Protein AF-A0ABD3MLI0-F1 (afdb_monomer)

Foldseek 3Di:
DPPDPPDDDPPFFAQQLVVLVVVLVVLVVVVVVCVVPDLLPRAADEAEAEHQFAGPPPDPVSLVSLLVSLLVVLLSQAQSYEYEAEYEADPVGCVSSVSSQVSSVVNRYHGDYDYQYPDPVSVVVVVVVVVQVVVLVVLVSLLVPDDPPPFAFDDADADDPPDPDWDKDKFQAPKWKWAFDDCPDDDDPPADNTIDTDQDPDNQFRIKIWTRHFNDDDNFKTKIWIFTWHWDADPVRDIDIDTDDAIKIWIATRTDDPDDAVVVCRLQNVLLVVLQVLLVVLQVLLVPQQQNQFDPDNQAHQAREGEWGWMKMWGQDPVRDIHIITMTGDAPDDKDFQFALQQRGDDDDPPADWTQTSLGIDGSSLSVLLSQLCCCVVVVNFKGKHRWIGDFDPPDSYTYHYTYRIAMAGAWDADPVRHTDASPSRHSHVNSSLSSLDNDDRDSRRCVSSVGDRRDPPPPPPPD

Radius of gyration: 26.16 Å; Cα contacts (8 Å, |Δi|>4): 800; chains: 1; bounding box: 64×52×78 Å

Secondary structure (DSSP, 8-state):
-----S-----SPPPHHHHHHHHHHHHHHHHHTTTTS-GGGSPPEEEEEEESS--S--SHHHHHHHHHHHHHHHHHHGGGEEEEEEE-S-GGG-HHHHHHHHHHHHTT-EEEEEE-TT-HHHHHHHHHHHHHHHHHHHHHHT-TTS----PPBPP--PPPSS-S---EEEE-TT-EEEEE--TTSPPPTT--SSEEEE--SSTTEEEEEEESS-SEE-SSEEEEEEEEEEEEE-TTS-EEEEEEEEEEEEEEESBPP-S-TTHHHHHHHHHHHHHHHHHHHHHHHHHH-GGGSBSS-SS--PPPEEEPP-EEEEEE-TTS-EEEEEEEE---S--EE-B-TTS-BPPP-TTS-EEEETTEEEEHHHHHHHHHHHHHHHTTSSEEEE--EEEEE-SSSS-EEEEES-EEEE--EE-TTSPEE--STT--HHHHHHHHHHH----TTHHHHTTPPPPSS-------

pLDDT: mean 82.81, std 15.1, range [27.95, 98.56]

Mean predicted aligned error: 15.03 Å

Organism: NCBI:txid259834

Structure (mmCIF, N/CA/C/O backbone):
data_AF-A0ABD3MLI0-F1
#
_entry.id   AF-A0ABD3MLI0-F1
#
loop_
_atom_site.group_PDB
_atom_site.id
_atom_site.type_symbol
_atom_site.label_atom_id
_atom_site.label_alt_id
_atom_site.label_comp_id
_atom_site.label_asym_id
_atom_site.label_entity_id
_atom_site.label_seq_id
_atom_site.pdbx_PDB_ins_code
_atom_site.Cartn_x
_atom_site.Cartn_y
_atom_site.Cartn_z
_atom_site.occupancy
_atom_site.B_iso_or_equiv
_atom_site.auth_seq_id
_atom_site.auth_comp_id
_atom_site.auth_asym_id
_atom_site.auth_atom_id
_atom_site.pdbx_PDB_model_num
ATOM 1 N N . MET A 1 1 ? 4.525 2.051 -31.243 1.00 31.59 1 MET A N 1
ATOM 2 C CA . MET A 1 1 ? 4.573 3.412 -30.666 1.00 31.59 1 MET A CA 1
ATOM 3 C C . MET A 1 1 ? 3.520 4.238 -31.398 1.00 31.59 1 MET A C 1
ATOM 5 O O . MET A 1 1 ? 3.722 4.553 -32.562 1.00 31.59 1 MET A O 1
ATOM 9 N N . LEU A 1 2 ? 2.344 4.468 -30.807 1.00 29.83 2 LEU A N 1
ATOM 10 C CA . LEU A 1 2 ? 1.327 5.324 -31.432 1.00 29.83 2 LEU A CA 1
ATOM 11 C C . LEU A 1 2 ? 1.805 6.777 -31.309 1.00 29.83 2 LEU A C 1
ATOM 13 O O . LEU A 1 2 ? 1.986 7.270 -30.196 1.00 29.83 2 LEU A O 1
ATOM 17 N N . HIS A 1 3 ? 2.070 7.443 -32.435 1.00 37.97 3 HIS A N 1
ATOM 18 C CA . HIS A 1 3 ? 2.479 8.848 -32.452 1.00 37.97 3 HIS A CA 1
ATOM 19 C C . HIS A 1 3 ? 1.412 9.706 -31.758 1.00 37.97 3 HIS A C 1
ATOM 21 O O . HIS A 1 3 ? 0.272 9.799 -32.212 1.00 37.97 3 HIS A O 1
ATOM 27 N N . ARG A 1 4 ? 1.776 10.344 -30.641 1.00 37.91 4 ARG A N 1
ATOM 28 C CA . ARG A 1 4 ? 0.879 11.239 -29.906 1.00 37.91 4 ARG A CA 1
ATOM 29 C C . ARG A 1 4 ? 0.656 12.501 -30.742 1.00 37.91 4 ARG A C 1
ATOM 31 O O . ARG A 1 4 ? 1.563 13.320 -30.890 1.00 37.91 4 ARG A O 1
ATOM 38 N N . LEU A 1 5 ? -0.540 12.646 -31.305 1.00 43.28 5 LEU A N 1
ATOM 39 C CA . LEU A 1 5 ? -0.949 13.834 -32.055 1.00 43.28 5 LEU A CA 1
ATOM 40 C C . LEU A 1 5 ? -0.904 15.062 -31.131 1.00 43.28 5 LEU A C 1
ATOM 42 O O . LEU A 1 5 ? -1.700 15.180 -30.204 1.00 43.28 5 LEU A O 1
ATOM 46 N N . LYS A 1 6 ? 0.047 15.977 -31.367 1.00 52.59 6 LYS A N 1
ATOM 47 C CA . LYS A 1 6 ? 0.228 17.208 -30.566 1.00 52.59 6 LYS A CA 1
ATOM 48 C C . LYS A 1 6 ? -0.759 18.327 -30.928 1.00 52.59 6 LYS A C 1
ATOM 50 O O . LYS A 1 6 ? -0.868 19.299 -30.190 1.00 52.59 6 LYS A O 1
ATOM 55 N N . LYS A 1 7 ? -1.475 18.200 -32.050 1.00 44.66 7 LYS A N 1
ATOM 56 C CA . LYS A 1 7 ? -2.574 19.083 -32.467 1.00 44.66 7 LYS A CA 1
ATOM 57 C C . LYS A 1 7 ? -3.628 18.247 -33.194 1.00 44.66 7 LYS A C 1
ATOM 59 O O . LYS A 1 7 ? -3.334 17.682 -34.242 1.00 44.66 7 LYS A O 1
ATOM 64 N N . ALA A 1 8 ? -4.841 18.187 -32.651 1.00 49.50 8 ALA A N 1
ATOM 65 C CA . ALA A 1 8 ? -6.015 17.676 -33.351 1.00 49.50 8 ALA A CA 1
ATOM 66 C C . ALA A 1 8 ? -6.830 18.873 -33.855 1.00 49.50 8 ALA A C 1
ATOM 68 O O . ALA A 1 8 ? -7.173 19.759 -33.078 1.00 49.50 8 ALA A O 1
ATOM 69 N N . ARG A 1 9 ? -7.110 18.921 -35.160 1.00 50.47 9 ARG A N 1
ATOM 70 C CA . ARG A 1 9 ? -8.100 19.832 -35.748 1.00 50.47 9 ARG A CA 1
ATOM 71 C C . ARG A 1 9 ? -9.283 18.972 -36.194 1.00 50.47 9 ARG A C 1
ATOM 73 O O . ARG A 1 9 ? -9.252 18.508 -37.335 1.00 50.47 9 ARG A O 1
ATOM 80 N N . PRO A 1 10 ? -10.246 18.657 -35.308 1.00 55.16 10 PRO A N 1
ATOM 81 C CA . PRO A 1 10 ? -11.432 17.911 -35.713 1.00 55.16 10 PRO A CA 1
ATOM 82 C C . PRO A 1 10 ? -12.134 18.699 -36.825 1.00 55.16 10 PRO A C 1
ATOM 84 O O . PRO A 1 10 ? -12.466 19.867 -36.647 1.00 55.16 10 PRO A O 1
ATOM 87 N N . ARG A 1 11 ? -12.253 18.095 -38.012 1.00 51.25 11 ARG A N 1
ATOM 88 C CA . ARG A 1 11 ? -12.842 18.746 -39.196 1.00 51.25 11 ARG A CA 1
ATOM 89 C C . ARG A 1 11 ? -14.349 18.504 -39.308 1.00 51.25 11 ARG A C 1
ATOM 91 O O . ARG A 1 11 ? -15.006 19.231 -40.039 1.00 51.25 11 ARG A O 1
ATOM 98 N N . LEU A 1 12 ? -14.874 17.484 -38.623 1.00 55.44 12 LEU A N 1
ATOM 99 C CA . LEU A 1 12 ? -16.264 17.024 -38.680 1.00 55.44 12 LEU A CA 1
ATOM 100 C C . LEU A 1 12 ? -16.653 16.361 -37.347 1.00 55.44 12 LEU A C 1
ATOM 102 O O . LEU A 1 12 ? -15.778 15.860 -36.636 1.00 55.44 12 LEU A O 1
ATOM 106 N N . HIS A 1 13 ? -17.952 16.327 -37.035 1.00 61.75 13 HIS A N 1
ATOM 107 C CA . HIS A 1 13 ? -18.492 15.577 -35.895 1.00 61.75 13 HIS A CA 1
ATOM 108 C C . HIS A 1 13 ? -18.195 14.069 -36.047 1.00 61.75 13 HIS A C 1
ATOM 110 O O . HIS A 1 13 ? -18.090 13.559 -37.167 1.00 61.75 13 HIS A O 1
ATOM 116 N N . GLY A 1 14 ? -18.025 13.352 -34.933 1.00 69.38 14 GLY A N 1
ATOM 117 C CA . GLY A 1 14 ? -17.613 11.943 -34.932 1.00 69.38 14 GLY A CA 1
ATOM 118 C C . GLY A 1 14 ? -18.636 11.003 -35.583 1.00 69.38 14 GLY A C 1
ATOM 119 O O . GLY A 1 14 ? -19.840 11.151 -35.379 1.00 69.38 14 GLY A O 1
ATOM 120 N N . ASN A 1 15 ? -18.152 10.028 -36.362 1.00 82.06 15 ASN A N 1
ATOM 121 C CA . ASN A 1 15 ? -18.967 8.975 -36.978 1.00 82.06 15 ASN A CA 1
ATOM 122 C C . ASN A 1 15 ? -18.961 7.731 -36.077 1.00 82.06 15 ASN A C 1
ATOM 124 O O . ASN A 1 15 ? -17.903 7.138 -35.834 1.00 82.06 15 ASN A O 1
ATOM 128 N N . TYR A 1 16 ? -20.126 7.360 -35.552 1.00 88.81 16 TYR A N 1
ATOM 129 C CA . TYR A 1 16 ? -20.249 6.252 -34.609 1.00 88.81 16 TYR A CA 1
ATOM 130 C C . TYR A 1 16 ? -20.155 4.902 -35.309 1.00 88.81 16 TYR A C 1
ATOM 132 O O . TYR A 1 16 ? -19.447 4.033 -34.808 1.00 88.81 16 TYR A O 1
ATOM 140 N N . VAL A 1 17 ? -20.810 4.732 -36.462 1.00 89.38 17 VAL A N 1
ATOM 141 C CA . VAL A 1 17 ? -20.810 3.476 -37.226 1.00 89.38 17 VAL A CA 1
ATOM 142 C C . VAL A 1 17 ? -19.381 3.048 -37.551 1.00 89.38 17 VAL A C 1
ATOM 144 O O . VAL A 1 17 ? -18.970 1.966 -37.150 1.00 89.38 17 VAL A O 1
ATOM 147 N N . LYS A 1 18 ? -18.566 3.931 -38.137 1.00 87.88 18 LYS A N 1
ATOM 148 C CA . LYS A 1 18 ? -17.159 3.629 -38.459 1.00 87.88 18 LYS A CA 1
ATOM 149 C C . LYS A 1 18 ? -16.325 3.298 -37.222 1.00 87.88 18 LYS A C 1
ATOM 151 O O . LYS A 1 18 ? -15.440 2.449 -37.276 1.00 87.88 18 LYS A O 1
ATOM 156 N N . SER A 1 19 ? -16.589 3.974 -36.103 1.00 88.44 19 SER A N 1
ATOM 157 C CA . SER A 1 19 ? -15.890 3.706 -34.839 1.00 88.44 19 SER A CA 1
ATOM 158 C C . SER A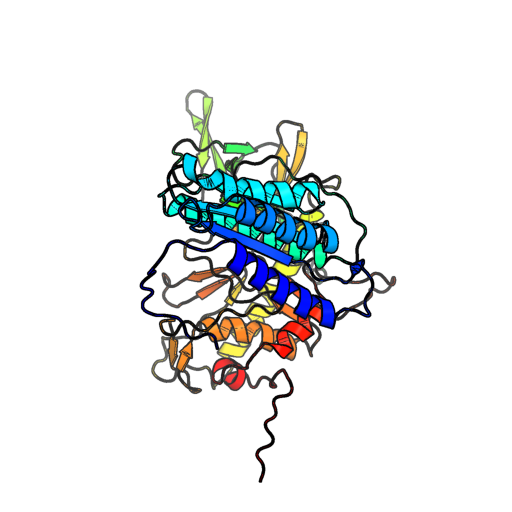 1 19 ? -16.254 2.327 -34.280 1.00 88.44 19 SER A C 1
ATOM 160 O O . SER A 1 19 ? -15.387 1.613 -33.779 1.00 88.44 19 SER A O 1
ATOM 162 N N . LEU A 1 20 ? -17.527 1.942 -34.395 1.00 91.81 20 LEU A N 1
ATOM 163 C CA . LEU A 1 20 ? -18.043 0.640 -33.987 1.00 91.81 20 LEU A CA 1
ATOM 164 C C . LEU A 1 20 ? -17.535 -0.488 -34.887 1.00 91.81 20 LEU A C 1
ATOM 166 O O . LEU A 1 20 ? -17.093 -1.506 -34.366 1.00 91.81 20 LEU A O 1
ATOM 170 N N . GLU A 1 21 ? -17.527 -0.298 -36.207 1.00 92.31 21 GLU A N 1
ATOM 171 C CA . GLU A 1 21 ? -16.952 -1.250 -37.166 1.00 92.31 21 GLU A CA 1
ATOM 172 C C . GLU A 1 21 ? -15.471 -1.501 -36.869 1.00 92.31 21 GLU A C 1
ATOM 174 O O . GLU A 1 21 ? -15.020 -2.644 -36.820 1.00 92.31 21 GLU A O 1
ATOM 179 N N . PHE A 1 22 ? -14.711 -0.438 -36.599 1.00 90.12 22 PHE A N 1
ATOM 180 C CA . PHE A 1 22 ? -13.302 -0.564 -36.244 1.00 90.12 22 PHE A CA 1
ATOM 181 C C . PHE A 1 22 ? -13.102 -1.308 -34.914 1.00 90.12 22 PHE A C 1
ATOM 183 O O . PHE A 1 22 ? -12.226 -2.168 -34.805 1.00 90.12 22 PHE A O 1
ATOM 190 N N . ALA A 1 23 ? -13.937 -1.029 -33.908 1.00 90.62 23 ALA A N 1
ATOM 191 C CA . ALA A 1 23 ? -13.917 -1.765 -32.647 1.00 90.62 23 ALA A CA 1
ATOM 192 C C . ALA A 1 23 ? -14.262 -3.253 -32.847 1.00 90.62 23 ALA A C 1
ATOM 194 O O . ALA A 1 23 ? -13.577 -4.117 -32.301 1.00 90.62 23 ALA A O 1
ATOM 195 N N . GLU A 1 24 ? -15.273 -3.561 -33.664 1.00 93.19 24 GLU A N 1
ATOM 196 C CA . GLU A 1 24 ? -15.666 -4.930 -34.011 1.00 93.19 24 GLU A CA 1
ATOM 197 C C . GLU A 1 24 ? -14.527 -5.690 -34.700 1.00 93.19 24 GLU A C 1
ATOM 199 O O . GLU A 1 24 ? -14.278 -6.854 -34.374 1.00 93.19 24 GLU A O 1
ATOM 204 N N . GLN A 1 25 ? -13.807 -5.034 -35.614 1.00 91.88 25 GLN A N 1
ATOM 205 C CA . GLN A 1 25 ? -12.649 -5.609 -36.300 1.00 91.88 25 GLN A CA 1
ATOM 206 C C . GLN A 1 25 ? -11.514 -5.940 -35.327 1.00 91.88 25 GLN A C 1
ATOM 208 O O . GLN A 1 25 ? -10.966 -7.041 -35.388 1.00 91.88 25 GLN A O 1
ATOM 213 N N . ILE A 1 26 ? -11.179 -5.027 -34.405 1.00 88.69 26 ILE A N 1
ATOM 214 C CA . ILE A 1 26 ? -10.148 -5.273 -33.382 1.00 88.69 26 ILE A CA 1
ATOM 215 C C . ILE A 1 26 ? -10.544 -6.457 -32.499 1.00 88.69 26 ILE A C 1
ATOM 217 O O . ILE A 1 26 ? -9.745 -7.372 -32.316 1.00 88.69 26 ILE A O 1
ATOM 221 N N . ILE A 1 27 ? -11.779 -6.464 -31.989 1.00 89.00 27 ILE A N 1
ATOM 222 C CA . ILE A 1 27 ? -12.276 -7.546 -31.130 1.00 89.00 27 ILE A CA 1
ATOM 223 C C . ILE A 1 27 ? -12.242 -8.877 -31.879 1.00 89.00 27 ILE A C 1
ATOM 225 O O . ILE A 1 27 ? -11.764 -9.869 -31.342 1.00 89.00 27 ILE A O 1
ATOM 229 N N . SER A 1 28 ? -12.700 -8.906 -33.131 1.00 88.25 28 SER A N 1
ATOM 230 C CA . SER A 1 28 ? -12.737 -10.139 -33.924 1.00 88.25 28 SER A CA 1
ATOM 231 C C . SER A 1 28 ? -11.331 -10.671 -34.219 1.00 88.25 28 SER A C 1
ATOM 233 O O . SER A 1 28 ? -11.114 -11.878 -34.157 1.00 88.25 28 SER A O 1
ATOM 235 N N . ARG A 1 29 ? -10.358 -9.786 -34.475 1.00 85.00 29 ARG A N 1
ATOM 236 C CA . ARG A 1 29 ? -8.952 -10.171 -34.658 1.00 85.00 29 ARG A CA 1
ATOM 237 C C . ARG A 1 29 ? -8.346 -10.762 -33.388 1.00 85.00 29 ARG A C 1
ATOM 239 O O . ARG A 1 29 ? -7.619 -11.742 -33.480 1.00 85.00 29 ARG A O 1
ATOM 246 N N . GLU A 1 30 ? -8.631 -10.170 -32.231 1.00 82.12 30 GLU A N 1
ATOM 247 C CA . GLU A 1 30 ? -8.171 -10.701 -30.944 1.00 82.12 30 GLU A CA 1
ATOM 248 C C . GLU A 1 30 ? -8.822 -12.053 -30.647 1.00 82.12 30 GLU A C 1
ATOM 250 O O . GLU A 1 30 ? -8.121 -13.001 -30.323 1.00 82.12 30 GLU A O 1
ATOM 255 N N . LEU A 1 31 ? -10.137 -12.191 -30.841 1.00 80.12 31 LEU A N 1
ATOM 256 C CA . LEU A 1 31 ? -10.841 -13.462 -30.640 1.00 80.12 31 LEU A CA 1
ATOM 257 C C . LEU A 1 31 ? -10.312 -14.587 -31.538 1.00 80.12 31 LEU A C 1
ATOM 259 O O . LEU A 1 31 ? -10.242 -15.727 -31.093 1.00 80.12 31 LEU A O 1
ATOM 263 N N . ALA A 1 32 ? -9.886 -14.278 -32.766 1.00 82.44 32 ALA A N 1
ATOM 264 C CA . ALA A 1 32 ? -9.290 -15.267 -33.663 1.00 82.44 32 ALA A CA 1
ATOM 265 C C . ALA A 1 32 ? -7.986 -15.880 -33.114 1.00 82.44 32 ALA A C 1
ATOM 267 O O . ALA A 1 32 ? -7.669 -17.017 -33.446 1.00 82.44 32 ALA A O 1
ATOM 268 N N . LEU A 1 33 ? -7.250 -15.170 -32.246 1.00 74.00 33 LEU A N 1
ATOM 269 C CA . LEU A 1 33 ? -6.063 -15.713 -31.566 1.00 74.00 33 LEU A CA 1
ATOM 270 C C . LEU A 1 33 ? -6.413 -16.759 -30.497 1.00 74.00 33 LEU A C 1
ATOM 272 O O . LEU A 1 33 ? -5.525 -17.457 -30.013 1.00 74.00 33 LEU A O 1
ATOM 276 N N . TYR A 1 34 ? -7.689 -16.843 -30.121 1.00 69.19 34 TYR A N 1
ATOM 277 C CA . TYR A 1 34 ? -8.210 -17.683 -29.046 1.00 69.19 34 TYR A CA 1
ATOM 278 C C . TYR A 1 34 ? -9.300 -18.643 -29.542 1.00 69.19 34 TYR A C 1
ATOM 280 O O . TYR A 1 34 ? -10.061 -19.163 -28.735 1.00 69.19 34 TYR A O 1
ATOM 288 N N . ALA A 1 35 ? -9.390 -18.868 -30.859 1.00 62.69 35 ALA A N 1
ATOM 289 C CA . ALA A 1 35 ? -10.446 -19.671 -31.479 1.00 62.69 35 ALA A CA 1
ATOM 290 C C . ALA A 1 35 ? -10.473 -21.138 -31.005 1.00 62.69 35 ALA A C 1
ATOM 292 O O . ALA A 1 35 ? -11.527 -21.764 -31.054 1.00 62.69 35 ALA A O 1
ATOM 293 N N . ASP A 1 36 ? -9.339 -21.650 -30.515 1.00 61.19 36 ASP A N 1
ATOM 294 C CA . ASP A 1 36 ? -9.182 -23.023 -30.019 1.00 61.19 36 ASP A CA 1
ATOM 295 C C . ASP A 1 36 ? -9.381 -23.154 -28.492 1.00 61.19 36 ASP A C 1
ATOM 297 O O . ASP A 1 36 ? -9.128 -24.221 -27.933 1.00 61.19 36 ASP A O 1
ATOM 301 N N . LEU A 1 37 ? -9.768 -22.077 -27.793 1.00 55.06 37 LEU A N 1
ATOM 302 C CA . LEU A 1 37 ? -9.970 -22.074 -26.338 1.00 55.06 37 LEU A CA 1
ATOM 303 C C . LEU A 1 37 ? -11.454 -22.169 -25.957 1.00 55.06 37 LEU A C 1
ATOM 305 O O . LEU A 1 37 ? -12.331 -21.712 -26.691 1.00 55.06 37 LEU A O 1
ATOM 309 N N . ASP A 1 38 ? -11.722 -22.716 -24.770 1.00 56.38 38 ASP A N 1
ATOM 310 C CA . ASP A 1 38 ? -13.072 -22.821 -24.213 1.00 56.38 38 ASP A CA 1
ATOM 311 C C . ASP A 1 38 ? -13.707 -21.429 -23.997 1.00 56.38 38 ASP A C 1
ATOM 313 O O . ASP A 1 38 ? -13.017 -20.440 -23.735 1.00 56.38 38 ASP A O 1
ATOM 317 N N . GLU A 1 39 ? -15.046 -21.332 -24.037 1.00 58.03 39 GLU A N 1
ATOM 318 C CA . GLU A 1 39 ? -15.780 -20.060 -23.838 1.00 58.03 39 GLU A CA 1
ATOM 319 C C . GLU A 1 39 ? -15.402 -19.334 -22.526 1.00 58.03 39 GLU A C 1
ATOM 321 O O . GLU A 1 39 ? -15.511 -18.106 -22.413 1.00 58.03 39 GLU A O 1
ATOM 326 N N . GLU A 1 40 ? -14.936 -20.075 -21.517 1.00 58.06 40 GLU A N 1
ATOM 327 C CA . GLU A 1 40 ? -14.492 -19.522 -20.237 1.00 58.06 40 GLU A CA 1
ATOM 328 C C . GLU A 1 40 ? -13.188 -18.716 -20.344 1.00 58.06 40 GLU A C 1
ATOM 330 O O . GLU A 1 40 ? -13.014 -17.744 -19.593 1.00 58.06 40 GLU A O 1
ATOM 335 N N . ASP A 1 41 ? -12.338 -19.047 -21.317 1.00 60.91 41 ASP A N 1
ATOM 336 C CA . ASP A 1 41 ? -11.011 -18.469 -21.549 1.00 60.91 41 ASP A CA 1
ATOM 337 C C . ASP A 1 41 ? -11.029 -17.254 -22.485 1.00 60.91 41 ASP A C 1
ATOM 339 O O . ASP A 1 41 ? -10.014 -16.568 -22.649 1.00 60.91 41 ASP A O 1
ATOM 343 N N . ILE A 1 42 ? -12.198 -16.919 -23.042 1.00 69.56 42 ILE A N 1
ATOM 344 C CA . ILE A 1 42 ? -12.382 -15.710 -23.846 1.00 69.56 42 ILE A CA 1
ATOM 345 C C . ILE A 1 42 ? -12.017 -14.471 -23.002 1.00 69.56 42 ILE A C 1
ATOM 347 O O . ILE A 1 42 ? -12.551 -14.286 -21.889 1.00 69.56 42 ILE A O 1
ATOM 351 N N . PRO A 1 43 ? -11.122 -13.594 -23.511 1.00 73.62 43 PRO A N 1
ATOM 352 C CA . PRO A 1 43 ? -10.713 -12.398 -22.799 1.00 73.62 43 PRO A CA 1
ATOM 353 C C . PRO A 1 43 ? -11.883 -11.434 -22.622 1.00 73.62 43 PRO A C 1
ATOM 355 O O . PRO A 1 43 ? -12.834 -11.380 -23.398 1.00 73.62 43 PRO A O 1
ATOM 358 N N . TRP A 1 44 ? -11.800 -10.644 -21.561 1.00 81.69 44 TRP A N 1
ATOM 359 C CA . TRP A 1 44 ? -12.828 -9.671 -21.230 1.00 81.69 44 TRP A CA 1
ATOM 360 C C . TRP A 1 44 ? -12.562 -8.353 -21.960 1.00 81.69 44 TRP A C 1
ATOM 362 O O . TRP A 1 44 ? -11.444 -7.833 -21.913 1.00 81.69 44 TRP A O 1
ATOM 372 N N . PHE A 1 45 ? -13.586 -7.786 -22.591 1.00 88.25 45 PHE A N 1
ATOM 373 C CA . PHE A 1 45 ? -13.479 -6.559 -23.376 1.00 88.25 45 PHE A CA 1
ATOM 374 C C . PHE A 1 45 ? -14.245 -5.414 -22.722 1.00 88.25 45 PHE A C 1
ATOM 376 O O . PHE A 1 45 ? -15.354 -5.579 -22.215 1.00 88.25 45 PHE A O 1
ATOM 383 N N . MET A 1 46 ? -13.661 -4.219 -22.776 1.00 89.25 46 MET A N 1
ATOM 384 C CA . MET A 1 46 ? -14.316 -2.990 -22.346 1.00 89.25 46 MET A CA 1
ATOM 385 C C . MET A 1 46 ? -14.337 -1.985 -23.494 1.00 89.25 46 MET A C 1
ATOM 387 O O . MET A 1 46 ? -13.286 -1.556 -23.964 1.00 89.25 46 MET A O 1
ATOM 391 N N . LEU A 1 47 ? -15.537 -1.583 -23.902 1.00 91.25 47 LEU A N 1
ATOM 392 C CA . LEU A 1 47 ? -15.776 -0.501 -24.847 1.00 91.25 47 LEU A CA 1
ATOM 393 C C . LEU A 1 47 ? -16.176 0.758 -24.082 1.00 91.25 47 LEU A C 1
ATOM 395 O O . LEU A 1 47 ? -17.138 0.748 -23.315 1.00 91.25 47 LEU A O 1
ATOM 399 N N . ILE A 1 48 ? -15.429 1.840 -24.291 1.00 89.94 48 ILE A N 1
ATOM 400 C CA . ILE A 1 48 ? -15.699 3.147 -23.689 1.00 89.94 48 ILE A CA 1
ATOM 401 C C . ILE A 1 48 ? -16.001 4.122 -24.820 1.00 89.94 48 ILE A C 1
ATOM 403 O O . ILE A 1 48 ? -15.127 4.448 -25.621 1.00 89.94 48 ILE A O 1
ATOM 407 N N . PHE A 1 49 ? -17.235 4.603 -24.860 1.00 88.25 49 PHE A N 1
ATOM 408 C CA . PHE A 1 49 ? -17.689 5.613 -25.797 1.00 88.25 49 PHE A CA 1
ATOM 409 C C . PHE A 1 49 ? -17.716 6.968 -25.102 1.00 88.25 49 PHE A C 1
ATOM 411 O O . PHE A 1 49 ? -18.429 7.152 -24.117 1.00 88.25 49 PHE A O 1
ATOM 418 N N . ILE A 1 50 ? -16.945 7.918 -25.619 1.00 87.00 50 ILE A N 1
ATOM 419 C CA . ILE A 1 50 ? -16.907 9.294 -25.127 1.00 87.00 50 ILE A CA 1
ATOM 420 C C . ILE A 1 50 ? -17.452 10.179 -26.239 1.00 87.00 50 ILE A C 1
ATOM 422 O O . ILE A 1 50 ? -16.934 10.140 -27.353 1.00 87.00 50 ILE A O 1
ATOM 426 N N . SER A 1 51 ? -18.489 10.954 -25.938 1.00 85.62 51 SER A N 1
ATOM 427 C CA . SER A 1 51 ? -19.120 11.843 -26.910 1.00 85.62 51 SER A CA 1
ATOM 428 C C . SER A 1 51 ? -19.433 13.195 -26.310 1.00 85.62 51 SER A C 1
ATOM 430 O O . SER A 1 51 ? -19.844 13.281 -25.155 1.00 85.62 51 SER A O 1
ATOM 432 N N . ASP A 1 52 ? -19.292 14.235 -27.118 1.00 82.12 52 ASP A N 1
ATOM 433 C CA . ASP A 1 52 ? -19.724 15.599 -26.829 1.00 82.12 52 ASP A CA 1
ATOM 434 C C . ASP A 1 52 ? -21.163 15.895 -27.286 1.00 82.12 52 ASP A C 1
ATOM 436 O O . ASP A 1 52 ? -21.753 16.890 -26.872 1.00 82.12 52 ASP A O 1
ATOM 440 N N . GLY A 1 53 ? -21.775 15.000 -28.065 1.00 81.56 53 GLY A N 1
ATOM 441 C CA . GLY A 1 53 ? -23.184 15.108 -28.435 1.00 81.56 53 GLY A CA 1
ATOM 442 C C . GLY A 1 53 ? -23.636 14.053 -29.437 1.00 81.56 53 GLY A C 1
ATOM 443 O O . GLY A 1 53 ? -23.179 12.904 -29.397 1.00 81.56 53 GLY A O 1
ATOM 444 N N . ARG A 1 54 ? -24.548 14.461 -30.327 1.00 82.94 54 ARG A N 1
ATOM 445 C CA . ARG A 1 54 ? -25.112 13.624 -31.393 1.00 82.94 54 ARG A CA 1
ATOM 446 C C . ARG A 1 54 ? -24.050 13.296 -32.446 1.00 82.94 54 ARG A C 1
ATOM 448 O O . ARG A 1 54 ? -23.226 14.153 -32.769 1.00 82.94 54 ARG A O 1
ATOM 455 N N . PRO A 1 55 ? -24.071 12.084 -33.013 1.00 85.00 55 PRO A N 1
ATOM 456 C CA . PRO A 1 55 ? -23.085 11.704 -34.010 1.00 85.00 55 PRO A CA 1
ATOM 457 C C . PRO A 1 55 ? -23.435 12.294 -35.389 1.00 85.00 55 PRO A C 1
ATOM 459 O O . PRO A 1 55 ? -24.578 12.680 -35.617 1.00 85.00 55 PRO A O 1
ATOM 462 N N . CYS A 1 56 ? -22.477 12.383 -36.321 1.00 81.38 56 CYS A N 1
ATOM 463 C CA . CYS A 1 56 ? -22.751 12.933 -37.667 1.00 81.38 56 CYS A CA 1
ATOM 464 C C . CYS A 1 56 ? -23.566 11.996 -38.569 1.00 81.38 56 CYS A C 1
ATOM 466 O O . CYS A 1 56 ? -24.137 12.426 -39.571 1.00 81.38 56 CYS A O 1
ATOM 468 N N . ASP A 1 57 ? -23.602 10.708 -38.245 1.00 83.06 57 ASP A N 1
ATOM 469 C CA . ASP A 1 57 ? -24.313 9.665 -38.971 1.00 83.06 57 ASP A CA 1
ATOM 470 C C . ASP A 1 57 ? -25.776 9.587 -38.489 1.00 83.06 57 ASP A C 1
ATOM 472 O O . ASP A 1 57 ? -26.223 8.623 -37.869 1.00 83.06 57 ASP A O 1
ATOM 476 N N . CYS A 1 58 ? -26.536 10.652 -38.770 1.00 79.69 58 CYS A N 1
ATOM 477 C CA . CYS A 1 58 ? -27.908 10.852 -38.276 1.00 79.69 58 CYS A CA 1
ATOM 478 C C . CYS A 1 58 ? -28.997 10.096 -39.050 1.00 79.69 58 CYS A C 1
ATOM 480 O O . CYS A 1 58 ? -30.153 10.116 -38.635 1.00 79.69 58 CYS A O 1
ATOM 482 N N . LYS A 1 59 ? -28.680 9.488 -40.200 1.00 86.06 59 LYS A N 1
ATOM 483 C CA . LYS A 1 59 ? -29.698 8.777 -40.990 1.00 86.06 59 LYS A CA 1
ATOM 484 C C . LYS A 1 59 ? -30.213 7.531 -40.242 1.00 86.06 59 LYS A C 1
ATOM 486 O O . LYS A 1 59 ? -29.392 6.869 -39.604 1.00 86.06 59 LYS A O 1
ATOM 491 N N . PRO A 1 60 ? -31.498 7.150 -40.385 1.00 86.06 60 PRO A N 1
ATOM 492 C CA . PRO A 1 60 ? -32.064 5.964 -39.728 1.00 86.06 60 PRO A CA 1
ATOM 493 C C . PRO A 1 60 ? -31.281 4.667 -39.991 1.00 86.06 60 PRO A C 1
ATOM 495 O O . PRO A 1 60 ? -31.059 3.879 -39.079 1.00 86.06 60 PRO A O 1
ATOM 498 N N . GLU A 1 61 ? -30.765 4.485 -41.210 1.00 88.94 61 GLU A N 1
ATOM 499 C CA . GLU A 1 61 ? -29.898 3.353 -41.588 1.00 88.94 61 GLU A CA 1
ATOM 500 C C . GLU A 1 61 ? -28.632 3.228 -40.717 1.00 88.94 61 GLU A C 1
ATOM 502 O O . GLU A 1 61 ? -28.174 2.123 -40.416 1.00 88.94 61 GLU A O 1
ATOM 507 N N . ASN A 1 62 ? -28.088 4.353 -40.243 1.00 89.38 62 ASN A N 1
ATOM 508 C CA . ASN A 1 62 ? -26.926 4.357 -39.358 1.00 89.38 62 ASN A CA 1
ATOM 509 C C . ASN A 1 62 ? -27.302 3.971 -37.928 1.00 89.38 62 ASN A C 1
ATOM 511 O O . ASN A 1 62 ? -26.500 3.345 -37.246 1.00 89.38 62 ASN A O 1
ATOM 515 N N . GLU A 1 63 ? -28.505 4.317 -37.467 1.00 88.62 63 GLU A N 1
ATOM 516 C CA . GLU A 1 63 ? -28.991 3.898 -36.150 1.00 88.62 63 GLU A CA 1
ATOM 517 C C . GLU A 1 63 ? -29.137 2.380 -36.072 1.00 88.62 63 GLU A C 1
ATOM 519 O O . GLU A 1 63 ? -28.574 1.756 -35.173 1.00 88.62 63 GLU A O 1
ATOM 524 N N . VAL A 1 64 ? -29.762 1.787 -37.092 1.00 91.56 64 VAL A N 1
ATOM 525 C CA . VAL A 1 64 ? -29.863 0.329 -37.240 1.00 91.56 64 VAL A CA 1
ATOM 526 C C . VAL A 1 64 ? -28.474 -0.310 -37.305 1.00 91.56 64 VAL A C 1
ATOM 528 O O . VAL A 1 64 ? -2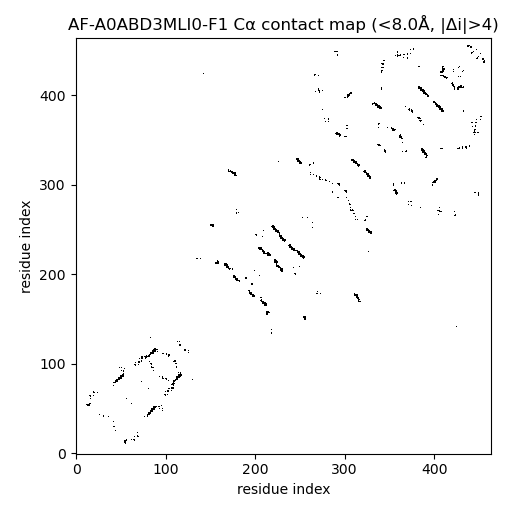8.223 -1.332 -36.668 1.00 91.56 64 VAL A O 1
ATOM 531 N N . SER A 1 65 ? -27.537 0.308 -38.030 1.00 92.12 65 SER A N 1
ATOM 532 C CA . SER A 1 65 ? -26.159 -0.189 -38.124 1.00 92.12 65 SER A CA 1
ATOM 533 C C . SER A 1 65 ? -25.447 -0.164 -36.768 1.00 92.12 65 SER A C 1
ATOM 535 O O . SER A 1 65 ? -24.827 -1.154 -36.379 1.00 92.12 65 SER A O 1
ATOM 537 N N . ARG A 1 66 ? -25.573 0.937 -36.014 1.00 93.12 66 ARG A N 1
ATOM 538 C CA . ARG A 1 66 ? -25.022 1.085 -34.659 1.00 93.12 66 ARG A CA 1
ATOM 539 C C . ARG A 1 66 ? -25.538 -0.005 -33.720 1.00 93.12 66 ARG A C 1
ATOM 541 O O . ARG A 1 66 ? -24.741 -0.661 -33.047 1.00 93.12 66 ARG A O 1
ATOM 548 N N . GLU A 1 67 ? -26.854 -0.197 -33.695 1.00 93.19 67 GLU A N 1
ATOM 549 C CA . GLU A 1 67 ? -27.508 -1.215 -32.874 1.00 93.19 67 GLU A CA 1
ATOM 550 C C . GLU A 1 67 ? -27.048 -2.620 -33.277 1.00 93.19 67 GLU A C 1
ATOM 552 O O . GLU A 1 67 ? -26.597 -3.389 -32.430 1.00 93.19 67 GLU A O 1
ATOM 557 N N . SER A 1 68 ? -27.056 -2.927 -34.576 1.00 94.50 68 SER A N 1
ATOM 558 C CA . SER A 1 68 ? -26.647 -4.230 -35.103 1.00 94.50 68 SER A CA 1
ATOM 559 C C . SER A 1 68 ? -25.198 -4.579 -34.747 1.00 94.50 68 SER A C 1
ATOM 561 O O . SER A 1 68 ? -24.926 -5.701 -34.319 1.00 94.50 68 SER A O 1
ATOM 563 N N . ILE A 1 69 ? -24.260 -3.630 -34.864 1.00 95.06 69 ILE A N 1
ATOM 564 C CA . ILE A 1 69 ? -22.851 -3.870 -34.513 1.00 95.06 69 ILE A CA 1
ATOM 565 C C . ILE A 1 69 ? -22.711 -4.163 -33.015 1.00 95.06 69 ILE A C 1
ATOM 567 O O . ILE A 1 69 ? -22.091 -5.159 -32.634 1.00 95.06 69 ILE A O 1
ATOM 571 N N . VAL A 1 70 ? -23.305 -3.335 -32.148 1.00 95.25 70 VAL A N 1
ATOM 572 C CA . VAL A 1 70 ? -23.217 -3.552 -30.696 1.00 95.25 70 VAL A CA 1
ATOM 573 C C . VAL A 1 70 ? -23.897 -4.854 -30.290 1.00 95.25 70 VAL A C 1
ATOM 575 O O . VAL A 1 70 ? -23.333 -5.591 -29.482 1.00 95.25 70 VAL A O 1
ATOM 578 N N . ALA A 1 71 ? -25.048 -5.180 -30.880 1.00 94.81 71 ALA A N 1
ATOM 579 C CA . ALA A 1 71 ? -25.737 -6.444 -30.661 1.00 94.81 71 ALA A CA 1
ATOM 580 C C . ALA A 1 71 ? -24.849 -7.639 -31.030 1.00 94.81 71 ALA A C 1
ATOM 582 O O . ALA A 1 71 ? -24.711 -8.556 -30.226 1.00 94.81 71 ALA A O 1
ATOM 583 N N . ARG A 1 72 ? -24.165 -7.618 -32.184 1.00 94.25 72 ARG A N 1
ATOM 584 C CA . ARG A 1 72 ? -23.239 -8.697 -32.579 1.00 94.25 72 ARG A CA 1
ATOM 585 C C . ARG A 1 72 ? -22.061 -8.854 -31.625 1.00 94.25 72 ARG A C 1
ATOM 587 O O . ARG A 1 72 ? -21.652 -9.981 -31.343 1.00 94.25 72 ARG A O 1
ATOM 594 N N . ILE A 1 73 ? -21.474 -7.755 -31.153 1.00 93.06 73 ILE A N 1
ATOM 595 C CA . ILE A 1 73 ? -20.354 -7.813 -30.199 1.00 93.06 73 ILE A CA 1
ATOM 596 C C . ILE A 1 73 ? -20.852 -8.339 -28.844 1.00 93.06 73 ILE A C 1
ATOM 598 O O . ILE A 1 73 ? -20.245 -9.243 -28.268 1.00 93.06 73 ILE A O 1
ATOM 602 N N . ALA A 1 74 ? -21.972 -7.808 -28.349 1.00 93.38 74 ALA A N 1
ATOM 603 C CA . ALA A 1 74 ? -22.553 -8.181 -27.064 1.00 93.38 74 ALA A CA 1
ATOM 604 C C . ALA A 1 74 ? -23.070 -9.621 -27.053 1.00 93.38 74 ALA A C 1
ATOM 606 O O . ALA A 1 74 ? -22.800 -10.338 -26.102 1.00 93.38 74 ALA A O 1
ATOM 607 N N . TYR A 1 75 ? -23.715 -10.084 -28.122 1.00 90.31 75 TYR A N 1
ATOM 608 C CA . TYR A 1 75 ? -24.174 -11.466 -28.244 1.00 90.31 75 TYR A CA 1
ATOM 609 C C . TYR A 1 75 ? -23.014 -12.469 -28.200 1.00 90.31 75 TYR A C 1
ATOM 611 O O . TYR A 1 75 ? -23.118 -13.506 -27.545 1.00 90.31 75 TYR A O 1
ATOM 619 N N . ARG A 1 76 ? -21.889 -12.142 -28.854 1.00 86.81 76 ARG A N 1
ATOM 620 C CA . ARG A 1 76 ? -20.686 -12.989 -28.861 1.00 86.81 76 ARG A CA 1
ATOM 621 C C . ARG A 1 76 ? -19.997 -13.048 -27.501 1.00 86.81 76 ARG A C 1
ATOM 623 O O . ARG A 1 76 ? -19.568 -14.113 -27.082 1.00 86.81 76 ARG A O 1
ATOM 630 N N . LEU A 1 77 ? -19.874 -11.912 -26.819 1.00 87.62 77 LEU A N 1
ATOM 631 C CA . LEU A 1 77 ? -19.093 -11.815 -25.583 1.00 87.62 77 LEU A CA 1
ATOM 632 C C . LEU A 1 77 ? -19.935 -11.982 -24.310 1.00 87.62 77 LEU A C 1
ATOM 634 O O . LEU A 1 77 ? -19.400 -12.337 -23.263 1.00 87.62 77 LEU A O 1
ATOM 638 N N . LYS A 1 78 ? -21.245 -11.734 -24.367 1.00 87.06 78 LYS A N 1
ATOM 639 C CA . LYS A 1 78 ? -22.182 -11.773 -23.234 1.00 87.06 78 LYS A CA 1
ATOM 640 C C . LYS A 1 78 ? -21.595 -11.037 -22.019 1.00 87.06 78 LYS A C 1
ATOM 642 O O . LYS A 1 78 ? -21.144 -9.896 -22.125 1.00 87.06 78 LYS A O 1
ATOM 647 N N . SER A 1 79 ? -21.500 -11.719 -20.876 1.00 83.06 79 SER A N 1
ATOM 648 C CA . SER A 1 79 ? -20.947 -11.198 -19.620 1.00 83.06 79 SER A CA 1
ATOM 649 C C . SER A 1 79 ? -19.454 -10.842 -19.680 1.00 83.06 79 SER A C 1
ATOM 651 O O . SER A 1 79 ? -18.932 -10.244 -18.734 1.00 83.06 79 SER A O 1
ATOM 653 N N . LYS A 1 80 ? -18.757 -11.186 -20.774 1.00 84.44 80 LYS A N 1
ATOM 654 C CA . LYS A 1 80 ? -17.360 -10.823 -21.042 1.00 84.44 80 LYS A CA 1
ATOM 655 C C . LYS A 1 80 ? -17.193 -9.435 -21.670 1.00 84.44 80 LYS A C 1
ATOM 657 O O . LYS A 1 80 ? -16.061 -9.002 -21.873 1.00 84.44 80 LYS A O 1
ATOM 662 N N . LEU A 1 81 ? -18.287 -8.732 -21.967 1.00 90.38 81 LEU A N 1
ATOM 663 C CA . LEU A 1 81 ? -18.264 -7.368 -22.490 1.00 90.38 81 LEU A CA 1
ATOM 664 C C . LEU A 1 81 ? -18.788 -6.361 -21.463 1.00 90.38 81 LEU A C 1
ATOM 666 O O . LEU A 1 81 ? -19.828 -6.559 -20.831 1.00 90.38 81 LEU A O 1
ATOM 670 N N . THR A 1 82 ? -18.101 -5.226 -21.363 1.00 90.50 82 THR A N 1
ATOM 671 C CA . THR A 1 82 ? -18.643 -4.005 -20.760 1.00 90.50 82 THR A CA 1
ATOM 672 C C . THR A 1 82 ? -18.680 -2.857 -21.736 1.00 90.50 82 THR A C 1
ATOM 674 O O . THR A 1 82 ? -17.688 -2.560 -22.396 1.00 90.50 82 THR A O 1
ATOM 677 N N . VAL A 1 83 ? -19.816 -2.167 -21.754 1.00 91.75 83 VAL A N 1
ATOM 678 C CA . VAL A 1 83 ? -20.043 -0.963 -22.546 1.00 91.75 83 VAL A CA 1
ATOM 679 C C . VAL A 1 83 ? -20.286 0.237 -21.630 1.00 91.75 83 VAL A C 1
ATOM 681 O O . VAL A 1 83 ? -21.261 0.298 -20.884 1.00 91.75 83 VAL A O 1
ATOM 684 N N . GLN A 1 84 ? -19.389 1.215 -21.682 1.00 90.50 84 GLN A N 1
ATOM 685 C CA . GLN A 1 84 ? -19.470 2.468 -20.931 1.00 90.50 84 GLN A CA 1
ATOM 686 C C . GLN A 1 84 ? -19.741 3.623 -21.895 1.00 90.50 84 GLN A C 1
ATOM 688 O O . GLN A 1 84 ? -18.951 3.860 -22.802 1.00 90.50 84 GLN A O 1
ATOM 693 N N . GLY A 1 85 ? -20.830 4.358 -21.690 1.00 89.62 85 GLY A N 1
ATOM 694 C CA . GLY A 1 85 ? -21.123 5.603 -22.399 1.00 89.62 85 GLY A CA 1
ATOM 695 C C . GLY A 1 85 ? -20.845 6.816 -21.515 1.00 89.62 85 GLY A C 1
ATOM 696 O O . GLY A 1 85 ? -21.318 6.869 -20.381 1.00 89.62 85 GLY A O 1
ATOM 697 N N . MET A 1 86 ? -20.106 7.798 -22.023 1.00 88.25 86 MET A N 1
ATOM 698 C CA . MET A 1 86 ? -19.779 9.044 -21.334 1.00 88.25 86 MET A CA 1
ATOM 699 C C . MET A 1 86 ? -20.177 10.253 -22.184 1.00 88.25 86 MET A C 1
ATOM 701 O O . MET A 1 86 ? -19.566 10.517 -23.219 1.00 88.25 86 MET A O 1
ATOM 705 N N . GLY A 1 87 ? -21.192 10.989 -21.730 1.00 87.38 87 GLY A N 1
ATOM 706 C CA . GLY A 1 87 ? -21.648 12.226 -22.371 1.00 87.38 87 GLY A CA 1
ATOM 707 C C . GLY A 1 87 ? -20.986 13.475 -21.779 1.00 87.38 87 GLY A C 1
ATOM 708 O O . GLY A 1 87 ? -21.008 13.662 -20.558 1.00 87.38 87 GLY A O 1
ATOM 709 N N . LEU A 1 88 ? -20.430 14.330 -22.640 1.00 83.38 88 LEU A N 1
ATOM 710 C CA . LEU A 1 88 ? -19.743 15.587 -22.325 1.00 83.38 88 LEU A CA 1
ATOM 711 C C . LEU A 1 88 ? -20.525 16.778 -22.905 1.00 83.38 88 LEU A C 1
ATOM 713 O O . LEU A 1 88 ? -20.317 17.151 -24.047 1.00 83.38 88 LEU A O 1
ATOM 717 N N . GLY A 1 89 ? -21.450 17.378 -22.159 1.00 76.31 89 GLY A N 1
ATOM 718 C CA . GLY A 1 89 ? -22.264 18.477 -22.705 1.00 76.31 89 GLY A CA 1
ATOM 719 C C . GLY A 1 89 ? -23.660 18.544 -22.107 1.00 76.31 89 GLY A C 1
ATOM 720 O O . GLY A 1 89 ? -23.847 18.157 -20.955 1.00 76.31 89 GLY A O 1
ATOM 721 N N . VAL A 1 90 ? -24.645 19.031 -22.860 1.00 69.81 90 VAL A N 1
ATOM 722 C CA . VAL A 1 90 ? -26.045 19.124 -22.409 1.00 69.81 90 VAL A CA 1
ATOM 723 C C . VAL A 1 90 ? -26.733 17.762 -22.557 1.00 69.81 90 VAL A C 1
ATOM 725 O O . VAL A 1 90 ? -26.524 17.048 -23.530 1.00 69.81 90 VAL A O 1
ATOM 728 N N . ALA A 1 91 ? -27.529 17.358 -21.563 1.00 63.06 91 ALA A N 1
ATOM 729 C CA . ALA A 1 91 ? -28.025 15.982 -21.431 1.00 63.06 91 ALA A CA 1
ATOM 730 C C . ALA A 1 91 ? -28.913 15.483 -22.596 1.00 63.06 91 ALA A C 1
ATOM 732 O O . ALA A 1 91 ? -29.014 14.272 -22.796 1.00 63.06 91 ALA A O 1
ATOM 733 N N . SER A 1 92 ? -29.532 16.390 -23.359 1.00 61.31 92 SER A N 1
ATOM 734 C CA . SER A 1 92 ? -30.467 16.105 -24.460 1.00 61.31 92 SER A CA 1
ATOM 735 C C . SER A 1 92 ? -29.831 15.497 -25.718 1.00 61.31 92 SER A C 1
ATOM 737 O O . SER A 1 92 ? -30.556 15.107 -26.631 1.00 61.31 92 SER A O 1
ATOM 739 N N . ASP A 1 93 ? -28.500 15.397 -25.785 1.00 74.62 93 ASP A N 1
ATOM 740 C CA . ASP A 1 93 ? -27.780 15.010 -27.008 1.00 74.62 93 ASP A CA 1
ATOM 741 C C . ASP A 1 93 ? -27.189 13.595 -26.993 1.00 74.62 93 ASP A C 1
ATOM 743 O O . ASP A 1 93 ? -26.513 13.195 -27.940 1.00 74.62 93 ASP A O 1
ATOM 747 N N . PHE A 1 94 ? -27.470 12.801 -25.955 1.00 87.88 94 PHE A N 1
ATOM 748 C CA . PHE A 1 94 ? -26.825 11.498 -25.745 1.00 87.88 94 PHE A CA 1
ATOM 749 C C . PHE A 1 94 ? -27.738 10.280 -25.928 1.00 87.88 94 PHE A C 1
ATOM 751 O O . PHE A 1 94 ? -27.367 9.182 -25.513 1.00 87.88 94 PHE A O 1
ATOM 758 N N . GLU A 1 95 ? -28.908 10.427 -26.552 1.00 87.81 95 GLU A N 1
ATOM 759 C CA . GLU A 1 95 ? -29.839 9.304 -26.773 1.00 87.81 95 GLU A CA 1
ATOM 760 C C . GLU A 1 95 ? -29.202 8.164 -27.572 1.00 87.81 95 GLU A C 1
ATOM 762 O O . GLU A 1 95 ? -29.309 7.002 -27.190 1.00 87.81 95 GLU A O 1
ATOM 767 N N . GLN A 1 96 ? -28.411 8.489 -28.595 1.00 88.25 96 GLN A N 1
ATOM 768 C CA . GLN A 1 96 ? -27.671 7.482 -29.360 1.00 88.25 96 GLN A CA 1
ATOM 769 C C . GLN A 1 96 ? -26.632 6.752 -28.504 1.00 88.25 96 GLN A C 1
ATOM 771 O O . GLN A 1 96 ? -26.434 5.552 -28.651 1.00 88.25 96 GLN A O 1
ATOM 776 N N . LEU A 1 97 ? -25.991 7.442 -27.558 1.00 89.44 97 LEU A N 1
ATOM 777 C CA . LEU A 1 97 ? -25.029 6.819 -26.650 1.00 89.44 97 LEU A CA 1
ATOM 778 C C . LEU A 1 97 ? -25.723 5.875 -25.657 1.00 89.44 97 LEU A C 1
ATOM 780 O O . LEU A 1 97 ? -25.217 4.790 -25.365 1.00 89.44 97 LEU A O 1
ATOM 784 N N . LYS A 1 98 ? -26.901 6.275 -25.163 1.00 91.31 98 LYS A N 1
ATOM 785 C CA . LYS A 1 98 ? -27.757 5.431 -24.320 1.00 91.31 98 LYS A CA 1
ATOM 786 C C . LYS A 1 98 ? -28.259 4.208 -25.088 1.00 91.31 98 LYS A C 1
ATOM 788 O O . LYS A 1 98 ? -28.250 3.122 -24.515 1.00 91.31 98 LYS A O 1
ATOM 793 N N . LEU A 1 99 ? -28.623 4.358 -26.366 1.00 92.25 99 LEU A N 1
ATOM 794 C CA . LEU A 1 99 ? -29.018 3.254 -27.247 1.00 92.25 99 LEU A CA 1
ATOM 795 C C . LEU A 1 99 ? -27.929 2.176 -27.303 1.00 92.25 99 LEU A C 1
ATOM 797 O O . LEU A 1 99 ? -28.229 1.012 -27.048 1.00 92.25 99 LEU A O 1
ATOM 801 N N . LEU A 1 100 ? -26.660 2.544 -27.530 1.00 93.69 100 LEU A N 1
ATOM 802 C CA . LEU A 1 100 ? -25.550 1.575 -27.548 1.00 93.69 100 LEU A CA 1
ATOM 803 C C . LEU A 1 100 ? -25.426 0.822 -26.214 1.00 93.69 100 LEU A C 1
ATOM 805 O O . LEU A 1 100 ? -25.322 -0.404 -26.184 1.00 93.69 100 LEU A O 1
ATOM 809 N N . VAL A 1 101 ? -25.463 1.551 -25.095 1.00 93.81 101 VAL A N 1
ATOM 810 C CA . VAL A 1 101 ? -25.356 0.964 -23.749 1.00 93.81 101 VAL A CA 1
ATOM 811 C C . VAL A 1 101 ? -26.520 0.011 -23.464 1.00 93.81 101 VAL A C 1
ATOM 813 O O . VAL A 1 101 ? -26.314 -1.067 -22.908 1.00 93.81 101 VAL A O 1
ATOM 816 N N . ASN A 1 102 ? -27.742 0.395 -23.829 1.00 93.75 102 ASN A N 1
ATOM 817 C CA . ASN A 1 102 ? -28.939 -0.412 -23.603 1.00 93.75 102 ASN A CA 1
ATOM 818 C C . ASN A 1 102 ? -28.971 -1.647 -24.507 1.00 93.75 102 ASN A C 1
ATOM 820 O O . ASN A 1 102 ? -29.303 -2.729 -24.029 1.00 93.75 102 ASN A O 1
ATOM 824 N N . THR A 1 103 ? -28.542 -1.512 -25.763 1.00 95.00 103 THR A N 1
ATOM 825 C CA . THR A 1 103 ? -28.380 -2.639 -26.691 1.00 95.00 103 THR A CA 1
ATOM 826 C C . THR A 1 103 ? -27.417 -3.665 -26.103 1.00 95.00 103 THR A C 1
ATOM 828 O O . THR A 1 103 ? -27.740 -4.843 -26.017 1.00 95.00 103 THR A O 1
ATOM 831 N N . ALA A 1 104 ? -26.263 -3.231 -25.591 1.00 94.12 104 ALA A N 1
ATOM 832 C CA . ALA A 1 104 ? -25.313 -4.142 -24.960 1.00 94.12 104 ALA A CA 1
ATOM 833 C C . ALA A 1 104 ? -25.936 -4.918 -23.782 1.00 94.12 104 ALA A C 1
ATOM 835 O O . ALA A 1 104 ? -25.776 -6.136 -23.692 1.00 94.12 104 ALA A O 1
ATOM 836 N N . LYS A 1 105 ? -26.701 -4.232 -22.919 1.00 92.06 105 LYS A N 1
ATOM 837 C CA . LYS A 1 105 ? -27.422 -4.866 -21.801 1.00 92.06 105 LYS A CA 1
ATOM 838 C C . LYS A 1 105 ? -28.423 -5.915 -22.263 1.00 92.06 105 LYS A C 1
ATOM 840 O O . LYS A 1 105 ? -28.492 -6.984 -21.663 1.00 92.06 105 LYS A O 1
ATOM 845 N N . LEU A 1 106 ? -29.185 -5.608 -23.312 1.00 93.56 106 LEU A N 1
ATOM 846 C CA . LEU A 1 106 ? -30.197 -6.507 -23.864 1.00 93.56 106 LEU A CA 1
ATOM 847 C C . LEU A 1 106 ? -29.586 -7.848 -24.294 1.00 93.56 106 LEU A C 1
ATOM 849 O O . LEU A 1 106 ? -30.169 -8.898 -24.044 1.00 93.56 106 LEU A O 1
ATOM 853 N N . TYR A 1 107 ? -28.381 -7.816 -24.863 1.00 92.44 107 TYR A N 1
ATOM 854 C CA . TYR A 1 107 ? -27.655 -9.003 -25.326 1.00 92.44 107 TYR A CA 1
ATOM 855 C C . TYR A 1 107 ? -26.699 -9.596 -24.271 1.00 92.44 107 TYR A C 1
ATOM 857 O O . TYR A 1 107 ? -25.775 -10.335 -24.603 1.00 92.44 107 TYR A O 1
ATOM 865 N N . GLY A 1 108 ? -26.928 -9.308 -22.984 1.00 82.44 108 GLY A N 1
ATOM 866 C CA . GLY A 1 108 ? -26.258 -9.981 -21.865 1.00 82.44 108 GLY A CA 1
ATOM 867 C C . GLY A 1 108 ? -24.891 -9.416 -21.470 1.00 82.44 108 GLY A C 1
ATOM 868 O O . GLY A 1 108 ? -24.209 -10.019 -20.639 1.00 82.44 108 GLY A O 1
ATOM 869 N N . ALA A 1 109 ? -24.489 -8.273 -22.029 1.00 90.25 109 ALA A N 1
ATOM 870 C CA . ALA A 1 109 ? -23.304 -7.539 -21.595 1.00 90.25 109 ALA A CA 1
ATOM 871 C C . ALA A 1 109 ? -23.622 -6.578 -20.445 1.00 90.25 109 ALA A C 1
ATOM 873 O O . ALA A 1 109 ? -24.769 -6.197 -20.206 1.00 90.25 109 ALA A O 1
ATOM 874 N N . TRP A 1 110 ? -22.597 -6.141 -19.716 1.00 86.75 110 TRP A N 1
ATOM 875 C CA . TRP A 1 110 ? -22.782 -5.082 -18.728 1.00 86.75 110 TRP A CA 1
ATOM 876 C C . TRP A 1 110 ? -22.731 -3.711 -19.412 1.00 86.75 110 TRP A C 1
ATOM 878 O O . TRP A 1 110 ? -21.933 -3.483 -20.324 1.00 86.75 110 TRP A O 1
ATOM 888 N N . GLY A 1 111 ? -23.567 -2.773 -18.963 1.00 87.62 111 GLY A N 1
ATOM 889 C CA . GLY A 1 111 ? -23.640 -1.439 -19.551 1.00 87.62 111 GLY A CA 1
ATOM 890 C C . GLY A 1 111 ? -23.855 -0.333 -18.523 1.00 87.62 111 GLY A C 1
ATOM 891 O O . GLY A 1 111 ? -24.686 -0.469 -17.624 1.00 87.62 111 GLY A O 1
ATOM 892 N N . GLN A 1 112 ? -23.183 0.805 -18.687 1.00 87.69 112 GLN A N 1
ATOM 893 C CA . GLN A 1 112 ? -23.458 2.006 -17.895 1.00 87.69 112 GLN A CA 1
ATOM 894 C C . GLN A 1 112 ? -23.299 3.272 -18.732 1.00 87.69 112 GLN A C 1
ATOM 896 O O . GLN A 1 112 ? -22.330 3.426 -19.468 1.00 87.69 112 GLN A O 1
ATOM 901 N N . PHE A 1 113 ? -24.245 4.197 -18.583 1.00 88.75 113 PHE A N 1
ATOM 902 C CA . PHE A 1 113 ? -24.157 5.543 -19.136 1.00 88.75 113 PHE A CA 1
ATOM 903 C C . PHE A 1 113 ? -23.923 6.540 -17.999 1.00 88.75 113 PHE A C 1
ATOM 905 O O . PHE A 1 113 ? -24.619 6.496 -16.985 1.00 88.75 113 PHE A O 1
ATOM 912 N N . ASN A 1 114 ? -22.957 7.436 -18.178 1.00 84.06 114 ASN A N 1
ATOM 913 C CA . ASN A 1 114 ? -22.631 8.510 -17.253 1.00 84.06 114 ASN A CA 1
ATOM 914 C C . ASN A 1 114 ? -22.651 9.850 -17.994 1.00 84.06 114 ASN A C 1
ATOM 916 O O . ASN A 1 114 ? -22.025 10.014 -19.042 1.00 84.06 114 ASN A O 1
ATOM 920 N N . HIS A 1 115 ? -23.332 10.835 -17.417 1.00 83.75 115 HIS A N 1
ATOM 921 C CA . HIS A 1 115 ? -23.300 12.210 -17.900 1.00 83.75 115 HIS A CA 1
ATOM 922 C C . HIS A 1 115 ? -22.307 13.007 -17.055 1.00 83.75 115 HIS A C 1
ATOM 924 O O . HIS A 1 115 ? -22.535 13.235 -15.870 1.00 83.75 115 HIS A O 1
ATOM 930 N N . ALA A 1 116 ? -21.175 13.385 -17.648 1.00 74.06 116 ALA A N 1
ATOM 931 C CA . ALA A 1 116 ? -20.131 14.134 -16.950 1.00 74.06 116 ALA A CA 1
ATOM 932 C C . ALA A 1 116 ? -20.357 15.656 -16.991 1.00 74.06 116 ALA A C 1
ATOM 934 O O . ALA A 1 116 ? -19.735 16.387 -16.217 1.00 74.06 116 ALA A O 1
ATOM 935 N N . GLY A 1 117 ? -21.255 16.144 -17.854 1.00 74.31 117 GLY A N 1
ATOM 936 C CA . GLY A 1 117 ? -21.465 17.577 -18.066 1.00 74.31 117 GLY A CA 1
ATOM 937 C C . GLY A 1 117 ? -20.193 18.282 -18.556 1.00 74.31 117 GLY A C 1
ATOM 938 O O . GLY A 1 117 ? -19.319 17.658 -19.153 1.00 74.31 117 GLY A O 1
ATOM 939 N N . LEU A 1 118 ? -20.084 19.586 -18.288 1.00 71.19 118 LEU A N 1
ATOM 940 C CA . LEU A 1 118 ? -18.924 20.417 -18.657 1.00 71.19 118 LEU A CA 1
ATOM 941 C C . LEU A 1 118 ? -17.909 20.592 -17.510 1.00 71.19 118 LEU A C 1
ATOM 943 O O . LEU A 1 118 ? -17.009 21.423 -17.596 1.00 71.19 118 LEU A O 1
ATOM 947 N N . ASN A 1 119 ? -18.053 19.840 -16.414 1.00 72.31 119 ASN A N 1
ATOM 948 C CA . ASN A 1 119 ? -17.214 19.988 -15.227 1.00 72.31 119 ASN A CA 1
ATOM 949 C C . ASN A 1 119 ? -16.011 19.017 -15.268 1.00 72.31 119 ASN A C 1
ATOM 951 O O . ASN A 1 119 ? -16.212 17.798 -15.198 1.00 72.31 119 ASN A O 1
ATOM 955 N N . PRO A 1 120 ? -14.757 19.516 -15.277 1.00 70.25 120 PRO A N 1
ATOM 956 C CA . PRO A 1 120 ? -13.559 18.673 -15.240 1.00 70.25 120 PRO A CA 1
ATOM 957 C C . PRO A 1 120 ? -13.506 17.709 -14.041 1.00 70.25 120 PRO A C 1
ATOM 959 O O . PRO A 1 120 ? -12.976 16.602 -14.156 1.00 70.25 120 PRO A O 1
ATOM 962 N N . ALA A 1 121 ? -14.082 18.086 -12.893 1.00 70.44 121 ALA A N 1
ATOM 963 C CA . ALA A 1 121 ? -14.142 17.228 -11.709 1.00 70.44 121 ALA A CA 1
ATOM 964 C C . ALA A 1 121 ? -15.057 16.009 -11.923 1.00 70.44 121 ALA A C 1
ATOM 966 O O . ALA A 1 121 ? -14.705 14.898 -11.521 1.00 70.44 121 ALA A O 1
ATOM 967 N N . SER A 1 122 ? -16.187 16.197 -12.608 1.00 68.06 122 SER A N 1
ATOM 968 C CA . SER A 1 122 ? -17.123 15.127 -12.975 1.00 68.06 122 SER A CA 1
ATOM 969 C C . SER A 1 122 ? -16.533 14.187 -14.029 1.00 68.06 122 SER A C 1
ATOM 971 O O . SER A 1 122 ? -16.731 12.972 -13.974 1.00 68.06 122 SER A O 1
ATOM 973 N N . MET A 1 123 ? -15.740 14.721 -14.963 1.00 72.69 123 MET A N 1
ATOM 974 C CA . MET A 1 123 ? -14.987 13.889 -15.905 1.00 72.69 123 MET A CA 1
ATOM 975 C C . MET A 1 123 ? -13.942 13.031 -15.182 1.00 72.69 123 MET A C 1
ATOM 977 O O . MET A 1 123 ? -13.856 11.823 -15.412 1.00 72.69 123 MET A O 1
ATOM 981 N N . SER A 1 124 ? -13.178 13.638 -14.269 1.00 72.69 124 SER A N 1
ATOM 982 C CA . SER A 1 124 ? -12.161 12.940 -13.480 1.00 72.69 124 SER A CA 1
ATOM 983 C C . SER A 1 124 ? -12.765 11.841 -12.601 1.00 72.69 124 SER A C 1
ATOM 985 O O . SER A 1 124 ? -12.209 10.741 -12.532 1.00 72.69 124 SER A O 1
ATOM 987 N N . SER A 1 125 ? -13.915 12.092 -11.967 1.00 73.31 125 SER A N 1
ATOM 988 C CA . SER A 1 125 ? -14.603 11.091 -11.144 1.00 73.31 125 SER A CA 1
ATOM 989 C C . SER A 1 125 ? -15.128 9.922 -11.983 1.00 73.31 125 SER A C 1
ATOM 991 O O . SER A 1 125 ? -14.954 8.768 -11.590 1.00 73.31 125 SER A O 1
ATOM 993 N N . THR A 1 126 ? -15.682 10.199 -13.167 1.00 70.31 126 THR A N 1
ATOM 994 C CA . THR A 1 126 ? -16.190 9.173 -14.090 1.00 70.31 126 THR A CA 1
ATOM 995 C C . THR A 1 126 ? -15.059 8.280 -14.598 1.00 70.31 126 THR A C 1
ATOM 997 O O . THR A 1 126 ? -15.145 7.060 -14.480 1.00 70.31 126 THR A O 1
ATOM 1000 N N . LEU A 1 127 ? -13.949 8.866 -15.065 1.00 78.31 127 LEU A N 1
ATOM 1001 C CA . LEU A 1 127 ? -12.769 8.105 -15.497 1.00 78.31 127 LEU A CA 1
ATOM 1002 C C . LEU A 1 127 ? -12.138 7.310 -14.346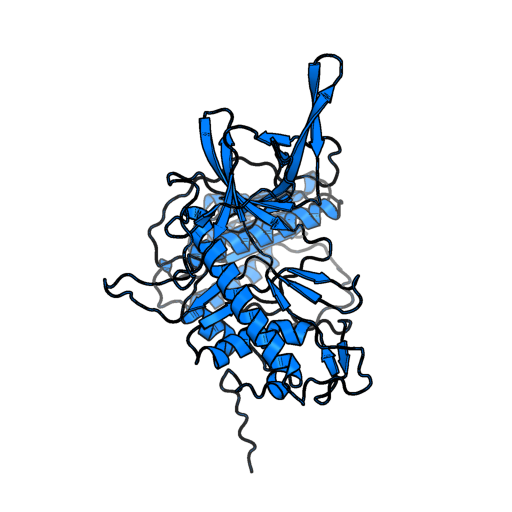 1.00 78.31 127 LEU A C 1
ATOM 1004 O O . LEU A 1 127 ? -11.721 6.169 -14.538 1.00 78.31 127 LEU A O 1
ATOM 1008 N N . SER A 1 128 ? -12.125 7.868 -13.132 1.00 74.56 128 SER A N 1
ATOM 1009 C CA . SER A 1 128 ? -11.670 7.146 -11.934 1.00 74.56 128 SER A CA 1
ATOM 1010 C C . SER A 1 128 ? -12.569 5.948 -11.616 1.00 74.56 128 SER A C 1
ATOM 1012 O O . SER A 1 128 ? -12.074 4.887 -11.229 1.00 74.56 128 SER A O 1
ATOM 1014 N N . SER A 1 129 ? -13.885 6.087 -11.805 1.00 71.06 129 SER A N 1
ATOM 1015 C CA . SER A 1 129 ? -14.853 5.001 -11.627 1.00 71.06 129 SER A CA 1
ATOM 1016 C C . SER A 1 129 ? -14.659 3.901 -12.674 1.00 71.06 129 SER A C 1
ATOM 1018 O O . SER A 1 129 ? -14.571 2.729 -12.308 1.00 71.06 129 SER A O 1
ATOM 1020 N N . ILE A 1 130 ? -14.464 4.269 -13.947 1.00 72.62 130 ILE A N 1
ATOM 1021 C CA . ILE A 1 130 ? -14.135 3.338 -15.040 1.00 72.62 130 ILE A CA 1
ATOM 1022 C C . ILE A 1 130 ? -12.846 2.569 -14.726 1.00 72.62 130 ILE A C 1
ATOM 1024 O O . ILE A 1 130 ? -12.843 1.340 -14.738 1.00 72.62 130 ILE A O 1
ATOM 1028 N N . ALA A 1 131 ? -11.768 3.265 -14.352 1.00 73.06 131 ALA A N 1
ATOM 1029 C CA . ALA A 1 131 ? -10.498 2.632 -13.987 1.00 73.06 131 ALA A CA 1
ATOM 1030 C C . ALA A 1 131 ? -10.638 1.692 -12.772 1.00 73.06 131 ALA A C 1
ATOM 1032 O O . ALA A 1 131 ? -10.032 0.615 -12.722 1.00 73.06 131 ALA A O 1
ATOM 1033 N N . THR A 1 132 ? -11.472 2.065 -11.798 1.00 70.00 132 THR A N 1
ATOM 1034 C CA . THR A 1 132 ? -11.770 1.231 -10.623 1.00 70.00 132 THR A CA 1
ATOM 1035 C C . THR A 1 132 ? -12.575 -0.012 -11.003 1.00 70.00 132 THR A C 1
ATOM 1037 O O . THR A 1 132 ? -12.278 -1.101 -10.506 1.00 70.00 132 THR A O 1
ATOM 1040 N N . SER A 1 133 ? -13.561 0.125 -11.894 1.00 66.25 133 SER A N 1
ATOM 1041 C CA . SER A 1 133 ? -14.343 -0.985 -12.447 1.00 66.25 133 SER A CA 1
ATOM 1042 C C . SER A 1 133 ? -13.433 -1.955 -13.201 1.00 66.25 133 SER A C 1
ATOM 1044 O O . SER A 1 133 ? -13.372 -3.120 -12.820 1.00 66.25 133 SER A O 1
ATOM 1046 N N . MET A 1 134 ? -12.600 -1.463 -14.128 1.00 66.12 134 MET A N 1
ATOM 1047 C CA . MET A 1 134 ? -11.589 -2.270 -14.829 1.00 66.12 134 MET A CA 1
ATOM 1048 C C . MET A 1 134 ? -10.693 -3.046 -13.863 1.00 66.12 134 MET A C 1
ATOM 1050 O O . MET A 1 134 ? -10.431 -4.231 -14.058 1.00 66.12 134 MET A O 1
ATOM 1054 N N . THR A 1 135 ? -10.221 -2.386 -12.805 1.00 63.72 135 THR A N 1
ATOM 1055 C CA . THR A 1 135 ? -9.352 -3.012 -11.801 1.00 63.72 135 THR A CA 1
ATOM 1056 C C . THR A 1 135 ? -10.097 -4.080 -11.001 1.00 63.72 135 THR A C 1
ATOM 1058 O O . THR A 1 135 ? -9.530 -5.130 -10.708 1.00 63.72 135 THR A O 1
ATOM 1061 N N . THR A 1 136 ? -11.363 -3.834 -10.661 1.00 62.78 136 THR A N 1
ATOM 1062 C CA . THR A 1 136 ? -12.208 -4.782 -9.922 1.00 62.78 136 THR A CA 1
ATOM 1063 C C . THR A 1 136 ? -12.489 -6.020 -10.770 1.00 62.78 136 THR A C 1
ATOM 1065 O O . THR A 1 136 ? -12.135 -7.115 -10.345 1.00 62.78 136 THR A O 1
ATOM 1068 N N . THR A 1 137 ? -12.982 -5.848 -12.000 1.00 61.22 137 THR A N 1
ATOM 1069 C CA . THR A 1 137 ? -13.235 -6.947 -12.943 1.00 61.22 137 THR A CA 1
ATOM 1070 C C . THR A 1 137 ? -11.960 -7.735 -13.240 1.00 61.22 137 THR A C 1
ATOM 1072 O O . THR A 1 137 ? -11.957 -8.962 -13.221 1.00 61.22 137 THR A O 1
ATOM 1075 N N . ARG A 1 138 ? -10.824 -7.053 -13.435 1.00 60.59 138 ARG A N 1
ATOM 1076 C CA . ARG A 1 138 ? -9.525 -7.719 -13.609 1.00 60.59 138 ARG A CA 1
ATOM 1077 C C . ARG A 1 138 ? -9.146 -8.559 -12.389 1.00 60.59 138 ARG A C 1
ATOM 1079 O O . ARG A 1 138 ? -8.607 -9.648 -12.555 1.00 60.59 138 ARG A O 1
ATOM 1086 N N . ASN A 1 139 ? -9.390 -8.064 -11.177 1.00 53.81 139 ASN A N 1
ATOM 1087 C CA . ASN A 1 139 ? -9.099 -8.804 -9.950 1.00 53.81 139 ASN A CA 1
ATOM 1088 C C . ASN A 1 139 ? -10.020 -10.021 -9.783 1.00 53.81 139 ASN A C 1
ATOM 1090 O O . ASN A 1 139 ? -9.530 -11.074 -9.384 1.00 53.81 139 ASN A O 1
ATOM 1094 N N . GLU A 1 140 ? -11.301 -9.899 -10.138 1.00 56.44 140 GLU A N 1
ATOM 1095 C CA . GLU A 1 140 ? -12.270 -11.007 -10.164 1.00 56.44 140 GLU A CA 1
ATOM 1096 C C . GLU A 1 140 ? -11.863 -12.095 -11.170 1.00 56.44 140 GLU A C 1
ATOM 1098 O O . GLU A 1 140 ? -11.851 -13.278 -10.843 1.00 56.44 140 GLU A O 1
ATOM 1103 N N . LEU A 1 141 ? -11.424 -11.708 -12.370 1.00 53.00 141 LEU A N 1
ATOM 1104 C CA . LEU A 1 141 ? -10.927 -12.646 -13.386 1.00 53.00 141 LEU A CA 1
ATOM 1105 C C . LEU A 1 141 ? -9.596 -13.302 -13.003 1.00 53.00 141 LEU A C 1
ATOM 1107 O O . LEU A 1 141 ? -9.248 -14.353 -13.521 1.00 53.00 141 LEU A O 1
ATOM 1111 N N . CYS A 1 142 ? -8.819 -12.696 -12.105 1.00 47.94 142 CYS A N 1
ATOM 1112 C CA . CYS A 1 142 ? -7.548 -13.260 -11.653 1.00 47.94 142 CYS A CA 1
ATOM 1113 C C . CYS A 1 142 ? -7.694 -14.200 -10.446 1.00 47.94 142 CYS A C 1
ATOM 1115 O O . CYS A 1 142 ? -6.698 -14.805 -10.048 1.00 47.94 142 CYS A O 1
ATOM 1117 N N . SER A 1 143 ? -8.888 -14.331 -9.854 1.00 49.91 143 SER A N 1
ATOM 1118 C CA . SER A 1 143 ? -9.119 -15.146 -8.655 1.00 49.91 143 SER A CA 1
ATOM 1119 C C . SER A 1 143 ? -9.524 -16.601 -8.935 1.00 49.91 143 SER A C 1
ATOM 1121 O O . SER A 1 143 ? -10.095 -17.234 -8.053 1.00 49.91 143 SER A O 1
ATOM 1123 N N . VAL A 1 144 ? -9.193 -17.157 -10.110 1.00 43.12 144 VAL A N 1
ATOM 1124 C CA . VAL A 1 144 ? -9.571 -18.509 -10.610 1.00 43.12 144 VAL A CA 1
ATOM 1125 C C . VAL A 1 144 ? -8.941 -19.676 -9.809 1.00 43.12 144 VAL A C 1
ATOM 1127 O O . VAL A 1 144 ? -8.699 -20.757 -10.315 1.00 43.12 144 VAL A O 1
ATOM 1130 N N . THR A 1 145 ? -8.657 -19.504 -8.516 1.00 42.66 145 THR A N 1
ATOM 1131 C CA . THR A 1 145 ? -8.279 -20.618 -7.623 1.00 42.66 145 THR A CA 1
ATOM 1132 C C . THR A 1 145 ? -9.098 -20.676 -6.333 1.00 42.66 145 THR A C 1
ATOM 1134 O O . THR A 1 145 ? -8.701 -21.351 -5.387 1.00 42.66 145 THR A O 1
ATOM 1137 N N . GLY A 1 146 ? -10.252 -20.006 -6.268 1.00 37.66 146 GLY A N 1
ATOM 1138 C CA . GLY A 1 146 ? -11.166 -20.129 -5.135 1.00 37.66 146 GLY A CA 1
ATOM 1139 C C . GLY A 1 146 ? -12.621 -20.034 -5.568 1.00 37.66 146 GLY A C 1
ATOM 1140 O O . GLY A 1 146 ? -12.953 -19.238 -6.444 1.00 37.66 146 GLY A O 1
ATOM 1141 N N . GLU A 1 147 ? -13.470 -20.850 -4.944 1.00 34.81 147 GLU A N 1
ATOM 1142 C CA . GLU A 1 147 ? -14.925 -20.825 -5.086 1.00 34.81 147 GLU A CA 1
ATOM 1143 C C . GLU A 1 147 ? -15.469 -19.388 -5.108 1.00 34.81 147 GLU A C 1
ATOM 1145 O O . GLU A 1 147 ? -15.085 -18.539 -4.292 1.00 34.81 147 GLU A O 1
ATOM 1150 N N . LYS A 1 148 ? -16.389 -19.123 -6.045 1.00 37.75 148 LYS A N 1
ATOM 1151 C CA . LYS A 1 148 ? -17.168 -17.881 -6.118 1.00 37.75 148 LYS A CA 1
ATOM 1152 C C . LYS A 1 148 ? -17.989 -17.721 -4.839 1.00 37.75 148 LYS A C 1
ATOM 1154 O O . LYS A 1 148 ? -19.148 -18.115 -4.767 1.00 37.75 148 LYS A O 1
ATOM 1159 N N . VAL A 1 149 ? -17.419 -17.076 -3.829 1.00 45.22 149 VAL A N 1
ATOM 1160 C CA . VAL A 1 149 ? -18.218 -16.509 -2.746 1.00 45.22 149 VAL A CA 1
ATOM 1161 C C . VAL A 1 149 ? -18.710 -15.154 -3.241 1.00 45.22 149 VAL A C 1
ATOM 1163 O O . VAL A 1 149 ? -17.942 -14.193 -3.259 1.00 45.22 149 VAL A O 1
ATOM 1166 N N . ASN A 1 150 ? -19.977 -15.071 -3.655 1.00 46.72 150 ASN A N 1
ATOM 1167 C CA . ASN A 1 150 ? -20.661 -13.802 -3.917 1.00 46.72 150 ASN A CA 1
ATOM 1168 C C . ASN A 1 150 ? -20.653 -12.967 -2.627 1.00 46.72 150 ASN A C 1
ATOM 1170 O O . ASN A 1 150 ? -21.493 -13.143 -1.744 1.00 46.72 150 ASN A O 1
ATOM 1174 N N . LYS A 1 151 ? -19.652 -12.097 -2.470 1.00 62.69 151 LYS A N 1
ATOM 1175 C CA . LYS A 1 151 ? -19.520 -11.243 -1.290 1.00 62.69 151 LYS A CA 1
ATOM 1176 C C . LYS A 1 151 ? -20.347 -9.984 -1.488 1.00 62.69 151 LYS A C 1
ATOM 1178 O O . LYS A 1 151 ? -20.049 -9.173 -2.357 1.00 62.69 151 LYS A O 1
ATOM 1183 N N . THR A 1 152 ? -21.350 -9.794 -0.640 1.00 71.69 152 THR A N 1
ATOM 1184 C CA . THR A 1 152 ? -22.136 -8.559 -0.615 1.00 71.69 152 THR A CA 1
ATOM 1185 C C . THR A 1 152 ? -21.261 -7.400 -0.146 1.00 71.69 152 THR A C 1
ATOM 1187 O O . THR A 1 152 ? -20.635 -7.463 0.918 1.00 71.69 152 THR A O 1
ATOM 1190 N N . GLU A 1 153 ? -21.197 -6.336 -0.941 1.00 76.69 153 GLU A N 1
ATOM 1191 C CA . GLU A 1 153 ? -20.537 -5.097 -0.538 1.00 76.69 153 GLU A CA 1
ATOM 1192 C C . GLU A 1 153 ? -21.314 -4.395 0.571 1.00 76.69 153 GLU A C 1
ATOM 1194 O O . GLU A 1 153 ? -22.541 -4.457 0.641 1.00 76.69 153 GLU A O 1
ATOM 1199 N N . LYS A 1 154 ? -20.593 -3.705 1.455 1.00 79.69 154 LYS A N 1
ATOM 1200 C CA . LYS A 1 154 ? -21.227 -2.791 2.402 1.00 79.69 154 LYS A CA 1
ATOM 1201 C C . LYS A 1 154 ? -21.817 -1.604 1.643 1.00 79.69 154 LYS A C 1
ATOM 1203 O O . LYS A 1 154 ? -21.212 -1.108 0.697 1.00 79.69 154 LYS A O 1
ATOM 1208 N N . ASN A 1 155 ? -22.931 -1.079 2.137 1.00 78.69 155 ASN A N 1
ATOM 1209 C CA . ASN A 1 155 ? -23.436 0.213 1.689 1.00 78.69 155 ASN A CA 1
ATOM 1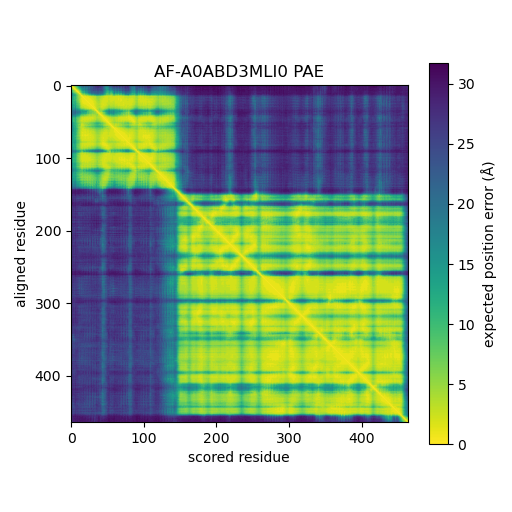210 C C . ASN A 1 155 ? -22.566 1.328 2.289 1.00 78.69 155 ASN A C 1
ATOM 1212 O O . ASN A 1 155 ? -22.503 1.476 3.510 1.00 78.69 155 ASN A O 1
ATOM 1216 N N . PHE A 1 156 ? -21.883 2.099 1.442 1.00 76.62 156 PHE A N 1
ATOM 1217 C CA . PHE A 1 156 ? -21.088 3.262 1.845 1.00 76.62 156 PHE A CA 1
ATOM 1218 C C . PHE A 1 156 ? -21.188 4.377 0.802 1.00 76.62 156 PHE A C 1
ATOM 1220 O O . PHE A 1 156 ? -21.382 4.121 -0.384 1.00 76.62 156 PHE A O 1
ATOM 1227 N N . VAL A 1 157 ? -20.999 5.617 1.250 1.00 78.50 157 VAL A N 1
ATOM 1228 C CA . VAL A 1 157 ? -20.881 6.796 0.387 1.00 78.50 157 VAL A CA 1
ATOM 1229 C C . VAL A 1 157 ? -19.457 7.317 0.514 1.00 78.50 157 VAL A C 1
ATOM 1231 O O . VAL A 1 157 ? -18.979 7.542 1.621 1.00 78.50 157 VAL A O 1
ATOM 1234 N N . MET A 1 158 ? -18.748 7.472 -0.605 1.00 79.62 158 MET A N 1
ATOM 1235 C CA . MET A 1 158 ? -17.388 8.020 -0.584 1.00 79.62 158 MET A CA 1
ATOM 1236 C C . MET A 1 158 ? -17.410 9.490 -0.156 1.00 79.62 158 MET A C 1
ATOM 1238 O O . MET A 1 158 ? -18.289 10.251 -0.564 1.00 79.62 158 MET A O 1
ATOM 1242 N N . 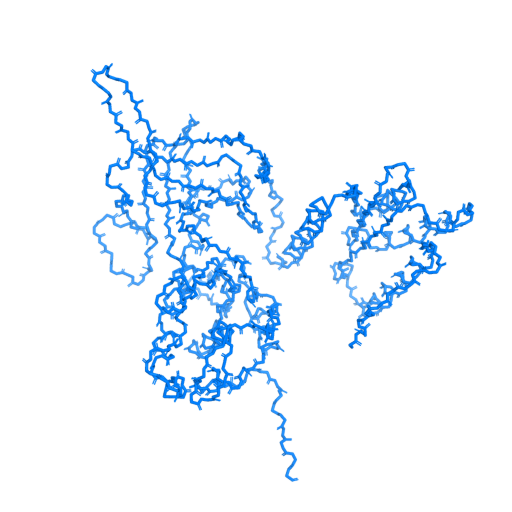LYS A 1 159 ? -16.403 9.910 0.615 1.00 75.62 159 LYS A N 1
ATOM 1243 C CA . LYS A 1 159 ? -16.232 11.305 1.027 1.00 75.62 159 LYS A CA 1
ATOM 1244 C C . LYS A 1 159 ? -16.173 12.219 -0.206 1.00 75.62 159 LYS A C 1
ATOM 1246 O O . LYS A 1 159 ? -15.267 12.099 -1.030 1.00 75.62 159 LYS A O 1
ATOM 1251 N N . GLN A 1 160 ? -17.096 13.175 -0.289 1.00 69.62 160 GLN A N 1
ATOM 1252 C CA . GLN A 1 160 ? -17.084 14.218 -1.316 1.00 69.62 160 GLN A CA 1
ATOM 1253 C C . GLN A 1 160 ? -16.093 15.336 -0.950 1.00 69.62 160 GLN A C 1
ATOM 1255 O O . GLN A 1 160 ? -15.894 15.631 0.231 1.00 69.62 160 GLN A O 1
ATOM 1260 N N . LYS A 1 161 ? -15.448 15.949 -1.954 1.00 57.09 161 LYS A N 1
ATOM 1261 C CA . LYS A 1 161 ? -14.439 17.005 -1.739 1.00 57.09 161 LYS A CA 1
ATOM 1262 C C . LYS A 1 161 ? -15.035 18.297 -1.161 1.00 57.09 161 LYS A C 1
ATOM 1264 O O . LYS A 1 161 ? -14.369 18.924 -0.344 1.00 57.09 161 LYS A O 1
ATOM 1269 N N . ASP A 1 162 ? -16.285 18.617 -1.498 1.00 53.12 162 ASP A N 1
ATOM 1270 C CA . ASP A 1 162 ? -16.909 19.918 -1.194 1.00 53.12 162 ASP A CA 1
ATOM 1271 C C . ASP A 1 162 ? -17.825 19.910 0.040 1.00 53.12 162 ASP A C 1
ATOM 1273 O O . ASP A 1 162 ? -18.364 20.944 0.438 1.00 53.12 162 ASP A O 1
ATOM 1277 N N . ASN A 1 163 ? -18.012 18.754 0.685 1.00 50.88 163 ASN A N 1
ATOM 1278 C CA . ASN A 1 163 ? -18.965 18.646 1.783 1.00 50.88 163 ASN A CA 1
ATOM 1279 C C . ASN A 1 163 ? -18.344 19.102 3.118 1.00 50.88 163 ASN A C 1
ATOM 1281 O O . ASN A 1 163 ? -17.506 18.407 3.704 1.00 50.88 163 ASN A O 1
ATOM 1285 N N . LYS A 1 164 ? -18.770 20.276 3.608 1.00 53.59 164 LYS A N 1
ATOM 1286 C CA . LYS A 1 164 ? -18.359 20.834 4.913 1.00 53.59 164 LYS A CA 1
ATOM 1287 C C . LYS A 1 164 ? -18.928 20.041 6.095 1.00 53.59 164 LYS A C 1
ATOM 1289 O O . LYS A 1 164 ? -18.307 20.016 7.157 1.00 53.59 164 LYS A O 1
ATOM 1294 N N . HIS A 1 165 ? -20.055 19.346 5.914 1.00 53.00 165 HIS A N 1
ATOM 1295 C CA . HIS A 1 165 ? -20.622 18.482 6.946 1.00 53.00 165 HIS A CA 1
ATOM 1296 C C . HIS A 1 165 ? -20.069 17.064 6.816 1.00 53.00 165 HIS A C 1
ATOM 1298 O O . HIS A 1 165 ? -20.390 16.321 5.894 1.00 53.00 165 HIS A O 1
ATOM 1304 N N . CYS A 1 166 ? -19.215 16.677 7.763 1.00 58.47 166 CYS A N 1
ATOM 1305 C CA . CYS A 1 166 ? -18.599 15.357 7.781 1.00 58.47 166 CYS A CA 1
ATOM 1306 C C . CYS A 1 166 ? -19.098 14.591 9.005 1.00 58.47 166 CYS A C 1
ATOM 1308 O O . CYS A 1 166 ? -18.718 14.903 10.135 1.00 58.47 166 CYS A O 1
ATOM 1310 N N . SER A 1 167 ? -19.968 13.609 8.775 1.00 80.75 167 SER A N 1
ATOM 1311 C CA . SER A 1 167 ? -20.469 12.748 9.844 1.00 80.75 167 SER A CA 1
ATOM 1312 C C . SER A 1 167 ? -19.369 11.806 10.353 1.00 80.75 167 SER A C 1
ATOM 1314 O O . SER A 1 167 ? -18.431 11.441 9.633 1.00 80.75 167 SER A O 1
ATOM 1316 N N . TYR A 1 168 ? -19.445 11.441 11.629 1.00 87.38 168 TYR A N 1
ATOM 1317 C CA . TYR A 1 168 ? -18.452 10.611 12.305 1.00 87.38 168 TYR A CA 1
ATOM 1318 C C . TYR A 1 168 ? -19.124 9.659 13.294 1.00 87.38 168 TYR A C 1
ATOM 1320 O O . TYR A 1 168 ? -20.284 9.849 13.655 1.00 87.38 168 TYR A O 1
ATOM 1328 N N . ARG A 1 169 ? -18.382 8.636 13.716 1.00 89.56 169 ARG A N 1
ATOM 1329 C CA . ARG A 1 169 ? -18.740 7.732 14.813 1.00 89.56 169 ARG A CA 1
ATOM 1330 C C . ARG A 1 169 ? -17.673 7.797 15.903 1.00 89.56 169 ARG A C 1
ATOM 1332 O O . ARG A 1 169 ? -16.488 7.963 15.594 1.00 89.56 169 ARG A O 1
ATOM 1339 N N . ILE A 1 170 ? -18.118 7.693 17.151 1.00 90.50 170 ILE A N 1
ATOM 1340 C CA . ILE A 1 170 ? -17.267 7.606 18.336 1.00 90.50 170 ILE A CA 1
ATOM 1341 C C . ILE A 1 170 ? -17.442 6.214 18.926 1.00 90.50 170 ILE A C 1
ATOM 1343 O O . ILE A 1 170 ? -18.562 5.812 19.209 1.00 90.50 170 ILE A O 1
ATOM 1347 N N . GLU A 1 171 ? -16.337 5.502 19.120 1.00 92.25 171 GLU A N 1
ATOM 1348 C CA . GLU A 1 171 ? -16.335 4.153 19.686 1.00 92.25 171 GLU A CA 1
ATOM 1349 C C . GLU A 1 171 ? -15.515 4.156 20.979 1.00 92.25 171 GLU A C 1
ATOM 1351 O O . GLU A 1 171 ? -14.308 4.391 20.945 1.00 92.25 171 GLU A O 1
ATOM 1356 N N . SER A 1 172 ? -16.151 3.916 22.125 1.00 89.25 172 SER A N 1
ATOM 1357 C CA . SER A 1 172 ? -15.496 3.942 23.449 1.00 89.25 172 SER A CA 1
ATOM 1358 C C . SER A 1 172 ? -15.644 2.636 24.235 1.00 89.25 172 SER A C 1
ATOM 1360 O O . SER A 1 172 ? -14.960 2.425 25.237 1.00 89.25 172 SER A O 1
ATOM 1362 N N . LYS A 1 173 ? -16.495 1.710 23.777 1.00 88.38 173 LYS A N 1
ATOM 1363 C CA . LYS A 1 173 ? -16.801 0.470 24.499 1.00 88.38 173 LYS A CA 1
ATOM 1364 C C . LYS A 1 173 ? -15.732 -0.596 24.264 1.00 88.38 173 LYS A C 1
ATOM 1366 O O . LYS A 1 173 ? -15.534 -1.061 23.138 1.00 88.38 173 LYS A O 1
ATOM 1371 N N . SER A 1 174 ? -15.075 -1.005 25.353 1.00 90.88 174 SER A N 1
ATOM 1372 C CA . SER A 1 174 ? -14.094 -2.102 25.393 1.00 90.88 174 SER A CA 1
ATOM 1373 C C . SER A 1 174 ? -13.037 -1.997 24.287 1.00 90.88 174 SER A C 1
ATOM 1375 O O . SER A 1 174 ? -12.759 -2.960 23.568 1.00 90.88 174 SER A O 1
ATOM 1377 N N . ILE A 1 175 ? -12.472 -0.797 24.139 1.00 94.38 175 ILE A N 1
ATOM 1378 C CA . ILE A 1 175 ? -11.446 -0.509 23.141 1.00 94.38 175 ILE A CA 1
ATOM 1379 C C . ILE A 1 175 ? -10.105 -1.138 23.537 1.00 94.38 175 ILE A C 1
ATOM 1381 O O . ILE A 1 175 ? -9.692 -1.109 24.697 1.00 94.38 175 ILE A O 1
ATOM 1385 N N . ALA A 1 176 ? -9.392 -1.697 22.565 1.00 94.31 176 ALA A N 1
ATOM 1386 C CA . ALA A 1 176 ? -8.058 -2.250 22.763 1.00 94.31 176 ALA A CA 1
ATOM 1387 C C . ALA A 1 176 ? -7.216 -2.132 21.492 1.00 94.31 176 ALA A C 1
ATOM 1389 O O . ALA A 1 176 ? -7.727 -2.256 20.378 1.00 94.31 176 ALA A O 1
ATOM 1390 N N . ARG A 1 177 ? -5.906 -1.938 21.663 1.00 94.50 177 ARG A N 1
ATOM 1391 C CA . ARG A 1 177 ? -4.940 -1.874 20.566 1.00 94.50 177 ARG A CA 1
ATOM 1392 C C . ARG A 1 177 ? -3.999 -3.068 20.601 1.00 94.50 177 ARG A C 1
ATOM 1394 O O . ARG A 1 177 ? -3.472 -3.427 21.651 1.00 94.50 177 ARG A O 1
ATOM 1401 N N . TYR A 1 178 ? -3.737 -3.636 19.436 1.00 93.38 178 TYR A N 1
ATOM 1402 C CA . TYR A 1 178 ? -2.877 -4.794 19.257 1.00 93.38 178 TYR A CA 1
ATOM 1403 C C . TYR A 1 178 ? -1.849 -4.549 18.160 1.00 93.38 178 TYR A C 1
ATOM 1405 O O . TYR A 1 178 ? -2.093 -3.828 17.191 1.00 93.38 178 TYR A O 1
ATOM 1413 N N . ARG A 1 179 ? -0.692 -5.188 18.298 1.00 91.81 179 ARG A N 1
ATOM 1414 C CA . ARG A 1 179 ? 0.342 -5.261 17.269 1.00 91.81 179 ARG A CA 1
ATOM 1415 C C . ARG A 1 179 ? 0.540 -6.716 16.871 1.00 91.81 179 ARG A C 1
ATOM 1417 O O . ARG A 1 179 ? 0.542 -7.592 17.732 1.00 91.81 179 ARG A O 1
ATOM 1424 N N . TYR A 1 180 ? 0.726 -6.950 15.577 1.00 91.19 180 TYR A N 1
ATOM 1425 C CA . TYR A 1 180 ? 1.128 -8.258 15.077 1.00 91.19 180 TYR A CA 1
ATOM 1426 C C . TYR A 1 180 ? 2.525 -8.631 15.589 1.00 91.19 180 TYR A C 1
ATOM 1428 O O . TYR A 1 180 ? 3.446 -7.810 15.543 1.00 91.19 180 TYR A O 1
ATOM 1436 N N . ILE A 1 181 ? 2.676 -9.868 16.047 1.00 88.81 181 ILE A N 1
ATOM 1437 C CA . ILE A 1 181 ? 3.962 -10.473 16.390 1.00 88.81 181 ILE A CA 1
ATOM 1438 C C . ILE A 1 181 ? 4.265 -11.597 15.404 1.00 88.81 181 ILE A C 1
ATOM 1440 O O . ILE A 1 181 ? 3.409 -12.423 15.093 1.00 88.81 181 ILE A O 1
ATOM 1444 N N . SER A 1 182 ? 5.495 -11.600 14.891 1.00 83.88 182 SER A N 1
ATOM 1445 C CA . SER A 1 182 ? 5.993 -12.692 14.057 1.00 83.88 182 SER A CA 1
ATOM 1446 C C . SER A 1 182 ? 5.998 -14.001 14.848 1.00 83.88 182 SER A C 1
ATOM 1448 O O . SER A 1 182 ? 6.237 -13.996 16.053 1.00 83.88 182 SER A O 1
ATOM 1450 N N . GLU A 1 183 ? 5.808 -15.122 14.160 1.00 75.81 183 GLU A N 1
ATOM 1451 C CA . GLU A 1 183 ? 5.887 -16.466 14.748 1.00 75.81 183 GLU A CA 1
ATOM 1452 C C . GLU A 1 183 ? 7.256 -16.771 15.383 1.00 75.81 183 GLU A C 1
ATOM 1454 O O . GLU A 1 183 ? 7.338 -17.563 16.315 1.00 75.81 183 GLU A O 1
ATOM 1459 N N . PHE A 1 184 ? 8.311 -16.081 14.937 1.00 77.94 184 PHE A N 1
ATOM 1460 C CA . PHE A 1 184 ? 9.671 -16.186 15.479 1.00 77.94 184 PHE A CA 1
ATOM 1461 C C . PHE A 1 184 ? 9.982 -15.161 16.581 1.00 77.94 184 PHE A C 1
ATOM 1463 O O . PHE A 1 184 ? 11.113 -15.094 17.057 1.00 77.94 184 PHE A O 1
ATOM 1470 N N . ALA A 1 185 ? 9.029 -14.299 16.947 1.00 81.12 185 ALA A N 1
ATOM 1471 C CA . ALA A 1 185 ? 9.252 -13.305 17.988 1.00 81.12 185 ALA A CA 1
ATOM 1472 C C . ALA A 1 185 ? 9.219 -13.956 19.378 1.00 81.12 185 ALA A C 1
ATOM 1474 O O . ALA A 1 185 ? 8.372 -14.805 19.656 1.00 81.12 185 ALA A O 1
ATOM 1475 N N . VAL A 1 186 ? 10.095 -13.497 20.278 1.00 83.38 186 VAL A N 1
ATOM 1476 C CA . VAL A 1 186 ? 10.036 -13.872 21.698 1.00 83.38 186 VAL A CA 1
ATOM 1477 C C . VAL A 1 186 ? 8.700 -13.394 22.275 1.00 83.38 186 VAL A C 1
ATOM 1479 O O . VAL A 1 186 ? 8.408 -12.189 22.276 1.00 83.38 186 VAL A O 1
ATOM 1482 N N . LYS A 1 187 ? 7.878 -14.349 22.724 1.00 84.00 187 LYS A N 1
ATOM 1483 C CA . LYS A 1 187 ? 6.553 -14.094 23.300 1.00 84.00 187 LYS A CA 1
ATOM 1484 C C . LYS A 1 187 ? 6.683 -13.674 24.762 1.00 84.00 187 LYS A C 1
ATOM 1486 O O . LYS A 1 187 ? 7.416 -14.292 25.528 1.00 84.00 187 LYS A O 1
ATOM 1491 N N . SER A 1 188 ? 5.970 -12.621 25.136 1.00 84.88 188 SER A N 1
ATOM 1492 C CA . SER A 1 188 ? 5.854 -12.152 26.517 1.00 84.88 188 SER A CA 1
ATOM 1493 C C . SER A 1 188 ? 4.601 -12.741 27.179 1.00 84.88 188 SER A C 1
ATOM 1495 O O . SER A 1 188 ? 3.648 -13.085 26.472 1.00 84.88 188 SER A O 1
ATOM 1497 N N . PRO A 1 189 ? 4.548 -12.826 28.522 1.00 80.31 189 PRO A N 1
ATOM 1498 C CA . PRO A 1 189 ? 3.321 -13.186 29.228 1.00 80.31 189 PRO A CA 1
ATOM 1499 C C . PRO A 1 189 ? 2.155 -12.280 28.798 1.00 80.31 189 PRO A C 1
ATOM 1501 O O . PRO A 1 189 ? 2.268 -11.056 28.838 1.00 80.31 189 PRO A O 1
ATOM 1504 N N . GLY A 1 190 ? 1.047 -12.877 28.348 1.00 77.75 190 GLY A N 1
ATOM 1505 C CA . GLY A 1 190 ? -0.130 -12.156 27.842 1.00 77.75 190 GLY A CA 1
ATOM 1506 C C . GLY A 1 190 ? -0.176 -11.937 26.323 1.00 77.75 190 GLY A C 1
ATOM 1507 O O . GLY A 1 190 ? -1.183 -11.434 25.818 1.00 77.75 190 GLY A O 1
ATOM 1508 N N . ASP A 1 191 ? 0.860 -12.333 25.578 1.00 83.81 191 ASP A N 1
ATOM 1509 C CA . ASP A 1 191 ? 0.777 -12.420 24.120 1.00 83.81 191 ASP A CA 1
ATOM 1510 C C . ASP A 1 191 ? -0.175 -13.552 23.705 1.00 83.81 191 ASP A C 1
ATOM 1512 O O . ASP A 1 191 ? -0.108 -14.674 24.206 1.00 83.81 191 ASP A O 1
ATOM 1516 N N . SER A 1 192 ? -1.050 -13.262 22.744 1.00 82.88 192 SER A N 1
ATOM 1517 C CA . SER A 1 192 ? -1.815 -14.302 22.046 1.00 82.88 192 SER A CA 1
ATOM 1518 C C . SER A 1 192 ? -0.965 -14.948 20.944 1.00 82.88 192 SER A C 1
ATOM 1520 O O . SER A 1 192 ? 0.199 -14.598 20.755 1.00 82.88 192 SER A O 1
ATOM 1522 N N . GLU A 1 193 ? -1.539 -15.871 20.167 1.00 81.19 193 GLU A N 1
ATOM 1523 C CA . GLU A 1 193 ? -0.820 -16.564 19.091 1.00 81.19 193 GLU A CA 1
ATOM 1524 C C . GLU A 1 193 ? -0.095 -15.609 18.124 1.00 81.19 193 GLU A C 1
ATOM 1526 O O . GLU A 1 193 ? 1.083 -15.828 17.831 1.00 81.19 193 GLU A O 1
ATOM 1531 N N . HIS A 1 194 ? -0.775 -14.536 17.700 1.00 86.50 194 HIS A N 1
ATOM 1532 C CA . HIS A 1 194 ? -0.290 -13.573 16.700 1.00 86.50 194 HIS A CA 1
ATOM 1533 C C . HIS A 1 194 ? -0.313 -12.111 17.154 1.00 86.50 194 HIS A C 1
ATOM 1535 O O . HIS A 1 194 ? 0.130 -11.233 16.410 1.00 86.50 194 HIS A O 1
ATOM 1541 N N . TRP A 1 195 ? -0.847 -11.817 18.341 1.00 90.62 195 TRP A N 1
ATOM 1542 C CA . TRP A 1 195 ? -1.088 -10.441 18.774 1.00 90.62 195 TRP A CA 1
ATOM 1543 C C . TRP A 1 195 ? -0.501 -10.154 20.144 1.00 90.62 195 TRP A C 1
ATOM 1545 O O . TRP A 1 195 ? -0.790 -10.866 21.106 1.00 90.62 195 TRP A O 1
ATOM 1555 N N . ARG A 1 196 ? 0.208 -9.029 20.226 1.00 91.06 196 ARG A N 1
ATOM 1556 C CA . ARG A 1 196 ? 0.619 -8.383 21.471 1.00 91.06 196 ARG A CA 1
ATOM 1557 C C . ARG A 1 196 ? -0.298 -7.208 21.762 1.00 91.06 196 ARG A C 1
ATOM 1559 O O . ARG A 1 196 ? -0.460 -6.329 20.909 1.00 91.06 196 ARG A O 1
ATOM 1566 N N . LYS A 1 197 ? -0.895 -7.173 22.954 1.00 91.94 197 LYS A N 1
ATOM 1567 C CA . LYS A 1 197 ? -1.668 -6.009 23.408 1.00 91.94 197 LYS A CA 1
ATOM 1568 C C . LYS A 1 197 ? -0.714 -4.837 23.642 1.00 91.94 197 LYS A C 1
ATOM 1570 O O . LYS A 1 197 ? 0.351 -5.000 24.227 1.00 91.94 197 LYS A O 1
ATOM 1575 N N . MET A 1 198 ? -1.094 -3.657 23.172 1.00 92.50 198 MET A N 1
ATOM 1576 C CA . MET A 1 198 ? -0.317 -2.427 23.297 1.00 92.50 198 MET A CA 1
ATOM 1577 C C . MET A 1 198 ? -1.120 -1.397 24.097 1.00 92.50 198 MET A C 1
ATOM 1579 O O . MET A 1 198 ? -2.347 -1.362 23.998 1.00 92.50 198 MET A O 1
ATOM 1583 N N . SER A 1 199 ? -0.437 -0.496 24.812 1.00 93.06 199 SER A N 1
ATOM 1584 C CA . SER A 1 199 ? -1.048 0.780 25.230 1.00 93.06 199 SER A CA 1
ATOM 1585 C C . SER A 1 199 ? -1.563 1.528 24.000 1.00 93.06 199 SER A C 1
ATOM 1587 O O . SER A 1 199 ? -1.104 1.223 22.907 1.00 93.06 199 SER A O 1
ATOM 1589 N N . PHE A 1 200 ? -2.445 2.515 24.124 1.00 94.06 200 PHE A N 1
ATOM 1590 C CA . PHE A 1 200 ? -2.780 3.428 23.017 1.00 94.06 200 PHE A CA 1
ATOM 1591 C C . PHE A 1 200 ? -1.595 4.340 22.642 1.00 94.06 200 PHE A C 1
ATOM 1593 O O . PHE A 1 200 ? -0.557 4.306 23.316 1.00 94.06 200 PHE A O 1
ATOM 1600 N N . PHE A 1 201 ? -1.681 5.086 21.531 1.00 91.25 201 PHE A N 1
ATOM 1601 C CA . PHE A 1 201 ? -0.651 6.090 21.210 1.00 91.25 201 PHE A CA 1
ATOM 1602 C C . PHE A 1 201 ? -0.674 7.217 22.241 1.00 91.25 201 PHE A C 1
ATOM 1604 O O . PHE A 1 201 ? 0.378 7.612 22.743 1.00 91.25 201 PHE A O 1
ATOM 1611 N N . ASN A 1 202 ? -1.868 7.668 22.609 1.00 91.19 202 ASN A N 1
ATOM 1612 C CA . ASN A 1 202 ? -2.101 8.532 23.745 1.00 91.19 202 ASN A CA 1
ATOM 1613 C C . ASN A 1 202 ? -2.515 7.706 24.972 1.00 91.19 202 ASN A C 1
ATOM 1615 O O . ASN A 1 202 ? -3.487 6.956 24.932 1.00 91.19 202 ASN A O 1
ATOM 1619 N N . LYS A 1 203 ? -1.798 7.861 26.091 1.00 90.19 203 LYS A N 1
ATOM 1620 C CA . LYS A 1 203 ? -2.079 7.116 27.332 1.00 90.19 203 LYS A CA 1
ATOM 1621 C C . LYS A 1 203 ? -3.459 7.421 27.931 1.00 90.19 203 LYS A C 1
ATOM 1623 O O . LYS A 1 203 ? -4.016 6.550 28.585 1.00 90.19 203 LYS A O 1
ATOM 1628 N N . ALA A 1 204 ? -3.995 8.617 27.692 1.00 91.38 204 ALA A N 1
ATOM 1629 C CA . ALA A 1 204 ? -5.316 9.053 28.142 1.00 91.38 204 ALA A CA 1
ATOM 1630 C C . ALA A 1 204 ? -6.433 8.743 27.125 1.00 91.38 204 ALA A C 1
ATOM 1632 O O . ALA A 1 204 ? -7.544 9.254 27.258 1.00 91.38 204 ALA A O 1
ATOM 1633 N N . CYS A 1 205 ? -6.149 7.943 26.087 1.00 93.44 205 CYS A N 1
ATOM 1634 C CA . CYS A 1 205 ? -7.148 7.549 25.099 1.00 93.44 205 CYS A CA 1
ATOM 1635 C C . CYS A 1 205 ? -8.327 6.831 25.775 1.00 93.44 205 CYS A C 1
ATOM 1637 O O . CYS A 1 205 ? -8.152 5.803 26.432 1.00 93.44 205 CYS A O 1
ATOM 1639 N N . ALA A 1 206 ? -9.523 7.375 25.569 1.00 93.50 206 ALA A N 1
ATOM 1640 C CA . ALA A 1 206 ? -10.787 6.881 26.109 1.00 93.50 206 ALA A CA 1
ATOM 1641 C C . ALA A 1 206 ? -11.804 6.530 25.010 1.00 93.50 206 ALA A C 1
ATOM 1643 O O . ALA A 1 206 ? -12.863 5.972 25.290 1.00 93.50 206 ALA A O 1
ATOM 1644 N N . GLY A 1 207 ? -11.507 6.858 23.750 1.00 94.69 207 GLY A N 1
ATOM 1645 C CA . GLY A 1 207 ? -12.405 6.604 22.631 1.00 94.69 207 GLY A CA 1
ATOM 1646 C C . GLY A 1 207 ? -11.713 6.730 21.284 1.00 94.69 207 GLY A C 1
ATOM 1647 O O . GLY A 1 207 ? -10.587 7.212 21.178 1.00 94.69 207 GLY A O 1
ATOM 1648 N N . LEU A 1 208 ? -12.398 6.287 20.238 1.00 95.69 208 LEU A N 1
ATOM 1649 C CA . LEU A 1 208 ? -11.915 6.300 18.864 1.00 95.69 208 LEU A CA 1
ATOM 1650 C C . LEU A 1 208 ? -12.844 7.169 18.023 1.00 95.69 208 LEU A C 1
ATOM 1652 O O . LEU A 1 208 ? -14.047 6.929 17.972 1.00 95.69 208 LEU A O 1
ATOM 1656 N N . PHE A 1 209 ? -12.284 8.151 17.332 1.00 95.50 209 PHE A N 1
ATOM 1657 C CA . PHE A 1 209 ? -12.980 8.953 16.339 1.00 95.50 209 PHE A CA 1
ATOM 1658 C C . PHE A 1 209 ? -12.762 8.354 14.956 1.00 95.50 209 PHE A C 1
ATOM 1660 O O . PHE A 1 209 ? -11.623 8.234 14.501 1.00 95.50 209 PHE A O 1
ATOM 1667 N N . ILE A 1 210 ? -13.845 8.030 14.252 1.00 94.81 210 ILE A N 1
ATOM 1668 C CA . ILE A 1 210 ? -13.785 7.486 12.894 1.00 94.81 210 ILE A CA 1
ATOM 1669 C C . ILE A 1 210 ? -14.740 8.287 12.017 1.00 94.81 210 ILE A C 1
ATOM 1671 O O . ILE A 1 210 ? -15.933 8.376 12.310 1.00 94.81 210 ILE A O 1
ATOM 1675 N N . LYS A 1 211 ? -14.250 8.863 10.917 1.00 92.69 211 LYS A N 1
ATOM 1676 C CA . LYS A 1 211 ? -15.152 9.474 9.927 1.00 92.69 211 LYS A CA 1
ATOM 1677 C C . LYS A 1 211 ? -16.069 8.410 9.331 1.00 92.69 211 LYS A C 1
ATOM 1679 O O . LYS A 1 211 ? -15.612 7.309 9.047 1.00 92.69 211 LYS A O 1
ATOM 1684 N N . LYS A 1 212 ? -17.349 8.736 9.144 1.00 89.38 212 LYS A N 1
ATOM 1685 C CA . LYS A 1 212 ? -18.346 7.776 8.646 1.00 89.38 212 LYS A CA 1
ATOM 1686 C C . LYS A 1 212 ? -18.113 7.422 7.179 1.00 89.38 212 LYS A C 1
ATOM 1688 O O . LYS A 1 212 ? -18.257 6.263 6.804 1.00 89.38 212 LYS A O 1
ATOM 1693 N N . ASP A 1 213 ? -17.712 8.410 6.386 1.00 86.56 213 ASP A N 1
ATOM 1694 C CA . ASP A 1 213 ? -17.520 8.257 4.948 1.00 86.56 213 ASP A CA 1
ATOM 1695 C C . ASP A 1 213 ? -16.052 7.924 4.642 1.00 86.56 213 ASP A C 1
ATOM 1697 O O . ASP A 1 213 ? -15.152 8.680 5.044 1.00 86.56 213 ASP A O 1
ATOM 1701 N N . PRO A 1 214 ? -15.768 6.810 3.942 1.00 88.44 214 PRO A N 1
ATOM 1702 C CA . PRO A 1 214 ? -14.413 6.478 3.542 1.00 88.44 214 PRO A CA 1
ATOM 1703 C C . PRO A 1 214 ? -13.889 7.496 2.528 1.00 88.44 214 PRO A C 1
ATOM 1705 O O . PRO A 1 214 ? -14.600 7.937 1.625 1.00 88.44 214 PRO A O 1
ATOM 1708 N N . PHE A 1 215 ? -12.615 7.857 2.656 1.00 84.62 215 PHE A N 1
ATOM 1709 C CA . PHE A 1 215 ? -11.934 8.746 1.710 1.00 84.62 215 PHE A CA 1
ATOM 1710 C C . PHE A 1 215 ? -11.115 7.975 0.666 1.00 84.62 215 PHE A C 1
ATOM 1712 O O . PHE A 1 215 ? -10.726 8.550 -0.345 1.00 84.62 215 PHE A O 1
ATOM 1719 N N . GLY A 1 216 ? -10.866 6.683 0.899 1.00 79.75 216 GLY A N 1
ATOM 1720 C CA . GLY A 1 216 ? -10.162 5.798 -0.024 1.00 79.75 216 GLY A CA 1
ATOM 1721 C C . GLY A 1 216 ? -10.843 4.437 -0.140 1.00 79.75 216 GLY A C 1
ATOM 1722 O O . GLY A 1 216 ? -11.468 3.956 0.807 1.00 79.75 216 GLY A O 1
ATOM 1723 N N . LYS A 1 217 ? -10.718 3.816 -1.313 1.00 82.31 217 LYS A N 1
ATOM 1724 C CA . LYS A 1 217 ? -11.281 2.500 -1.632 1.00 82.31 217 LYS A CA 1
ATOM 1725 C C . LYS A 1 217 ? -10.238 1.673 -2.379 1.00 82.31 217 LYS A C 1
ATOM 1727 O O . LYS A 1 217 ? -9.711 2.119 -3.392 1.00 82.31 217 LYS A O 1
ATOM 1732 N N . GLY A 1 218 ? -9.962 0.473 -1.879 1.00 72.19 218 GLY A N 1
ATOM 1733 C CA . GLY A 1 218 ? -9.166 -0.547 -2.559 1.00 72.19 218 GLY A CA 1
ATOM 1734 C C . GLY A 1 218 ? -10.021 -1.733 -3.013 1.00 72.19 218 GLY A C 1
ATOM 1735 O O . GLY A 1 218 ? -11.244 -1.738 -2.858 1.00 72.19 218 GLY A O 1
ATOM 1736 N N . GLY A 1 219 ? -9.365 -2.772 -3.539 1.00 73.31 219 GLY A N 1
ATOM 1737 C CA . GLY A 1 219 ? -10.045 -4.003 -3.965 1.00 73.31 219 GLY A CA 1
ATOM 1738 C C . GLY A 1 219 ? -10.788 -4.700 -2.820 1.00 73.31 219 GLY A C 1
ATOM 1739 O O . GLY A 1 219 ? -11.936 -5.098 -2.989 1.00 73.31 219 GLY A O 1
ATOM 1740 N N . GLU A 1 220 ? -10.167 -4.773 -1.637 1.00 79.69 220 GLU A N 1
ATOM 1741 C CA . GLU A 1 220 ? -10.711 -5.512 -0.484 1.00 79.69 220 GLU A CA 1
ATOM 1742 C C . GLU A 1 220 ? -11.124 -4.635 0.705 1.00 79.69 220 GLU A C 1
ATOM 1744 O O . GLU A 1 220 ? -11.837 -5.111 1.588 1.00 79.69 220 GLU A O 1
ATOM 1749 N N . ARG A 1 221 ? -10.674 -3.375 0.772 1.00 87.75 221 ARG A N 1
ATOM 1750 C CA . ARG A 1 221 ? -10.801 -2.535 1.975 1.00 87.75 221 ARG A CA 1
ATOM 1751 C C . ARG A 1 221 ? -11.212 -1.100 1.667 1.00 87.75 221 ARG A C 1
ATOM 1753 O O . ARG A 1 221 ? -10.889 -0.560 0.610 1.00 87.75 221 ARG A O 1
ATOM 1760 N N . LEU A 1 222 ? -11.886 -0.491 2.632 1.00 88.94 222 LEU A N 1
ATOM 1761 C CA . LEU A 1 222 ? -12.214 0.931 2.687 1.00 88.94 222 LEU A CA 1
ATOM 1762 C C . LEU A 1 222 ? -11.282 1.628 3.680 1.00 88.94 222 LEU A C 1
ATOM 1764 O O . LEU A 1 222 ? -10.891 1.019 4.674 1.00 88.94 222 LEU A O 1
ATOM 1768 N N . ALA A 1 223 ? -10.936 2.885 3.407 1.00 91.31 223 ALA A N 1
ATOM 1769 C CA . ALA A 1 223 ? -10.045 3.701 4.226 1.00 91.31 223 ALA A CA 1
ATOM 1770 C C . ALA A 1 223 ? -10.780 4.922 4.793 1.00 91.31 223 ALA A C 1
ATOM 1772 O O . ALA A 1 223 ? -11.385 5.703 4.055 1.00 91.31 223 ALA A O 1
ATOM 1773 N N . TYR A 1 224 ? -10.685 5.103 6.106 1.00 94.44 224 TYR A N 1
ATOM 1774 C CA . TYR A 1 224 ? -11.372 6.125 6.888 1.00 94.44 224 TYR A CA 1
ATOM 1775 C C . TYR A 1 224 ? -10.361 6.974 7.647 1.00 94.44 224 TYR A C 1
ATOM 1777 O O . TYR A 1 224 ? -9.335 6.469 8.099 1.00 94.44 224 TYR A O 1
ATOM 1785 N N . ILE A 1 225 ? -10.666 8.257 7.832 1.00 94.19 225 ILE A N 1
ATOM 1786 C CA . ILE A 1 225 ? -9.889 9.095 8.752 1.00 94.19 225 ILE A CA 1
ATOM 1787 C C . ILE A 1 225 ? -10.189 8.645 10.181 1.00 94.19 225 ILE A C 1
ATOM 1789 O O . ILE A 1 225 ? -11.357 8.503 10.552 1.00 94.19 225 ILE A O 1
ATOM 1793 N N . PHE A 1 226 ? -9.132 8.453 10.960 1.00 96.25 226 PHE A N 1
ATOM 1794 C CA . PHE A 1 226 ? -9.162 7.913 12.312 1.00 96.25 226 PHE A CA 1
ATOM 1795 C C . PHE A 1 226 ? -8.320 8.771 13.256 1.00 96.25 226 PHE A C 1
ATOM 1797 O O . PHE A 1 226 ? -7.217 9.171 12.889 1.00 96.25 226 PHE A O 1
ATOM 1804 N N . GLN A 1 227 ? -8.802 9.017 14.473 1.00 96.12 227 GLN A N 1
ATOM 1805 C CA . GLN A 1 227 ? -8.023 9.622 15.560 1.00 96.12 227 GLN A CA 1
ATOM 1806 C C . GLN A 1 227 ? -8.415 9.014 16.907 1.00 96.12 227 GLN A C 1
ATOM 1808 O O . GLN A 1 227 ? -9.549 8.582 17.094 1.00 96.12 227 GLN A O 1
ATOM 1813 N N . GLU A 1 228 ? -7.482 9.000 17.854 1.00 96.25 228 GLU A N 1
ATOM 1814 C CA . GLU A 1 228 ? -7.803 8.708 19.251 1.00 96.25 228 GLU A CA 1
ATOM 1815 C C . GLU A 1 228 ? -8.500 9.923 19.886 1.00 96.25 228 GLU A C 1
ATOM 1817 O O . GLU A 1 228 ? -8.298 11.071 19.473 1.00 96.25 228 GLU A O 1
ATOM 1822 N N . LEU A 1 229 ? -9.336 9.666 20.887 1.00 95.50 229 LEU A N 1
ATOM 1823 C CA . LEU A 1 229 ? -10.044 10.674 21.663 1.00 95.50 229 LEU A CA 1
ATOM 1824 C C . LEU A 1 229 ? -9.649 10.581 23.130 1.00 95.50 229 LEU A C 1
ATOM 1826 O O . LEU A 1 229 ? -9.511 9.483 23.672 1.00 95.50 229 LEU A O 1
ATOM 1830 N N . VAL A 1 230 ? -9.556 11.733 23.779 1.00 94.69 230 VAL A N 1
ATOM 1831 C CA . VAL A 1 230 ? -9.531 11.842 25.239 1.00 94.69 230 VAL A CA 1
ATOM 1832 C C . VAL A 1 230 ? -10.869 12.385 25.720 1.00 94.69 230 VAL A C 1
ATOM 1834 O O . VAL A 1 230 ? -11.566 13.088 24.982 1.00 94.69 230 VAL A O 1
ATOM 1837 N N . VAL A 1 231 ? -11.225 12.046 26.954 1.00 91.56 231 VAL A N 1
ATOM 1838 C CA . VAL A 1 231 ? -12.400 12.590 27.632 1.00 91.56 231 VAL A CA 1
ATOM 1839 C C . VAL A 1 231 ? -11.939 13.432 28.813 1.00 91.56 231 VAL A C 1
ATOM 1841 O O . VAL A 1 231 ? -11.120 12.986 29.616 1.00 91.56 231 VAL A O 1
ATOM 1844 N N . THR A 1 232 ? -12.445 14.656 28.906 1.00 89.56 232 THR A N 1
ATOM 1845 C CA . THR A 1 232 ? -12.285 15.511 30.082 1.00 89.56 232 THR A CA 1
ATOM 1846 C C . THR A 1 232 ? -13.648 15.767 30.702 1.00 89.56 232 THR A C 1
ATOM 1848 O O . THR A 1 232 ? -14.645 15.915 29.998 1.00 89.56 232 THR A O 1
ATOM 1851 N N . THR A 1 233 ? -13.704 15.798 32.028 1.00 88.25 233 THR A N 1
ATOM 1852 C CA . THR A 1 233 ? -14.926 16.138 32.758 1.00 88.25 233 THR A CA 1
ATOM 1853 C C . THR A 1 233 ? -14.831 17.597 33.175 1.00 88.25 233 THR A C 1
ATOM 1855 O O . THR A 1 233 ? -13.845 17.996 33.794 1.00 88.25 233 THR A O 1
ATOM 1858 N N . THR A 1 234 ? -15.818 18.408 32.803 1.00 84.88 234 THR A N 1
ATOM 1859 C CA . THR A 1 234 ? -15.890 19.802 33.254 1.00 84.88 234 THR A CA 1
ATOM 1860 C C . THR A 1 234 ? -16.232 19.866 34.744 1.00 84.88 234 THR A C 1
ATOM 1862 O O . THR A 1 234 ? -16.694 18.887 35.330 1.00 84.88 234 THR A O 1
ATOM 1865 N N . THR A 1 235 ? -16.050 21.033 35.364 1.00 81.56 235 THR A N 1
ATOM 1866 C CA . THR A 1 235 ? -16.453 21.291 36.760 1.00 81.56 235 THR A CA 1
ATOM 1867 C C . THR A 1 235 ? -17.944 21.029 37.011 1.00 81.56 235 THR A C 1
ATOM 1869 O O . THR A 1 235 ? -18.324 20.682 38.121 1.00 81.56 235 THR A O 1
ATOM 1872 N N . GLU A 1 236 ? -18.775 21.116 35.969 1.00 84.62 236 GLU A N 1
ATOM 1873 C CA . GLU A 1 236 ? -20.212 20.803 35.981 1.00 84.62 236 GLU A CA 1
ATOM 1874 C C . GLU A 1 236 ? -20.532 19.306 35.768 1.00 84.62 236 GLU A C 1
ATOM 1876 O O . GLU A 1 236 ? -21.692 18.939 35.599 1.00 84.62 236 GLU A O 1
ATOM 1881 N N . GLY A 1 237 ? -19.526 18.429 35.688 1.00 82.50 237 GLY A N 1
ATOM 1882 C CA . GLY A 1 237 ? -19.717 16.989 35.477 1.00 82.50 237 GLY A CA 1
ATOM 1883 C C . GLY A 1 237 ? -20.002 16.570 34.027 1.00 82.50 237 GLY A C 1
ATOM 1884 O O . GLY A 1 237 ? -20.231 15.388 33.766 1.00 82.50 237 GLY A O 1
ATOM 1885 N N . LYS A 1 238 ? -19.968 17.495 33.056 1.00 86.12 238 LYS A N 1
ATOM 1886 C CA . LYS A 1 238 ? -20.188 17.170 31.635 1.00 86.12 238 LYS A CA 1
ATOM 1887 C C . LYS A 1 238 ? -18.923 16.587 31.011 1.00 86.12 238 LYS A C 1
ATOM 1889 O O . LYS A 1 238 ? -17.831 17.126 31.177 1.00 86.12 238 LYS A O 1
ATOM 1894 N N . GLN A 1 239 ? -19.079 15.510 30.245 1.00 86.31 239 GLN A N 1
ATOM 1895 C CA . GLN A 1 239 ? -17.983 14.917 29.481 1.00 86.31 239 GLN A CA 1
ATOM 1896 C C . GLN A 1 239 ? -17.753 15.678 28.172 1.00 86.31 239 GLN A C 1
ATOM 1898 O O . GLN A 1 239 ? -18.672 15.857 27.372 1.00 86.31 239 GLN A O 1
ATOM 1903 N N . HIS A 1 240 ? -16.509 16.078 27.932 1.00 88.88 240 HIS A N 1
ATOM 1904 C CA . HIS A 1 240 ? -16.054 16.698 26.698 1.00 88.88 240 HIS A CA 1
ATOM 1905 C C . HIS A 1 240 ? -15.052 15.783 25.988 1.00 88.88 240 HIS A C 1
ATOM 1907 O O . HIS A 1 240 ? -14.039 15.383 26.561 1.00 88.88 240 HIS A O 1
ATOM 1913 N N . TRP A 1 241 ? -15.335 15.456 24.726 1.00 91.25 241 TRP A N 1
ATOM 1914 C CA . TRP A 1 241 ? -14.489 14.600 23.894 1.00 91.25 241 TRP A CA 1
ATOM 1915 C C . TRP A 1 241 ? -13.635 15.446 22.960 1.00 91.25 241 TRP A C 1
ATOM 1917 O O . TRP A 1 241 ? -14.166 16.204 22.147 1.00 91.25 241 TRP A O 1
ATOM 1927 N N . SER A 1 242 ? -12.318 15.267 23.012 1.00 92.94 242 SER A N 1
ATOM 1928 C CA . SER A 1 242 ? -11.389 15.975 22.134 1.00 92.94 242 SER A CA 1
ATOM 1929 C C . SER A 1 242 ? -10.452 15.009 21.413 1.00 92.94 242 SER A C 1
ATOM 1931 O O . SER A 1 242 ? -10.047 13.970 21.937 1.00 92.94 242 SER A O 1
ATOM 1933 N N . LYS A 1 243 ? -10.146 15.329 20.151 1.00 94.69 243 LYS A N 1
ATOM 1934 C CA . LYS A 1 243 ? -9.229 14.540 19.317 1.00 94.69 243 LYS A CA 1
ATOM 1935 C C . LYS A 1 243 ? -7.806 14.760 19.782 1.00 94.69 243 LYS A C 1
ATOM 1937 O O . LYS A 1 243 ? -7.409 15.897 20.020 1.00 94.69 243 LYS A O 1
ATOM 1942 N N . VAL A 1 244 ? -7.031 13.685 19.829 1.00 93.31 244 VAL A N 1
ATOM 1943 C CA . VAL A 1 244 ? -5.639 13.743 20.253 1.00 93.31 244 VAL A CA 1
ATOM 1944 C C . VAL A 1 244 ? -4.719 13.042 19.264 1.00 93.31 244 VAL A C 1
ATOM 1946 O O . VAL A 1 244 ? -5.087 12.065 18.611 1.00 93.31 244 VAL A O 1
ATOM 1949 N N . GLY A 1 245 ? -3.494 13.556 19.161 1.00 90.75 245 GLY A N 1
ATOM 1950 C CA . GLY A 1 245 ? -2.483 13.034 18.253 1.00 90.75 245 GLY A CA 1
ATOM 1951 C C . GLY A 1 245 ? -2.749 13.359 16.782 1.00 90.75 245 GLY A C 1
ATOM 1952 O O . GLY A 1 245 ? -3.734 14.004 16.409 1.00 90.75 245 GLY A O 1
ATOM 1953 N N . LYS A 1 246 ? -1.821 12.913 15.933 1.00 91.44 246 LYS A N 1
ATOM 1954 C CA . LYS A 1 246 ? -1.903 13.090 14.480 1.00 91.44 246 LYS A CA 1
ATOM 1955 C C . LYS A 1 246 ? -3.049 12.249 13.893 1.00 91.44 246 LYS A C 1
ATOM 1957 O O . LYS A 1 246 ? -3.364 11.189 14.440 1.00 91.44 246 LYS A O 1
ATOM 1962 N N . PRO A 1 247 ? -3.674 12.691 12.786 1.00 93.31 247 PRO A N 1
ATOM 1963 C CA . PRO A 1 247 ? -4.618 11.858 12.058 1.00 93.31 247 PRO A CA 1
ATOM 1964 C C . PRO A 1 247 ? -3.951 10.570 11.569 1.00 93.31 247 PRO A C 1
ATOM 1966 O O . PRO A 1 247 ? -2.791 10.553 11.168 1.00 93.31 247 PRO A O 1
ATOM 1969 N N . MET A 1 248 ? -4.724 9.495 11.592 1.00 96.38 248 MET A N 1
ATOM 1970 C CA . MET A 1 248 ? -4.367 8.165 11.116 1.00 96.38 248 MET A CA 1
ATOM 1971 C C . MET A 1 248 ? -5.419 7.686 10.110 1.00 96.38 248 MET A C 1
ATOM 1973 O O . MET A 1 248 ? -6.460 8.322 9.897 1.00 96.38 248 MET A O 1
ATOM 1977 N N . VAL A 1 249 ? -5.160 6.536 9.497 1.00 96.56 249 VAL A N 1
ATOM 1978 C CA . VAL A 1 249 ? -6.075 5.861 8.578 1.00 96.56 249 VAL A CA 1
ATOM 1979 C C . VAL A 1 249 ? -6.522 4.549 9.192 1.00 96.56 249 VAL A C 1
ATOM 1981 O O . VAL A 1 249 ? -5.701 3.677 9.451 1.00 96.56 249 VAL A O 1
ATOM 1984 N N . ALA A 1 250 ? -7.830 4.387 9.375 1.00 96.38 250 ALA A N 1
ATOM 1985 C CA . ALA A 1 250 ? -8.433 3.102 9.698 1.00 96.38 250 ALA A CA 1
ATOM 1986 C C . ALA A 1 250 ? -8.906 2.400 8.427 1.00 96.38 250 ALA A C 1
ATOM 1988 O O . ALA A 1 250 ? -9.579 3.000 7.589 1.00 96.38 250 ALA A O 1
ATOM 1989 N N . LYS A 1 251 ? -8.599 1.111 8.309 1.00 94.00 251 LYS A N 1
ATOM 1990 C CA . LYS A 1 251 ? -9.005 0.246 7.209 1.00 94.00 251 LYS A CA 1
ATOM 1991 C C . LYS A 1 251 ? -9.872 -0.891 7.725 1.00 94.00 251 LYS A C 1
ATOM 1993 O O . LYS A 1 251 ? -9.535 -1.565 8.699 1.00 94.00 251 LYS A O 1
ATOM 1998 N N . GLU A 1 252 ? -10.969 -1.140 7.026 1.00 90.94 252 GLU A N 1
ATOM 1999 C CA . GLU A 1 252 ? -11.840 -2.298 7.233 1.00 90.94 252 GLU A CA 1
ATOM 2000 C C . GLU A 1 252 ? -12.245 -2.915 5.900 1.00 90.94 252 GLU A C 1
ATOM 2002 O O . GLU A 1 252 ? -12.109 -2.299 4.843 1.00 90.94 252 GLU A O 1
ATOM 2007 N N . SER A 1 253 ? -12.728 -4.151 5.955 1.00 87.31 253 SER A N 1
ATOM 2008 C CA . SER A 1 253 ? -13.237 -4.868 4.793 1.00 87.31 253 SER A CA 1
ATOM 2009 C C . SER A 1 253 ? -14.332 -4.091 4.075 1.00 87.31 253 SER A C 1
ATOM 2011 O O . SER A 1 253 ? -15.230 -3.531 4.711 1.00 87.31 253 SER A O 1
ATOM 2013 N N . ARG A 1 254 ? -14.270 -4.089 2.744 1.00 82.88 254 ARG A N 1
ATOM 2014 C CA . ARG A 1 254 ? -15.314 -3.547 1.863 1.00 82.88 254 ARG A CA 1
ATOM 2015 C C . ARG A 1 254 ? -16.585 -4.398 1.895 1.00 82.88 254 ARG A C 1
ATOM 2017 O O . ARG A 1 254 ? -17.672 -3.892 1.630 1.00 82.88 254 ARG A O 1
ATOM 2024 N N . PHE A 1 255 ? -16.449 -5.678 2.222 1.00 81.81 255 PHE A N 1
ATOM 2025 C CA . PHE A 1 255 ? -17.527 -6.653 2.143 1.00 81.81 255 PHE A CA 1
ATOM 2026 C C . PHE A 1 255 ? -18.152 -6.909 3.513 1.00 81.81 255 PHE A C 1
ATOM 2028 O O . PHE A 1 255 ? -17.535 -6.682 4.558 1.00 81.81 255 PHE A O 1
ATOM 2035 N N . ILE A 1 256 ? -19.396 -7.376 3.513 1.00 77.00 256 ILE A N 1
ATOM 2036 C CA . ILE A 1 256 ? -20.056 -7.874 4.717 1.00 77.00 256 ILE A CA 1
ATOM 2037 C C . ILE A 1 256 ? -19.370 -9.188 5.107 1.00 77.00 256 ILE A C 1
ATOM 2039 O O . ILE A 1 256 ? -19.357 -10.153 4.344 1.00 77.00 256 ILE A O 1
ATOM 2043 N N . GLU A 1 257 ? -18.753 -9.214 6.285 1.00 65.50 257 GLU A N 1
ATOM 2044 C CA . GLU A 1 257 ? -17.990 -10.369 6.764 1.00 65.50 257 GLU A CA 1
ATOM 2045 C C . GLU A 1 257 ? -18.839 -11.254 7.672 1.00 65.50 257 GLU A C 1
ATOM 2047 O O . GLU A 1 257 ? -19.512 -10.746 8.570 1.00 65.50 257 GLU A O 1
ATOM 2052 N N . ARG A 1 258 ? -18.765 -12.574 7.458 1.00 55.09 258 ARG A N 1
ATOM 2053 C CA . ARG A 1 258 ? -19.349 -13.597 8.344 1.00 55.09 258 ARG A CA 1
ATOM 2054 C C . ARG A 1 258 ? -18.359 -14.109 9.404 1.00 55.09 258 ARG A C 1
ATOM 2056 O O . ARG A 1 258 ? -18.782 -14.702 10.386 1.00 55.09 258 ARG A O 1
ATOM 2063 N N . GLU A 1 259 ? -17.058 -13.871 9.224 1.00 53.78 259 GLU A N 1
ATOM 2064 C CA . GLU A 1 259 ? -15.995 -14.337 10.128 1.00 53.78 259 GLU A CA 1
ATOM 2065 C C . GLU A 1 259 ? -15.642 -13.322 11.231 1.00 53.78 259 GLU A C 1
ATOM 2067 O O . GLU A 1 259 ? -15.940 -12.127 11.147 1.00 53.78 259 GLU A O 1
ATOM 2072 N N . SER A 1 260 ? -14.974 -13.803 12.288 1.00 53.75 260 SER A N 1
ATOM 2073 C CA . SER A 1 260 ? -14.550 -12.969 13.415 1.00 53.75 260 SER A CA 1
ATOM 2074 C C . SER A 1 260 ? -13.519 -11.911 12.980 1.00 53.75 260 SER A C 1
ATOM 2076 O O . SER A 1 260 ? -12.479 -12.193 12.385 1.00 53.75 260 SER A O 1
ATOM 2078 N N . LYS A 1 261 ? -13.815 -10.645 13.288 1.00 56.84 261 LYS A N 1
ATOM 2079 C CA . LYS A 1 261 ? -13.277 -9.463 12.584 1.00 56.84 261 LYS A CA 1
ATOM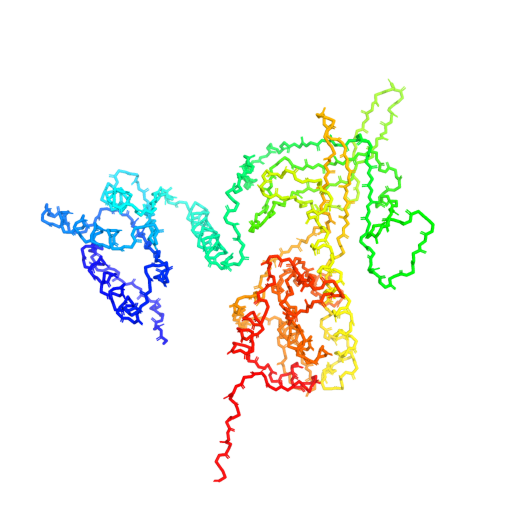 2080 C C . LYS A 1 261 ? -11.772 -9.186 12.782 1.00 56.84 261 LYS A C 1
ATOM 2082 O O . LYS A 1 261 ? -11.238 -8.270 12.172 1.00 56.84 261 LYS A O 1
ATOM 2087 N N . GLY A 1 262 ? -11.061 -9.979 13.593 1.00 59.62 262 GLY A N 1
ATOM 2088 C CA . GLY A 1 262 ? -9.596 -9.921 13.738 1.00 59.62 262 GLY A CA 1
ATOM 2089 C C . GLY A 1 262 ? -8.823 -10.807 12.748 1.00 59.62 262 GLY A C 1
ATOM 2090 O O . GLY A 1 262 ? -7.708 -10.455 12.368 1.00 59.62 262 GLY A O 1
ATOM 2091 N N . ALA A 1 263 ? -9.416 -11.917 12.296 1.00 72.88 263 ALA A N 1
ATOM 2092 C CA . ALA A 1 263 ? -8.770 -12.858 11.377 1.00 72.88 263 ALA A CA 1
ATOM 2093 C C . ALA A 1 263 ? -8.556 -12.248 9.982 1.00 72.88 263 ALA A C 1
ATOM 2095 O O . ALA A 1 263 ? -7.511 -12.458 9.366 1.00 72.88 263 ALA A O 1
ATOM 2096 N N . PHE A 1 264 ? -9.496 -11.411 9.530 1.00 82.50 264 PHE A N 1
ATOM 2097 C CA . PHE A 1 264 ? -9.407 -10.713 8.247 1.00 82.50 264 PHE A CA 1
ATOM 2098 C C . PHE A 1 264 ? -8.116 -9.893 8.106 1.00 82.50 264 PHE A C 1
ATOM 2100 O O . PHE A 1 264 ? -7.445 -9.942 7.074 1.00 82.50 264 PHE A O 1
ATOM 2107 N N . HIS A 1 265 ? -7.733 -9.163 9.159 1.00 88.56 265 HIS A N 1
ATOM 2108 C CA . HIS A 1 265 ? -6.582 -8.258 9.110 1.00 88.56 265 HIS A CA 1
ATOM 2109 C C . HIS A 1 265 ? -5.229 -8.953 9.282 1.00 88.56 265 HIS A C 1
ATOM 2111 O O . HIS A 1 265 ? -4.200 -8.366 8.945 1.00 88.56 265 HIS A O 1
ATOM 2117 N N . LEU A 1 266 ? -5.214 -10.197 9.773 1.00 87.25 266 LEU A N 1
ATOM 2118 C CA . LEU A 1 266 ? -3.989 -10.929 10.105 1.00 87.25 266 LEU A CA 1
ATOM 2119 C C . LEU A 1 266 ? -3.020 -11.001 8.920 1.00 87.25 266 LEU A C 1
ATOM 2121 O O . LEU A 1 266 ? -1.834 -10.703 9.065 1.00 87.25 266 LEU A O 1
ATOM 2125 N N . ASN A 1 267 ? -3.528 -11.343 7.733 1.00 87.75 267 ASN A N 1
ATOM 2126 C CA . ASN A 1 267 ? -2.698 -11.442 6.536 1.00 87.75 267 ASN A CA 1
ATOM 2127 C C . ASN A 1 267 ? -2.090 -10.093 6.143 1.00 87.75 267 ASN A C 1
ATOM 2129 O O . ASN A 1 267 ? -0.894 -10.041 5.869 1.00 87.75 267 ASN A O 1
ATOM 2133 N N . PHE A 1 268 ? -2.865 -9.006 6.188 1.00 91.06 268 PHE A N 1
ATOM 2134 C CA . PHE A 1 268 ? -2.360 -7.664 5.885 1.00 91.06 268 PHE A CA 1
ATOM 2135 C C . PHE A 1 268 ? -1.243 -7.259 6.854 1.00 91.06 268 PHE A C 1
ATOM 2137 O O . PHE A 1 268 ? -0.178 -6.832 6.412 1.00 91.06 268 PHE A O 1
ATOM 2144 N N . CYS A 1 269 ? -1.431 -7.482 8.160 1.00 92.31 269 CYS A N 1
ATOM 2145 C CA . CYS A 1 269 ? -0.396 -7.188 9.151 1.00 92.31 269 CYS A CA 1
ATOM 2146 C C . CYS A 1 269 ? 0.870 -8.025 8.947 1.00 92.31 269 CYS A C 1
ATOM 2148 O O . CYS A 1 269 ? 1.978 -7.490 9.006 1.00 92.31 269 CYS A O 1
ATOM 2150 N N . ARG A 1 270 ? 0.718 -9.325 8.669 1.00 91.44 270 ARG A N 1
ATOM 2151 C CA . ARG A 1 270 ? 1.839 -10.236 8.412 1.00 91.44 270 ARG A CA 1
ATOM 2152 C C . ARG A 1 270 ? 2.654 -9.806 7.191 1.00 91.44 270 ARG A C 1
ATOM 2154 O O . ARG A 1 270 ? 3.882 -9.785 7.255 1.00 91.44 270 ARG A O 1
ATOM 2161 N N . ILE A 1 271 ? 1.983 -9.448 6.097 1.00 93.19 271 ILE A N 1
ATOM 2162 C CA . ILE A 1 271 ? 2.614 -9.011 4.844 1.00 93.19 271 ILE A CA 1
ATOM 2163 C C . ILE A 1 271 ? 3.347 -7.685 5.041 1.00 93.19 271 ILE A C 1
ATOM 2165 O O . ILE A 1 271 ? 4.525 -7.581 4.707 1.00 93.19 271 ILE A O 1
ATOM 2169 N N . GLN A 1 272 ? 2.684 -6.699 5.647 1.00 94.81 272 GLN A N 1
ATOM 2170 C CA . GLN A 1 272 ? 3.259 -5.377 5.896 1.00 94.81 272 GLN A CA 1
ATOM 2171 C C . GLN A 1 272 ? 4.464 -5.456 6.847 1.00 94.81 272 GLN A C 1
ATOM 2173 O O . GLN A 1 272 ? 5.490 -4.832 6.591 1.00 94.81 272 GLN A O 1
ATOM 2178 N N . HIS A 1 273 ? 4.403 -6.303 7.881 1.00 94.00 273 HIS A N 1
ATOM 2179 C CA . HIS A 1 273 ? 5.542 -6.570 8.764 1.00 94.00 273 HIS A CA 1
ATOM 2180 C C . HIS A 1 273 ? 6.717 -7.250 8.039 1.00 94.00 273 HIS A C 1
ATOM 2182 O O . HIS A 1 273 ? 7.879 -6.890 8.251 1.00 94.00 273 HIS A O 1
ATOM 2188 N N . LYS A 1 274 ? 6.439 -8.229 7.167 1.00 94.81 274 LYS A N 1
ATOM 2189 C CA . LYS A 1 274 ? 7.479 -8.903 6.376 1.00 94.81 274 LYS A CA 1
ATOM 2190 C C . LYS A 1 274 ? 8.150 -7.936 5.398 1.00 94.81 274 LYS A C 1
ATOM 2192 O O . LYS A 1 274 ? 9.374 -7.955 5.291 1.00 94.81 274 LYS A O 1
ATOM 2197 N N . ALA A 1 275 ? 7.368 -7.083 4.740 1.00 97.25 275 ALA A N 1
ATOM 2198 C CA . ALA A 1 275 ? 7.868 -6.046 3.846 1.00 97.25 275 ALA A CA 1
ATOM 2199 C C . ALA A 1 275 ? 8.739 -5.017 4.587 1.00 97.25 275 ALA A C 1
ATOM 2201 O O . ALA A 1 275 ? 9.840 -4.735 4.127 1.00 97.25 275 ALA A O 1
ATOM 2202 N N . ASP A 1 276 ? 8.317 -4.542 5.766 1.00 96.50 276 ASP A N 1
ATOM 2203 C CA . ASP A 1 276 ? 9.122 -3.655 6.627 1.00 96.50 276 ASP A CA 1
ATOM 2204 C C . ASP A 1 276 ? 10.469 -4.286 7.012 1.00 96.50 276 ASP A C 1
ATOM 2206 O O . ASP A 1 276 ? 11.523 -3.658 6.916 1.00 96.50 276 ASP A O 1
ATOM 2210 N N . THR A 1 277 ? 10.454 -5.565 7.398 1.00 96.19 277 THR A N 1
ATOM 2211 C CA . THR A 1 277 ? 11.677 -6.302 7.753 1.00 96.19 277 THR A CA 1
ATOM 2212 C C . THR A 1 277 ? 12.644 -6.382 6.570 1.00 96.19 277 THR A C 1
ATOM 2214 O O . THR A 1 277 ? 13.839 -6.147 6.729 1.00 96.19 277 THR A O 1
ATOM 2217 N N . LEU A 1 278 ? 12.131 -6.682 5.374 1.00 98.25 278 LEU A N 1
ATOM 2218 C CA . LEU A 1 278 ? 12.932 -6.728 4.150 1.00 98.25 278 LEU A CA 1
ATOM 2219 C C . LEU A 1 278 ? 13.437 -5.339 3.741 1.00 98.25 278 LEU A C 1
ATOM 2221 O O . LEU A 1 278 ? 14.578 -5.227 3.309 1.00 98.25 278 LEU A O 1
ATOM 2225 N N . ALA A 1 279 ? 12.638 -4.286 3.920 1.00 98.50 279 ALA A N 1
ATOM 2226 C CA . ALA A 1 279 ? 13.040 -2.916 3.608 1.00 98.50 279 ALA A CA 1
ATOM 2227 C C . ALA A 1 279 ? 14.191 -2.438 4.502 1.00 98.50 279 ALA A C 1
ATOM 2229 O O . ALA A 1 279 ? 15.134 -1.826 4.015 1.00 98.50 279 ALA A O 1
ATOM 2230 N N . LYS A 1 280 ? 14.189 -2.796 5.792 1.00 98.25 280 LYS A N 1
ATOM 2231 C CA . LYS A 1 280 ? 15.323 -2.522 6.693 1.00 98.25 280 LYS A CA 1
ATOM 2232 C C . LYS A 1 280 ? 16.615 -3.186 6.223 1.00 98.25 280 LYS A C 1
ATOM 2234 O O . LYS A 1 280 ? 17.667 -2.554 6.240 1.00 98.25 280 LYS A O 1
ATOM 2239 N N . LEU A 1 281 ? 16.530 -4.442 5.783 1.00 98.56 281 LEU A N 1
ATOM 2240 C CA . LEU A 1 281 ? 17.678 -5.174 5.245 1.00 98.56 281 LEU A CA 1
ATOM 2241 C C . LEU A 1 281 ? 18.153 -4.586 3.908 1.00 98.56 281 LEU A C 1
ATOM 2243 O O . LEU A 1 281 ? 19.355 -4.479 3.687 1.00 98.56 281 LEU A O 1
ATOM 2247 N N . PHE A 1 282 ? 17.225 -4.149 3.054 1.00 98.56 282 PHE A N 1
ATOM 2248 C CA . PHE A 1 282 ? 17.538 -3.441 1.815 1.00 98.56 282 PHE A CA 1
ATOM 2249 C C . PHE A 1 282 ? 18.245 -2.110 2.078 1.00 98.56 282 PHE A C 1
ATOM 2251 O O . PHE A 1 282 ? 19.301 -1.862 1.506 1.00 98.56 282 PHE A O 1
ATOM 2258 N N . ASN A 1 283 ? 17.718 -1.280 2.983 1.00 98.44 283 ASN A N 1
ATOM 2259 C CA . ASN A 1 283 ? 18.332 -0.002 3.350 1.00 98.44 283 ASN A CA 1
ATOM 2260 C C . ASN A 1 283 ? 19.763 -0.210 3.867 1.00 98.44 283 ASN A C 1
ATOM 2262 O O . ASN A 1 283 ? 20.669 0.544 3.523 1.00 98.44 283 ASN A O 1
ATOM 2266 N N . GLU A 1 284 ? 19.983 -1.263 4.656 1.00 98.12 284 GLU A N 1
ATOM 2267 C CA . GLU A 1 284 ? 21.312 -1.637 5.135 1.00 98.12 284 GLU A CA 1
ATOM 2268 C C . GLU A 1 284 ? 22.239 -2.100 3.998 1.00 98.12 284 GLU A C 1
ATOM 2270 O O . GLU A 1 284 ? 23.421 -1.750 3.992 1.00 98.12 284 GLU A O 1
ATOM 2275 N N . ALA A 1 285 ? 21.720 -2.849 3.021 1.00 98.12 285 ALA A N 1
ATOM 2276 C CA . ALA A 1 285 ? 22.470 -3.246 1.831 1.00 98.12 285 ALA A CA 1
ATOM 2277 C C . ALA A 1 285 ? 22.868 -2.028 0.980 1.00 98.12 285 ALA A C 1
ATOM 2279 O O . ALA A 1 285 ? 24.036 -1.897 0.618 1.00 98.12 285 ALA A O 1
ATOM 2280 N N . VAL A 1 286 ? 21.937 -1.099 0.743 1.00 97.44 286 VAL A N 1
ATOM 2281 C CA . VAL A 1 286 ? 22.189 0.162 0.027 1.00 97.44 286 VAL A CA 1
ATOM 2282 C C . VAL A 1 286 ? 23.249 0.995 0.744 1.00 97.44 286 VAL A C 1
ATOM 2284 O O . VAL A 1 286 ? 24.199 1.454 0.119 1.00 97.44 286 VAL A O 1
ATOM 2287 N N . ARG A 1 287 ? 23.147 1.134 2.071 1.00 95.38 287 ARG A N 1
ATOM 2288 C CA . ARG A 1 287 ? 24.114 1.885 2.885 1.00 95.38 287 ARG A CA 1
ATOM 2289 C C . ARG A 1 287 ? 25.527 1.293 2.826 1.00 95.38 287 ARG A C 1
ATOM 2291 O O . ARG A 1 287 ? 26.508 2.031 2.910 1.00 95.38 287 ARG A O 1
ATOM 2298 N N . LYS A 1 288 ? 25.640 -0.035 2.735 1.00 95.88 288 LYS A N 1
ATOM 2299 C CA . LYS A 1 288 ? 26.925 -0.747 2.658 1.00 95.88 288 LYS A CA 1
ATOM 2300 C C . LYS A 1 288 ? 27.521 -0.767 1.253 1.00 95.88 288 LYS A C 1
ATOM 2302 O O . LYS A 1 288 ? 28.734 -0.918 1.144 1.00 95.88 288 LYS A O 1
ATOM 2307 N N . ALA A 1 289 ? 26.708 -0.616 0.210 1.00 96.25 289 ALA A N 1
ATOM 2308 C CA . ALA A 1 289 ? 27.155 -0.661 -1.175 1.00 96.25 289 ALA A CA 1
ATOM 2309 C C . ALA A 1 289 ? 28.052 0.551 -1.506 1.00 96.25 289 ALA A C 1
ATOM 2311 O O . ALA A 1 289 ? 27.567 1.684 -1.527 1.00 96.25 289 ALA A O 1
ATOM 2312 N N . PRO A 1 290 ? 29.353 0.355 -1.807 1.00 94.44 290 PRO A N 1
ATOM 2313 C CA . PRO A 1 290 ? 30.255 1.465 -2.130 1.00 94.44 290 PRO A CA 1
ATOM 2314 C C . PRO A 1 290 ? 29.798 2.252 -3.364 1.00 94.44 290 PRO A C 1
ATOM 2316 O O . PRO A 1 290 ? 29.911 3.472 -3.399 1.00 94.44 290 PRO A O 1
ATOM 2319 N N . MET A 1 291 ? 29.215 1.541 -4.329 1.00 94.56 291 MET A N 1
ATOM 2320 C CA . MET A 1 291 ? 28.733 2.049 -5.615 1.00 94.56 291 MET A CA 1
ATOM 2321 C C . MET A 1 291 ? 27.462 2.913 -5.516 1.00 94.56 291 MET A C 1
ATOM 2323 O O . MET A 1 291 ? 27.096 3.593 -6.475 1.00 94.56 291 MET A O 1
ATOM 2327 N N . LEU A 1 292 ? 26.794 2.900 -4.359 1.00 94.75 292 LEU A N 1
ATOM 2328 C CA . LEU A 1 292 ? 25.608 3.715 -4.070 1.00 94.75 292 LEU A CA 1
ATOM 2329 C C . LEU A 1 292 ? 25.896 4.820 -3.058 1.00 94.75 292 LEU A C 1
ATOM 2331 O O . LEU A 1 292 ? 24.974 5.458 -2.551 1.00 94.75 292 LEU A O 1
ATOM 2335 N N . LYS A 1 293 ? 27.173 5.054 -2.748 1.00 93.25 293 LYS A N 1
ATOM 2336 C CA . LYS A 1 293 ? 27.552 6.269 -2.041 1.00 93.25 293 LYS A CA 1
ATOM 2337 C C . LYS A 1 293 ? 27.344 7.467 -2.971 1.00 93.25 293 LYS A C 1
ATOM 2339 O O . LYS A 1 293 ? 27.503 7.323 -4.187 1.00 93.25 293 LYS A O 1
ATOM 2344 N N . PRO A 1 294 ? 26.994 8.633 -2.421 1.00 91.06 294 PRO A N 1
ATOM 2345 C CA . PRO A 1 294 ? 26.864 9.833 -3.226 1.00 91.06 294 PRO A CA 1
ATOM 2346 C C . PRO A 1 294 ? 28.237 10.241 -3.768 1.00 91.06 294 PRO A C 1
ATOM 2348 O O . PRO A 1 294 ? 29.248 10.108 -3.074 1.00 91.06 294 PRO A O 1
ATOM 2351 N N . ALA A 1 295 ? 28.269 10.702 -5.017 1.00 86.31 295 ALA A N 1
ATOM 2352 C CA . ALA A 1 295 ? 29.511 11.054 -5.703 1.00 86.31 295 ALA A CA 1
ATOM 2353 C C . ALA A 1 295 ? 30.037 12.444 -5.313 1.00 86.31 295 ALA A C 1
ATOM 2355 O O . ALA A 1 295 ? 31.246 12.658 -5.293 1.00 86.31 295 ALA A O 1
ATOM 2356 N N . ILE A 1 296 ? 29.131 13.381 -5.020 1.00 79.88 296 ILE A N 1
ATOM 2357 C CA . ILE A 1 296 ? 29.452 14.812 -4.910 1.00 79.88 296 ILE A CA 1
ATOM 2358 C C . ILE A 1 296 ? 29.640 15.244 -3.455 1.00 79.88 296 ILE A C 1
ATOM 2360 O O . ILE A 1 296 ? 30.560 15.997 -3.140 1.00 79.88 296 ILE A O 1
ATOM 2364 N N . ASP A 1 297 ? 28.781 14.776 -2.551 1.00 80.62 297 ASP A N 1
ATOM 2365 C CA . ASP A 1 297 ? 28.760 15.244 -1.170 1.00 80.62 297 ASP A CA 1
ATOM 2366 C C . ASP A 1 297 ? 28.456 14.101 -0.180 1.00 80.62 297 ASP A C 1
ATOM 2368 O O . ASP A 1 297 ? 27.993 13.027 -0.551 1.00 80.62 297 ASP A O 1
ATOM 2372 N N . LYS A 1 298 ? 28.762 14.302 1.108 1.00 73.19 298 LYS A N 1
ATOM 2373 C CA . LYS A 1 298 ? 28.488 13.308 2.168 1.00 73.19 298 LYS A CA 1
ATOM 2374 C C . LYS A 1 298 ? 27.106 13.481 2.818 1.00 73.19 298 LYS A C 1
ATOM 2376 O O . LYS A 1 298 ? 26.817 12.803 3.803 1.00 73.19 298 LYS A O 1
ATOM 2381 N N . VAL A 1 299 ? 26.306 14.434 2.345 1.00 75.56 299 VAL A N 1
ATOM 2382 C CA . VAL A 1 299 ? 25.064 14.902 2.974 1.00 75.56 299 VAL A CA 1
ATOM 2383 C C . VAL A 1 299 ? 23.842 14.294 2.292 1.00 75.56 299 VAL A C 1
ATOM 2385 O O . VAL A 1 299 ? 23.004 13.720 2.979 1.00 75.56 299 VAL A O 1
ATOM 2388 N N . SER A 1 300 ? 23.753 14.396 0.970 1.00 79.94 300 SER A N 1
ATOM 2389 C CA . SER A 1 300 ? 22.844 13.663 0.100 1.00 79.94 300 SER A CA 1
ATOM 2390 C C . SER A 1 300 ? 23.016 12.180 0.394 1.00 79.94 300 SER A C 1
ATOM 2392 O O . SER A 1 300 ? 24.134 11.692 0.433 1.00 79.94 300 SER A O 1
ATOM 2394 N N . LEU A 1 301 ? 21.944 11.443 0.659 1.00 88.44 301 LEU A N 1
ATOM 2395 C CA . LEU A 1 301 ? 22.018 10.004 0.907 1.00 88.44 301 LEU A CA 1
ATOM 2396 C C . LEU A 1 301 ? 20.909 9.303 0.127 1.00 88.44 301 LEU A C 1
ATOM 2398 O O . LEU A 1 301 ? 19.836 9.887 -0.050 1.00 88.44 301 LEU A O 1
ATOM 2402 N N . PRO A 1 302 ? 21.139 8.050 -0.307 1.00 93.44 302 PRO A N 1
ATOM 2403 C CA . PRO A 1 302 ? 20.081 7.212 -0.845 1.00 93.44 302 PRO A CA 1
ATOM 2404 C C . PRO A 1 302 ? 18.826 7.230 0.043 1.00 93.44 302 PRO A C 1
ATOM 2406 O O . PRO A 1 302 ? 18.947 7.056 1.262 1.00 93.44 302 PRO A O 1
ATOM 2409 N N . PRO A 1 303 ? 17.629 7.422 -0.535 1.00 95.25 303 PRO A N 1
ATOM 2410 C CA . PRO A 1 303 ? 16.402 7.539 0.236 1.00 95.25 303 PRO A CA 1
ATOM 2411 C C . PRO A 1 303 ? 16.054 6.180 0.860 1.00 95.25 303 PRO A C 1
ATOM 2413 O O . PRO A 1 303 ? 15.870 5.200 0.129 1.00 95.25 303 PRO A O 1
ATOM 2416 N N . PRO A 1 304 ? 15.935 6.076 2.195 1.00 96.81 304 PRO A N 1
ATOM 2417 C CA . PRO A 1 304 ? 15.511 4.834 2.811 1.00 96.81 304 PRO A CA 1
ATOM 2418 C C . PRO A 1 304 ? 14.044 4.547 2.481 1.00 96.81 304 PRO A C 1
ATOM 2420 O O . PRO A 1 304 ? 13.213 5.451 2.350 1.00 96.81 304 PRO A O 1
ATOM 2423 N N . ILE A 1 305 ? 13.723 3.259 2.401 1.00 98.06 305 ILE A N 1
ATOM 2424 C CA . ILE A 1 305 ? 12.360 2.765 2.226 1.00 98.06 305 ILE A CA 1
ATOM 2425 C C . ILE A 1 305 ? 11.843 2.264 3.570 1.00 98.06 305 ILE A C 1
ATOM 2427 O O . ILE A 1 305 ? 12.438 1.375 4.182 1.00 98.06 305 ILE A O 1
ATOM 2431 N N . TYR A 1 306 ? 10.708 2.794 4.014 1.00 97.69 306 TYR A N 1
ATOM 2432 C CA . TYR A 1 306 ? 10.003 2.317 5.196 1.00 97.69 306 TYR A CA 1
ATOM 2433 C C . TYR A 1 306 ? 8.582 1.917 4.845 1.00 97.69 306 TYR A C 1
ATOM 2435 O O . TYR A 1 306 ? 7.851 2.669 4.205 1.00 97.69 306 TYR A O 1
ATOM 2443 N N . PHE A 1 307 ? 8.163 0.751 5.328 1.00 97.81 307 PHE A N 1
ATOM 2444 C CA . PHE A 1 307 ? 6.750 0.407 5.336 1.00 97.81 307 PHE A CA 1
ATOM 2445 C C . PHE A 1 307 ? 6.115 0.917 6.621 1.00 97.81 307 PHE A C 1
ATOM 2447 O O . PHE A 1 307 ? 6.675 0.768 7.710 1.00 97.81 307 PHE A O 1
ATOM 2454 N N . LEU A 1 308 ? 4.928 1.509 6.507 1.00 96.19 308 LEU A N 1
ATOM 2455 C CA . LEU A 1 308 ? 4.180 1.948 7.673 1.00 96.19 308 LEU A CA 1
ATOM 2456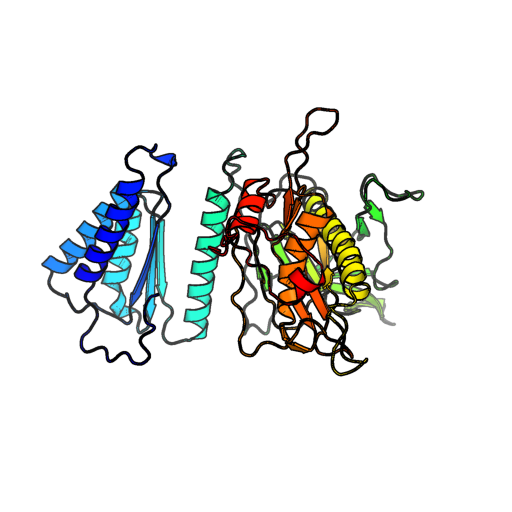 C C . LEU A 1 308 ? 3.946 0.782 8.627 1.00 96.19 308 LEU A C 1
ATOM 2458 O O . LEU A 1 308 ? 3.632 -0.339 8.219 1.00 96.19 308 LEU A O 1
ATOM 2462 N N . ARG A 1 309 ? 4.043 1.065 9.925 1.00 91.88 309 ARG A N 1
ATOM 2463 C CA . ARG A 1 309 ? 3.600 0.115 10.940 1.00 91.88 309 ARG A CA 1
ATOM 2464 C C . ARG A 1 309 ? 2.079 0.130 10.987 1.00 91.88 309 ARG A C 1
ATOM 2466 O O . ARG A 1 309 ? 1.476 1.189 11.121 1.00 91.88 309 ARG A O 1
ATOM 2473 N N . CYS A 1 310 ? 1.479 -1.052 10.964 1.00 92.50 310 CYS A N 1
ATOM 2474 C CA . CYS A 1 310 ? 0.049 -1.216 11.172 1.00 92.50 310 CYS A CA 1
ATOM 2475 C C . CYS A 1 310 ? -0.240 -1.797 12.564 1.00 92.50 310 CYS A C 1
ATOM 2477 O O . CYS A 1 310 ? 0.552 -2.551 13.141 1.00 92.50 310 CYS A O 1
ATOM 2479 N N . THR A 1 311 ? -1.388 -1.425 13.120 1.00 94.00 311 THR A N 1
ATOM 2480 C CA . THR A 1 311 ? -1.908 -1.913 14.404 1.00 94.00 311 THR A CA 1
ATOM 2481 C C . THR A 1 311 ? -3.377 -2.270 14.261 1.00 94.00 311 THR A C 1
ATOM 2483 O O . THR A 1 311 ? -4.049 -1.756 13.375 1.00 94.00 311 THR A O 1
ATOM 2486 N N . ILE A 1 312 ? -3.890 -3.146 15.120 1.00 94.81 312 ILE A N 1
ATOM 2487 C CA . ILE A 1 312 ? -5.311 -3.489 15.142 1.00 94.81 312 ILE A CA 1
ATOM 2488 C C . ILE A 1 312 ? -5.979 -2.803 16.322 1.00 94.81 312 ILE A C 1
ATOM 2490 O O . ILE A 1 312 ? -5.584 -3.024 17.463 1.00 94.81 312 ILE A O 1
ATOM 2494 N N . TYR A 1 313 ? -7.018 -2.024 16.053 1.00 95.00 313 TYR A N 1
ATOM 2495 C CA . TYR A 1 313 ? -7.927 -1.526 17.079 1.00 95.00 313 TYR A CA 1
ATOM 2496 C C . TYR A 1 313 ? -9.151 -2.420 17.110 1.00 95.00 313 TYR A C 1
ATOM 2498 O O . TYR A 1 313 ? -9.828 -2.558 16.095 1.00 95.00 313 TYR A O 1
ATOM 2506 N N . GLN A 1 314 ? -9.423 -3.027 18.259 1.00 93.69 314 GLN A N 1
ATOM 2507 C CA . GLN A 1 314 ? -10.650 -3.769 18.522 1.00 93.69 314 GLN A CA 1
ATOM 2508 C C . GLN A 1 314 ? -11.556 -2.940 19.425 1.00 93.69 314 GLN A C 1
ATOM 2510 O O . GLN A 1 314 ? -11.069 -2.260 20.324 1.00 93.69 314 GLN A O 1
ATOM 2515 N N . TYR A 1 315 ? -12.857 -2.997 19.175 1.00 92.75 315 TYR A N 1
ATOM 2516 C CA . TYR A 1 315 ? -13.878 -2.315 19.968 1.00 92.75 315 TYR A CA 1
ATOM 2517 C C . TYR A 1 315 ? -15.216 -3.041 19.826 1.00 92.75 315 TYR A C 1
ATOM 2519 O O . TYR A 1 315 ? -15.376 -3.893 18.945 1.00 92.75 315 TYR A O 1
ATOM 2527 N N . PHE A 1 316 ? -16.178 -2.699 20.674 1.00 90.38 316 PHE A N 1
ATOM 2528 C CA . PHE A 1 316 ? -17.577 -3.069 20.491 1.00 90.38 316 PHE A CA 1
ATOM 2529 C C . PHE A 1 316 ? -18.344 -1.855 19.990 1.00 90.38 316 PHE A C 1
ATOM 2531 O O . PHE A 1 316 ? -18.239 -0.784 20.581 1.00 90.38 316 PHE A O 1
ATOM 2538 N N . ASN A 1 317 ? -19.087 -2.019 18.897 1.00 86.19 317 ASN A N 1
ATOM 2539 C CA . ASN A 1 317 ? -19.946 -0.944 18.408 1.00 86.19 317 ASN A CA 1
ATOM 2540 C C . ASN A 1 317 ? -21.224 -0.821 19.253 1.00 86.19 317 ASN A C 1
ATOM 2542 O O . ASN A 1 317 ? -21.487 -1.630 20.147 1.00 86.19 317 ASN A O 1
ATOM 2546 N N . ASP A 1 318 ? -22.071 0.150 18.917 1.00 84.44 318 ASP A N 1
ATOM 2547 C CA . ASP A 1 318 ? -23.353 0.375 19.600 1.00 84.44 318 ASP A CA 1
ATOM 2548 C C . ASP A 1 318 ? -24.299 -0.832 19.588 1.00 84.44 318 ASP A C 1
ATOM 2550 O O . ASP A 1 318 ? -25.131 -0.967 20.480 1.00 84.44 318 ASP A O 1
ATOM 2554 N N . LYS A 1 319 ? -24.133 -1.745 18.625 1.00 86.44 319 LYS A N 1
ATOM 2555 C CA . LYS A 1 319 ? -24.896 -2.996 18.512 1.00 86.44 319 LYS A CA 1
ATOM 2556 C C . LYS A 1 319 ? -24.276 -4.158 19.300 1.00 86.44 319 LYS A C 1
ATOM 2558 O O . LYS A 1 319 ? -24.640 -5.305 19.068 1.00 86.44 319 LYS A O 1
ATOM 2563 N N . ALA A 1 320 ? -23.311 -3.878 20.179 1.00 86.19 320 ALA A N 1
ATOM 2564 C CA . ALA A 1 320 ? -22.538 -4.873 20.924 1.00 86.19 320 ALA A CA 1
ATOM 2565 C C . ALA A 1 320 ? -21.821 -5.902 20.026 1.00 86.19 320 ALA A C 1
ATOM 2567 O O . ALA A 1 320 ? -21.500 -7.013 20.444 1.00 86.19 320 ALA A O 1
ATOM 2568 N N . GLU A 1 321 ? -21.502 -5.530 18.787 1.00 86.19 321 GLU A N 1
ATOM 2569 C CA . GLU A 1 321 ? -20.740 -6.384 17.889 1.00 86.19 321 GLU A CA 1
ATOM 2570 C C . GLU A 1 321 ? -19.256 -6.061 18.018 1.00 86.19 321 GLU A C 1
ATOM 2572 O O . GLU A 1 321 ? -18.828 -4.920 17.817 1.00 86.19 321 GLU A O 1
ATOM 2577 N N . LYS A 1 322 ? -18.436 -7.092 18.229 1.00 86.94 322 LYS A N 1
ATOM 2578 C CA . LYS A 1 322 ? -16.981 -6.948 18.172 1.00 86.94 322 LYS A CA 1
ATOM 2579 C C . LYS A 1 322 ? -16.556 -6.526 16.765 1.00 86.94 322 LYS A C 1
ATOM 2581 O O . LYS A 1 322 ? -16.915 -7.185 15.783 1.00 86.94 322 LYS A O 1
ATOM 2586 N N . ARG A 1 323 ? -15.804 -5.433 16.652 1.00 88.06 323 ARG A N 1
ATOM 2587 C CA . ARG A 1 323 ? -15.280 -4.828 15.417 1.00 88.06 323 ARG A CA 1
ATOM 2588 C C . ARG A 1 323 ? -13.765 -4.687 15.512 1.00 88.06 323 ARG A C 1
ATOM 2590 O O . ARG A 1 323 ? -13.215 -4.613 16.608 1.00 88.06 323 ARG A O 1
ATOM 2597 N N . ALA A 1 324 ? -13.091 -4.699 14.363 1.00 91.19 324 ALA A N 1
ATOM 2598 C CA . ALA A 1 324 ? -11.656 -4.470 14.304 1.00 91.19 324 ALA A CA 1
ATOM 2599 C C . ALA A 1 324 ? -11.256 -3.646 13.076 1.00 91.19 324 ALA A C 1
ATOM 2601 O O . ALA A 1 324 ? -11.776 -3.848 11.975 1.00 91.19 324 ALA A O 1
ATOM 2602 N N . LEU A 1 325 ? -10.310 -2.737 13.278 1.00 93.81 325 LEU A N 1
ATOM 2603 C CA . LEU A 1 325 ? -9.754 -1.849 12.263 1.00 93.81 325 LEU A CA 1
ATOM 2604 C C . LEU A 1 325 ? -8.252 -2.058 12.200 1.00 93.81 325 LEU A C 1
ATOM 2606 O O . LEU A 1 325 ? -7.599 -2.071 13.242 1.00 93.81 325 LEU A O 1
ATOM 2610 N N . LEU A 1 326 ? -7.705 -2.151 10.992 1.00 95.44 326 LEU A N 1
ATOM 2611 C CA . LEU A 1 326 ? -6.275 -1.976 10.787 1.00 95.44 326 LEU A CA 1
ATOM 2612 C C . LEU A 1 326 ? -5.991 -0.481 10.697 1.00 95.44 326 LEU A C 1
ATOM 2614 O O . LEU A 1 326 ? -6.535 0.192 9.829 1.00 95.44 326 LEU A O 1
ATOM 2618 N N . VAL A 1 327 ? -5.168 0.036 11.599 1.00 96.50 327 VAL A N 1
ATOM 2619 C CA . VAL A 1 327 ? -4.841 1.456 11.709 1.00 96.50 327 VAL A CA 1
ATOM 2620 C C . VAL A 1 327 ? -3.356 1.677 11.456 1.00 96.50 327 VAL A C 1
ATOM 2622 O O . VAL A 1 327 ? -2.511 0.970 12.014 1.00 96.50 327 VAL A O 1
ATOM 2625 N N . GLU A 1 328 ? -3.060 2.676 10.634 1.00 96.88 328 GLU A N 1
ATOM 2626 C CA . GLU A 1 328 ? -1.716 3.143 10.288 1.00 96.88 328 GLU A CA 1
ATOM 2627 C C . GLU A 1 328 ? -1.671 4.673 10.197 1.00 96.88 328 GLU A C 1
ATOM 2629 O O . GLU A 1 328 ? -2.713 5.332 10.186 1.00 96.88 328 GLU A O 1
ATOM 2634 N N . ASP A 1 329 ? -0.469 5.241 10.135 1.00 94.44 329 ASP A N 1
ATOM 2635 C CA . ASP A 1 329 ? -0.283 6.689 10.036 1.00 94.44 329 ASP A CA 1
ATOM 2636 C C . ASP A 1 329 ? -0.881 7.250 8.736 1.00 94.44 329 ASP A C 1
ATOM 2638 O O . ASP A 1 329 ? -0.850 6.616 7.679 1.00 94.44 329 ASP A O 1
ATOM 2642 N N . PHE A 1 330 ? -1.441 8.460 8.806 1.00 94.31 330 PHE A N 1
ATOM 2643 C CA . PHE A 1 330 ? -1.926 9.153 7.618 1.00 94.31 330 PHE A CA 1
ATOM 2644 C C . PHE A 1 330 ? -0.748 9.698 6.808 1.00 94.31 330 PHE A C 1
ATOM 2646 O O . PHE A 1 330 ? 0.028 10.511 7.305 1.00 94.31 330 PHE A O 1
ATOM 2653 N N . LEU A 1 331 ? -0.643 9.276 5.547 1.00 92.06 331 LEU A N 1
ATOM 2654 C CA . LEU A 1 331 ? 0.351 9.799 4.613 1.00 92.06 331 LEU A CA 1
ATOM 2655 C C . LEU A 1 331 ? -0.154 11.093 3.979 1.00 92.06 331 LEU A C 1
ATOM 2657 O O . LEU A 1 331 ? -1.072 11.079 3.156 1.00 92.06 331 LEU A O 1
ATOM 2661 N N . GLN A 1 332 ? 0.462 12.208 4.356 1.00 88.31 332 GLN A N 1
ATOM 2662 C CA . GLN A 1 332 ? 0.220 13.504 3.740 1.00 88.31 332 GLN A CA 1
ATOM 2663 C C . GLN A 1 332 ? 1.150 13.674 2.536 1.00 88.31 332 GLN A C 1
ATOM 2665 O O . GLN A 1 332 ? 2.363 13.607 2.674 1.00 88.31 332 GLN A O 1
ATOM 2670 N N . GLY A 1 333 ? 0.583 13.865 1.344 1.00 85.44 333 GLY A N 1
ATOM 2671 C CA . GLY A 1 333 ? 1.357 14.076 0.121 1.00 85.44 333 GLY A CA 1
ATOM 2672 C C . GLY A 1 333 ? 0.771 13.368 -1.096 1.00 85.44 333 GLY A C 1
ATOM 2673 O O . GLY A 1 333 ? -0.351 12.851 -1.076 1.00 85.44 333 GLY A O 1
ATOM 2674 N N . LYS A 1 334 ? 1.542 13.351 -2.188 1.00 85.69 334 LYS A N 1
ATOM 2675 C CA . LYS A 1 334 ? 1.145 12.708 -3.444 1.00 85.69 334 LYS A CA 1
ATOM 2676 C C . LYS A 1 334 ? 1.290 11.191 -3.338 1.00 85.69 334 LYS A C 1
ATOM 2678 O O . LYS A 1 334 ? 2.359 10.634 -3.590 1.00 85.69 334 LYS A O 1
ATOM 2683 N N . PHE A 1 335 ? 0.187 10.523 -3.014 1.00 85.62 335 PHE A N 1
ATOM 2684 C CA . PHE A 1 335 ? 0.136 9.065 -3.003 1.00 85.62 335 PHE A CA 1
ATOM 2685 C C . PHE A 1 335 ? 0.373 8.504 -4.413 1.00 85.62 335 PHE A C 1
ATOM 2687 O O . PHE A 1 335 ? -0.368 8.807 -5.349 1.00 85.62 335 PHE A O 1
ATOM 2694 N N . THR A 1 336 ? 1.408 7.683 -4.565 1.00 86.56 336 THR A N 1
ATOM 2695 C CA . THR A 1 336 ? 1.878 7.148 -5.844 1.00 86.56 336 THR A CA 1
ATOM 2696 C C . THR A 1 336 ? 1.987 5.632 -5.764 1.00 86.56 336 THR A C 1
ATOM 2698 O O . THR A 1 336 ? 2.521 5.097 -4.797 1.00 86.56 336 THR A O 1
ATOM 2701 N N . LYS A 1 337 ? 1.504 4.936 -6.799 1.00 87.12 337 LYS A N 1
ATOM 2702 C CA . LYS A 1 337 ? 1.729 3.500 -6.996 1.00 87.12 337 LYS A CA 1
ATOM 2703 C C . LYS A 1 337 ? 2.884 3.302 -7.978 1.00 87.12 337 LYS A C 1
ATOM 2705 O O . LYS A 1 337 ? 2.772 3.673 -9.145 1.00 87.12 337 LYS A O 1
ATOM 2710 N N . PHE A 1 338 ? 3.991 2.748 -7.494 1.00 87.44 338 PHE A N 1
ATOM 2711 C CA . PHE A 1 338 ? 5.246 2.597 -8.235 1.00 87.44 338 PHE A CA 1
ATOM 2712 C C . PHE A 1 338 ? 5.292 1.307 -9.048 1.00 87.44 338 PHE A C 1
ATOM 2714 O O . PHE A 1 338 ? 5.817 1.294 -10.157 1.00 87.44 338 PHE A O 1
ATOM 2721 N N . ASN A 1 339 ? 4.729 0.221 -8.528 1.00 83.50 339 ASN A N 1
ATOM 2722 C CA . ASN A 1 339 ? 4.562 -1.020 -9.275 1.00 83.50 339 ASN A CA 1
ATOM 2723 C C . ASN A 1 339 ? 3.339 -1.800 -8.777 1.00 83.50 339 ASN A C 1
ATOM 2725 O O . ASN A 1 339 ? 2.590 -1.325 -7.920 1.00 83.50 339 ASN A O 1
ATOM 2729 N N . SER A 1 340 ? 3.093 -2.978 -9.350 1.00 80.56 340 SER A N 1
ATOM 2730 C CA . SER A 1 340 ? 2.011 -3.859 -8.912 1.00 80.56 340 SER A CA 1
ATOM 2731 C C . SER A 1 340 ? 2.381 -5.334 -8.908 1.00 80.56 340 SER A C 1
ATOM 2733 O O . SER A 1 340 ? 3.341 -5.754 -9.553 1.00 80.56 340 SER A O 1
ATOM 2735 N N . ASN A 1 341 ? 1.534 -6.141 -8.275 1.00 75.00 341 ASN A N 1
ATOM 2736 C CA . ASN A 1 341 ? 1.633 -7.599 -8.291 1.00 75.00 341 ASN A CA 1
ATOM 2737 C C . ASN A 1 341 ? 1.319 -8.264 -9.651 1.00 75.00 341 ASN A C 1
ATOM 2739 O O . ASN A 1 341 ? 1.418 -9.484 -9.773 1.00 75.00 341 ASN A O 1
ATOM 2743 N N . ASN A 1 342 ? 0.936 -7.498 -10.681 1.00 71.00 342 ASN A N 1
ATOM 2744 C CA . ASN A 1 342 ? 0.649 -8.004 -12.031 1.00 71.00 342 ASN A CA 1
ATOM 2745 C C . ASN A 1 342 ? 1.609 -7.460 -13.109 1.00 71.00 342 ASN A C 1
ATOM 2747 O O . ASN A 1 342 ? 1.372 -7.608 -14.313 1.00 71.00 342 ASN A O 1
ATOM 2751 N N . GLY A 1 343 ? 2.702 -6.833 -12.671 1.00 64.62 343 GLY A N 1
ATOM 2752 C CA . GLY A 1 343 ? 3.750 -6.332 -13.548 1.00 64.62 343 GLY A CA 1
ATOM 2753 C C . GLY A 1 343 ? 3.482 -4.949 -14.145 1.00 64.62 343 GLY A C 1
ATOM 2754 O O . GLY A 1 343 ? 4.182 -4.554 -15.066 1.00 64.62 343 GLY A O 1
ATOM 2755 N N . TYR A 1 344 ? 2.490 -4.185 -13.680 1.00 72.81 344 TYR A N 1
ATOM 2756 C CA . TYR A 1 344 ? 2.567 -2.729 -13.871 1.00 72.81 344 TYR A CA 1
ATOM 2757 C C . TYR A 1 344 ? 3.831 -2.189 -13.182 1.00 72.81 344 TYR A C 1
ATOM 2759 O O . TYR A 1 344 ? 4.064 -2.501 -12.012 1.00 72.81 344 TYR A O 1
ATOM 2767 N N . VAL A 1 345 ? 4.603 -1.382 -13.905 1.00 75.06 345 VAL A N 1
ATOM 2768 C CA . VAL A 1 345 ? 5.755 -0.610 -13.426 1.00 75.06 345 VAL A CA 1
ATOM 2769 C C . VAL A 1 345 ? 5.498 0.825 -13.869 1.00 75.06 345 VAL A C 1
ATOM 2771 O O . VAL A 1 345 ? 5.144 1.052 -15.025 1.00 75.06 345 VAL A O 1
ATOM 2774 N N . ARG A 1 346 ? 5.591 1.780 -12.942 1.00 80.69 346 ARG A N 1
ATOM 2775 C CA . ARG A 1 346 ? 5.463 3.200 -13.268 1.00 80.69 346 ARG A CA 1
ATOM 2776 C C . ARG A 1 346 ? 6.620 3.583 -14.191 1.00 80.69 346 ARG A C 1
ATOM 2778 O O . ARG A 1 346 ? 7.761 3.282 -13.863 1.00 80.69 346 ARG A O 1
ATOM 2785 N N . GLU A 1 347 ? 6.306 4.246 -15.298 1.00 78.69 347 GLU A N 1
ATOM 2786 C CA . GLU A 1 347 ? 7.318 4.838 -16.174 1.00 78.69 347 GLU A CA 1
ATOM 2787 C C . GLU A 1 347 ? 8.131 5.897 -15.424 1.00 78.69 347 GLU A C 1
ATOM 2789 O O . GLU A 1 347 ? 7.616 6.572 -14.519 1.00 78.69 347 GLU A O 1
ATOM 2794 N N . ASP A 1 348 ? 9.393 6.040 -15.817 1.00 80.50 348 ASP A N 1
ATOM 2795 C CA . ASP A 1 348 ? 10.274 7.045 -15.246 1.00 80.50 348 ASP A CA 1
ATOM 2796 C C . ASP A 1 348 ? 9.707 8.443 -15.471 1.00 80.50 348 ASP A C 1
ATOM 2798 O O . ASP A 1 348 ? 9.135 8.764 -16.514 1.00 80.50 348 ASP A O 1
ATOM 2802 N N . ASP A 1 349 ? 9.845 9.273 -14.444 1.00 79.50 349 ASP A N 1
ATOM 2803 C CA . ASP A 1 349 ? 9.474 10.676 -14.495 1.00 79.50 349 ASP A CA 1
ATOM 2804 C C . ASP A 1 349 ? 10.722 11.458 -14.911 1.00 79.50 349 ASP A C 1
ATOM 2806 O O . ASP A 1 349 ? 11.648 11.542 -14.103 1.00 79.50 349 ASP A O 1
ATOM 2810 N N . PRO A 1 350 ? 10.797 12.022 -16.133 1.00 74.88 350 PRO A N 1
ATOM 2811 C CA . PRO A 1 350 ? 11.995 12.733 -16.585 1.00 74.88 350 PRO A CA 1
ATOM 2812 C C . PRO A 1 350 ? 12.325 13.956 -15.722 1.00 74.88 350 PRO A C 1
ATOM 2814 O O . PRO A 1 350 ? 13.457 14.420 -15.724 1.00 74.88 350 PRO A O 1
ATOM 2817 N N . ASN A 1 351 ? 11.336 14.465 -14.979 1.00 79.12 351 ASN A N 1
ATOM 2818 C CA . ASN A 1 351 ? 11.482 15.568 -14.030 1.00 79.12 351 ASN A CA 1
ATOM 2819 C C . ASN A 1 351 ? 11.477 15.072 -12.572 1.00 79.12 351 ASN A C 1
ATOM 2821 O O . ASN A 1 351 ? 11.214 15.842 -11.646 1.00 79.12 351 ASN A O 1
ATOM 2825 N N . GLY A 1 352 ? 11.676 13.770 -12.363 1.00 83.25 352 GLY A N 1
ATOM 2826 C CA . GLY A 1 352 ? 11.758 13.165 -11.045 1.00 83.25 352 GLY A CA 1
ATOM 2827 C C . GLY A 1 352 ? 12.992 13.641 -10.285 1.00 83.25 352 GLY A C 1
ATOM 2828 O O . GLY A 1 352 ? 14.007 14.010 -10.868 1.00 83.25 352 GLY A O 1
ATOM 2829 N N . VAL A 1 353 ? 12.905 13.613 -8.957 1.00 90.31 353 VAL A N 1
ATOM 2830 C CA . VAL A 1 353 ? 14.055 13.911 -8.099 1.00 90.31 353 VAL A CA 1
ATOM 2831 C C . VAL A 1 353 ? 15.122 12.837 -8.315 1.00 90.31 353 VAL A C 1
ATOM 2833 O O . VAL A 1 353 ? 14.804 11.642 -8.311 1.00 90.31 353 VAL A O 1
ATOM 2836 N N . SER A 1 354 ? 16.372 13.260 -8.480 1.00 92.88 354 SER A N 1
ATOM 2837 C CA . SER A 1 354 ? 17.531 12.393 -8.679 1.00 92.88 354 SER A CA 1
ATOM 2838 C C . SER 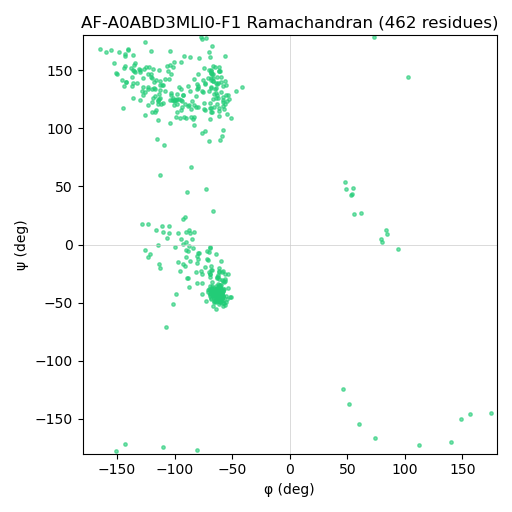A 1 354 ? 18.594 12.591 -7.598 1.00 92.88 354 SER A C 1
ATOM 2840 O O . SER A 1 354 ? 18.553 13.544 -6.817 1.00 92.88 354 SER A O 1
ATOM 2842 N N . ILE A 1 355 ? 19.536 11.654 -7.539 1.00 93.00 355 ILE A N 1
ATOM 2843 C CA . ILE A 1 355 ? 20.742 11.709 -6.717 1.00 93.00 355 ILE A CA 1
ATOM 2844 C C . ILE A 1 355 ? 21.943 11.251 -7.548 1.00 93.00 355 ILE A C 1
ATOM 2846 O O . ILE A 1 355 ? 21.854 10.280 -8.301 1.00 93.00 355 ILE A O 1
ATOM 2850 N N . GLU A 1 356 ? 23.072 11.938 -7.391 1.00 94.00 356 GLU A N 1
ATOM 2851 C CA . GLU A 1 356 ? 24.338 11.583 -8.034 1.00 94.00 356 GLU A CA 1
ATOM 2852 C C . GLU A 1 356 ? 25.090 10.553 -7.191 1.00 94.00 356 GLU A C 1
ATOM 2854 O O . GLU A 1 356 ? 25.587 10.860 -6.102 1.00 94.00 356 GLU A O 1
ATOM 2859 N N . LEU A 1 357 ? 25.161 9.317 -7.682 1.00 93.88 357 LEU A N 1
ATOM 2860 C CA . LEU A 1 357 ? 25.867 8.209 -7.042 1.00 93.88 357 LEU A CA 1
ATOM 2861 C C . LEU A 1 357 ? 27.191 7.939 -7.755 1.00 93.88 357 LEU A C 1
ATOM 2863 O O . LEU A 1 357 ? 27.399 8.360 -8.888 1.00 93.88 357 LEU A O 1
ATOM 2867 N N . VAL A 1 358 ? 28.070 7.151 -7.135 1.00 92.69 358 VAL A N 1
ATOM 2868 C CA . VAL A 1 358 ? 29.294 6.652 -7.799 1.00 92.69 358 VAL A CA 1
ATOM 2869 C C . VAL A 1 358 ? 28.972 5.892 -9.099 1.00 92.69 358 VAL A C 1
ATOM 2871 O O . VAL A 1 358 ? 29.762 5.898 -10.036 1.00 92.69 358 VAL A O 1
ATOM 2874 N N . THR A 1 359 ? 27.800 5.258 -9.178 1.00 92.12 359 THR A N 1
ATOM 2875 C CA . THR A 1 359 ? 27.288 4.581 -10.387 1.00 92.12 359 THR A CA 1
ATOM 2876 C C . THR A 1 359 ? 26.696 5.514 -11.444 1.00 92.12 359 THR A C 1
ATOM 2878 O O . THR A 1 359 ? 26.375 5.046 -12.534 1.00 92.12 359 THR A O 1
ATOM 2881 N N . GLY A 1 360 ? 26.551 6.806 -11.145 1.00 92.94 360 GLY A N 1
ATOM 2882 C CA . GLY A 1 360 ? 25.900 7.810 -11.985 1.00 92.94 360 GLY A CA 1
ATOM 2883 C C . GLY A 1 360 ? 24.595 8.344 -11.386 1.00 92.94 360 GLY A C 1
ATOM 2884 O O . GLY A 1 360 ? 24.231 8.035 -10.247 1.00 92.94 360 GLY A O 1
ATOM 2885 N N . THR A 1 361 ? 23.879 9.147 -12.172 1.00 93.38 361 THR A N 1
ATOM 2886 C CA . THR A 1 361 ? 22.606 9.767 -11.788 1.00 93.38 361 THR A CA 1
ATOM 2887 C C . THR A 1 361 ? 21.493 8.727 -11.651 1.00 93.38 361 THR A C 1
ATOM 2889 O O . THR A 1 361 ? 21.100 8.094 -12.631 1.00 93.38 361 THR A O 1
ATOM 2892 N N . ALA A 1 362 ? 20.940 8.570 -10.449 1.00 93.56 362 ALA A N 1
ATOM 2893 C CA . ALA A 1 362 ? 19.800 7.694 -10.181 1.00 93.56 362 ALA A CA 1
ATOM 2894 C C . ALA A 1 362 ? 18.546 8.512 -9.867 1.00 93.56 362 ALA A C 1
ATOM 2896 O O . ALA A 1 362 ? 18.606 9.457 -9.079 1.00 93.56 362 ALA A O 1
ATOM 2897 N N . LEU A 1 363 ? 17.389 8.124 -10.406 1.00 94.12 363 LEU A N 1
ATOM 2898 C CA . LEU A 1 363 ? 16.117 8.658 -9.925 1.00 94.12 363 LEU A CA 1
ATOM 2899 C C . LEU A 1 363 ? 15.841 8.090 -8.533 1.00 94.12 363 LEU A C 1
ATOM 2901 O O . LEU A 1 363 ? 16.072 6.912 -8.274 1.00 94.12 363 LEU A O 1
ATOM 2905 N N . LEU A 1 364 ? 15.261 8.873 -7.621 1.00 94.62 364 LEU A N 1
ATOM 2906 C CA . LEU A 1 364 ? 14.918 8.340 -6.295 1.00 94.62 364 LEU A CA 1
ATOM 2907 C C . LEU A 1 364 ? 13.952 7.144 -6.398 1.00 94.62 364 LEU A C 1
ATOM 2909 O O . LEU A 1 364 ? 14.006 6.216 -5.593 1.00 94.62 364 LEU A O 1
ATOM 2913 N N . THR A 1 365 ? 13.095 7.119 -7.422 1.00 93.81 365 THR A N 1
ATOM 2914 C CA . THR A 1 365 ? 12.181 6.001 -7.692 1.00 93.81 365 THR A CA 1
ATOM 2915 C C . THR A 1 365 ? 12.878 4.714 -8.135 1.00 93.81 365 THR A C 1
ATOM 2917 O O . THR A 1 365 ? 12.281 3.644 -7.991 1.00 93.81 365 THR A O 1
ATOM 2920 N N . ASP A 1 366 ? 14.133 4.776 -8.590 1.00 95.00 366 ASP A N 1
ATOM 2921 C CA . ASP A 1 366 ? 14.929 3.593 -8.936 1.00 95.00 366 ASP A CA 1
ATOM 2922 C C . ASP A 1 366 ? 15.159 2.689 -7.729 1.00 95.00 366 ASP A C 1
ATOM 2924 O O . ASP A 1 366 ? 15.135 1.465 -7.861 1.00 95.00 366 ASP A O 1
ATOM 2928 N N . PHE A 1 367 ? 15.298 3.271 -6.534 1.00 96.88 367 PHE A N 1
ATOM 2929 C CA . PHE A 1 367 ? 15.419 2.517 -5.286 1.00 96.88 367 PHE A CA 1
ATOM 2930 C C . PHE A 1 367 ? 14.168 1.688 -4.996 1.00 96.88 367 PHE A C 1
ATOM 2932 O O . PHE A 1 367 ? 14.269 0.555 -4.526 1.00 96.88 367 PHE A O 1
ATOM 2939 N N . VAL A 1 368 ? 12.986 2.212 -5.332 1.00 95.81 368 VAL A N 1
ATOM 2940 C CA . VAL A 1 368 ? 11.714 1.509 -5.133 1.00 95.81 368 VAL A CA 1
ATOM 2941 C C . VAL A 1 368 ? 11.603 0.314 -6.084 1.00 95.81 368 VAL A C 1
ATOM 2943 O O . VAL A 1 368 ? 11.218 -0.769 -5.652 1.00 95.81 368 VAL A O 1
ATOM 2946 N N . GLN A 1 369 ? 11.991 0.454 -7.356 1.00 92.94 369 GLN A N 1
ATOM 2947 C CA . GLN A 1 369 ? 11.983 -0.685 -8.288 1.00 92.94 369 GLN A CA 1
ATOM 2948 C C . GLN A 1 369 ? 13.075 -1.708 -7.960 1.00 92.94 369 GLN A C 1
ATOM 2950 O O . GLN A 1 369 ? 12.822 -2.917 -7.979 1.00 92.94 369 GLN A O 1
ATOM 2955 N N . ALA A 1 370 ? 14.270 -1.230 -7.603 1.00 96.44 370 ALA A N 1
ATOM 2956 C CA . ALA A 1 370 ? 15.381 -2.072 -7.186 1.00 96.44 370 ALA A CA 1
ATOM 2957 C C . ALA A 1 370 ? 15.064 -2.846 -5.903 1.00 96.44 370 ALA A C 1
ATOM 2959 O O . ALA A 1 370 ? 15.549 -3.959 -5.755 1.00 96.44 370 ALA A O 1
ATOM 2960 N N . PHE A 1 371 ? 14.215 -2.330 -5.007 1.00 98.19 371 PHE A N 1
ATOM 2961 C CA . PHE A 1 371 ? 13.790 -3.057 -3.811 1.00 98.19 371 PHE A CA 1
ATOM 2962 C C . PHE A 1 371 ? 13.076 -4.374 -4.145 1.00 98.19 371 PHE A C 1
ATOM 2964 O O . PHE A 1 371 ? 13.436 -5.417 -3.596 1.00 98.19 371 PHE A O 1
ATOM 2971 N N . SER A 1 372 ? 12.107 -4.370 -5.070 1.00 96.69 372 SER A N 1
ATOM 2972 C CA . SER A 1 372 ? 11.428 -5.604 -5.502 1.00 96.69 372 SER A CA 1
ATOM 2973 C C . SER A 1 372 ? 12.417 -6.628 -6.070 1.00 96.69 372 SER A C 1
ATOM 2975 O O . SER A 1 372 ? 12.324 -7.815 -5.749 1.00 96.69 372 SER A O 1
ATOM 2977 N N . HIS A 1 373 ? 13.382 -6.161 -6.868 1.00 96.25 373 HIS A N 1
ATOM 2978 C CA . HIS A 1 373 ? 14.425 -6.999 -7.454 1.00 96.25 373 HIS A CA 1
ATOM 2979 C C . HIS A 1 373 ? 15.399 -7.526 -6.389 1.00 96.25 373 HIS A C 1
ATOM 2981 O O . HIS A 1 373 ? 15.665 -8.721 -6.310 1.00 96.25 373 HIS A O 1
ATOM 2987 N N . TRP A 1 374 ? 15.867 -6.666 -5.492 1.00 98.12 374 TRP A N 1
ATOM 2988 C CA . TRP A 1 374 ? 16.756 -7.052 -4.408 1.00 98.12 374 TRP A CA 1
ATOM 2989 C C . TRP A 1 374 ? 16.106 -8.093 -3.496 1.00 98.12 374 TRP A C 1
ATOM 2991 O O . TRP A 1 374 ? 16.762 -9.057 -3.122 1.00 98.12 374 TRP A O 1
ATOM 3001 N N . VAL A 1 375 ? 14.808 -7.972 -3.181 1.00 98.12 375 VAL A N 1
ATOM 3002 C CA . VAL A 1 375 ? 14.090 -9.003 -2.409 1.00 98.12 375 VAL A CA 1
ATOM 3003 C C . VAL A 1 375 ? 14.094 -10.347 -3.141 1.00 98.12 375 VAL A C 1
ATOM 3005 O O . VAL A 1 375 ? 14.256 -11.388 -2.499 1.00 98.12 375 VAL A O 1
ATOM 3008 N N . TYR A 1 376 ? 13.930 -10.341 -4.465 1.00 96.56 376 TYR A N 1
ATOM 3009 C CA . TYR A 1 376 ? 13.992 -11.555 -5.275 1.00 96.56 376 TYR A CA 1
ATOM 3010 C C . TYR A 1 376 ? 15.338 -12.268 -5.113 1.00 96.56 376 TYR A C 1
ATOM 3012 O O . TYR A 1 376 ? 15.362 -13.440 -4.730 1.00 96.56 376 TYR A O 1
ATOM 3020 N N . GLU A 1 377 ? 16.444 -11.551 -5.314 1.00 97.19 377 GLU A N 1
ATOM 3021 C CA . GLU A 1 377 ? 17.807 -12.085 -5.191 1.00 97.19 377 GLU A CA 1
ATOM 3022 C C . GLU A 1 377 ? 18.126 -12.482 -3.738 1.00 97.19 377 GLU A C 1
ATOM 3024 O O . GLU A 1 377 ? 18.509 -13.621 -3.461 1.00 97.19 377 GLU A O 1
ATOM 3029 N N . TYR A 1 378 ? 17.868 -11.588 -2.776 1.00 97.88 378 TYR A N 1
ATOM 3030 C CA . TYR A 1 378 ? 18.130 -11.798 -1.348 1.00 97.88 378 TYR A CA 1
ATOM 3031 C C . TYR A 1 378 ? 17.412 -13.034 -0.800 1.00 97.88 378 TYR A C 1
ATOM 3033 O O . TYR A 1 378 ? 17.956 -13.784 0.013 1.00 97.88 378 TYR A O 1
ATOM 3041 N N . THR A 1 379 ? 16.185 -13.284 -1.262 1.00 95.94 379 THR A N 1
ATOM 3042 C CA . THR A 1 379 ? 15.405 -14.453 -0.843 1.00 95.94 379 THR A CA 1
ATOM 3043 C C . THR A 1 379 ? 15.692 -15.703 -1.671 1.00 95.94 379 THR A C 1
ATOM 3045 O O . THR A 1 379 ? 14.978 -16.688 -1.506 1.00 95.94 379 THR A O 1
ATOM 3048 N N . ARG A 1 380 ? 16.718 -15.710 -2.538 1.00 95.50 380 ARG A N 1
ATOM 3049 C CA . ARG A 1 380 ? 17.052 -16.822 -3.452 1.00 95.50 380 ARG A CA 1
ATOM 3050 C C . ARG A 1 380 ? 15.868 -17.223 -4.331 1.00 95.50 380 ARG A C 1
ATOM 3052 O O . ARG A 1 380 ? 15.480 -18.395 -4.419 1.00 95.50 380 ARG A O 1
ATOM 3059 N N . HIS A 1 381 ? 15.245 -16.220 -4.938 1.00 94.38 381 HIS A N 1
ATOM 3060 C CA . HIS A 1 381 ? 14.131 -16.354 -5.873 1.00 94.38 381 HIS A CA 1
ATOM 3061 C C . HIS A 1 381 ? 12.883 -16.994 -5.247 1.00 94.38 381 HIS A C 1
ATOM 3063 O O . HIS A 1 381 ? 12.124 -17.691 -5.929 1.00 94.38 381 HIS A O 1
ATOM 3069 N N . GLN A 1 382 ? 12.696 -16.850 -3.930 1.00 93.69 382 GLN A N 1
ATOM 3070 C CA . GLN A 1 382 ? 11.561 -17.441 -3.214 1.00 93.69 382 GLN A CA 1
ATOM 3071 C C . GLN A 1 382 ? 10.345 -16.524 -3.194 1.00 93.69 382 GLN A C 1
ATOM 3073 O O . GLN A 1 382 ? 9.219 -17.017 -3.118 1.00 93.69 382 GLN A O 1
ATOM 3078 N N . MET A 1 383 ? 10.552 -15.210 -3.240 1.00 95.38 383 MET A N 1
ATOM 3079 C CA . MET A 1 383 ? 9.468 -14.237 -3.223 1.00 95.38 383 MET A CA 1
ATOM 3080 C C . MET A 1 383 ? 9.899 -12.889 -3.779 1.00 95.38 383 MET A C 1
ATOM 3082 O O . MET A 1 383 ? 11.084 -12.595 -3.881 1.00 95.38 383 MET A O 1
ATOM 3086 N N . ILE A 1 384 ? 8.906 -12.057 -4.066 1.00 96.00 384 ILE A N 1
ATOM 3087 C CA . ILE A 1 384 ? 9.066 -10.624 -4.305 1.00 96.00 384 ILE A CA 1
ATOM 3088 C C . ILE A 1 384 ? 8.115 -9.852 -3.397 1.00 96.00 384 ILE A C 1
ATOM 3090 O O . ILE A 1 384 ? 7.027 -10.338 -3.078 1.00 96.00 384 ILE A O 1
ATOM 3094 N N . VAL A 1 385 ? 8.500 -8.633 -3.026 1.00 97.06 385 VAL A N 1
ATOM 3095 C CA . VAL A 1 385 ? 7.564 -7.632 -2.500 1.00 97.06 385 VAL A CA 1
ATOM 3096 C C . VAL A 1 385 ? 7.197 -6.702 -3.654 1.00 97.06 385 VAL A C 1
ATOM 3098 O O . VAL A 1 385 ? 8.074 -6.217 -4.362 1.00 97.06 385 VAL A O 1
ATOM 3101 N N . CYS A 1 386 ? 5.905 -6.484 -3.866 1.00 93.44 386 CYS A N 1
ATOM 3102 C CA . CYS A 1 386 ? 5.331 -5.716 -4.973 1.00 93.44 386 CYS A CA 1
ATOM 3103 C C . CYS A 1 386 ? 4.104 -4.929 -4.483 1.00 93.44 386 CYS A C 1
ATOM 3105 O O . CYS A 1 386 ? 3.859 -4.868 -3.277 1.00 93.44 386 CYS A O 1
ATOM 3107 N N . ASP A 1 387 ? 3.355 -4.301 -5.399 1.00 91.38 387 ASP A N 1
ATOM 3108 C CA . ASP A 1 387 ? 2.350 -3.283 -5.045 1.00 91.38 387 ASP A CA 1
ATOM 3109 C C . ASP A 1 387 ? 2.974 -2.175 -4.178 1.00 91.38 387 ASP A C 1
ATOM 3111 O O . ASP A 1 387 ? 2.405 -1.726 -3.186 1.00 91.38 387 ASP A O 1
ATOM 3115 N N . LEU A 1 388 ? 4.180 -1.738 -4.556 1.00 95.38 388 LEU A N 1
ATOM 3116 C CA . LEU A 1 388 ? 4.880 -0.664 -3.866 1.00 95.38 388 LEU A CA 1
ATOM 3117 C C . LEU A 1 388 ? 4.136 0.647 -4.108 1.00 95.38 388 LEU A C 1
ATOM 3119 O O . LEU A 1 388 ? 4.056 1.130 -5.240 1.00 95.38 388 LEU A O 1
ATOM 3123 N N . GLN A 1 389 ? 3.568 1.208 -3.047 1.00 93.56 389 GLN A N 1
ATOM 3124 C CA . GLN A 1 389 ? 2.747 2.411 -3.104 1.00 93.56 389 GLN A CA 1
ATOM 3125 C C . GLN A 1 389 ? 2.835 3.205 -1.803 1.00 93.56 389 GLN A C 1
ATOM 3127 O O . GLN A 1 389 ? 2.993 2.626 -0.729 1.00 93.56 389 GLN A O 1
ATOM 3132 N N . GLY A 1 390 ? 2.738 4.526 -1.898 1.00 94.75 390 GLY A N 1
ATOM 3133 C CA . GLY A 1 390 ? 2.899 5.418 -0.755 1.00 94.75 390 GLY A CA 1
ATOM 3134 C C . GLY A 1 390 ? 3.312 6.819 -1.177 1.00 94.75 390 GLY A C 1
ATOM 3135 O O . GLY A 1 390 ? 2.906 7.283 -2.241 1.00 94.75 390 GLY A O 1
ATOM 3136 N N . ILE A 1 391 ? 4.119 7.487 -0.359 1.00 94.81 391 ILE A N 1
ATOM 3137 C CA . ILE A 1 391 ? 4.630 8.834 -0.638 1.00 94.81 391 ILE A CA 1
ATOM 3138 C C . ILE A 1 391 ? 6.160 8.855 -0.636 1.00 94.81 391 ILE A C 1
ATOM 3140 O O . ILE A 1 391 ? 6.804 8.053 0.042 1.00 94.81 391 ILE A O 1
ATOM 3144 N N . LEU A 1 392 ? 6.715 9.799 -1.390 1.00 94.81 392 LEU A N 1
ATOM 3145 C CA . LEU A 1 392 ? 8.070 10.297 -1.197 1.00 94.81 392 LEU A CA 1
ATOM 3146 C C . LEU A 1 392 ? 7.955 11.559 -0.338 1.00 94.81 392 LEU A C 1
ATOM 3148 O O . LEU A 1 392 ? 7.414 12.562 -0.804 1.00 94.81 392 LEU A O 1
ATOM 3152 N N . ASP A 1 393 ? 8.387 11.471 0.915 1.00 93.38 393 ASP A N 1
ATOM 3153 C CA . ASP A 1 393 ? 8.439 12.600 1.839 1.00 93.38 393 ASP A CA 1
ATOM 3154 C C . ASP A 1 393 ? 9.747 13.368 1.624 1.00 93.38 393 ASP A C 1
ATOM 3156 O O . ASP A 1 393 ? 10.834 12.791 1.685 1.00 93.38 393 ASP A O 1
ATOM 3160 N N . MET A 1 394 ? 9.608 14.660 1.334 1.00 90.00 394 MET A N 1
ATOM 3161 C CA . MET A 1 394 ? 10.695 15.601 1.060 1.00 90.00 394 MET A CA 1
ATOM 3162 C C . MET A 1 394 ? 10.803 16.689 2.140 1.00 90.00 394 MET A C 1
ATOM 3164 O O . MET A 1 394 ? 11.654 17.564 2.018 1.00 90.00 394 MET A O 1
ATOM 3168 N N . GLU A 1 395 ? 9.935 16.687 3.161 1.00 86.50 395 GLU A N 1
ATOM 3169 C CA . GLU A 1 395 ? 9.893 17.741 4.190 1.00 86.50 395 GLU A CA 1
ATOM 3170 C C . GLU A 1 395 ? 11.021 17.592 5.225 1.00 86.50 395 GLU A C 1
ATOM 3172 O O . GLU A 1 395 ? 11.405 18.555 5.889 1.00 86.50 395 GLU A O 1
ATOM 3177 N N . GLY A 1 396 ? 11.560 16.379 5.379 1.00 82.31 396 GLY A N 1
ATOM 3178 C CA . GLY A 1 396 ? 12.679 16.092 6.272 1.00 82.31 396 GLY A CA 1
ATOM 3179 C C . GLY A 1 396 ? 14.041 16.547 5.736 1.00 82.31 396 GLY A C 1
ATOM 3180 O O . GLY A 1 396 ? 14.188 16.988 4.602 1.00 82.31 396 GLY A O 1
ATOM 3181 N N . ARG A 1 397 ? 15.092 16.362 6.553 1.00 84.06 397 ARG A N 1
ATOM 3182 C CA . ARG A 1 397 ? 16.489 16.635 6.149 1.00 84.06 397 ARG A CA 1
ATOM 3183 C C . ARG A 1 397 ? 16.916 15.828 4.917 1.00 84.06 397 ARG A C 1
ATOM 3185 O O . ARG A 1 397 ? 17.787 16.267 4.176 1.00 84.06 397 ARG A O 1
ATOM 3192 N N . LEU A 1 398 ? 16.356 14.631 4.755 1.00 89.31 398 LEU A N 1
ATOM 3193 C CA . LEU A 1 398 ? 16.634 13.722 3.652 1.00 89.31 398 LEU A CA 1
ATOM 3194 C C . LEU A 1 398 ? 15.320 13.160 3.108 1.00 89.31 398 LEU A C 1
ATOM 3196 O O . LEU A 1 398 ? 14.395 12.957 3.900 1.00 89.31 398 LEU A O 1
ATOM 3200 N N . PRO A 1 399 ? 15.252 12.871 1.798 1.00 93.12 399 PRO A N 1
ATOM 3201 C CA . PRO A 1 399 ? 14.094 12.233 1.194 1.00 93.12 399 PRO A CA 1
ATOM 3202 C C . PRO A 1 399 ? 13.875 10.828 1.762 1.00 93.12 399 PRO A C 1
ATOM 3204 O O . PRO A 1 399 ? 14.826 10.062 1.922 1.00 93.12 399 PRO A O 1
ATOM 3207 N N . VAL A 1 400 ? 12.620 10.465 2.030 1.00 95.75 400 VAL A N 1
ATOM 3208 C CA . VAL A 1 400 ? 12.250 9.151 2.581 1.00 95.75 400 VAL A CA 1
ATOM 3209 C C . VAL A 1 400 ? 11.022 8.596 1.868 1.00 95.75 400 VAL A C 1
ATOM 3211 O O . VAL A 1 400 ? 10.029 9.294 1.670 1.00 95.75 400 VAL A O 1
ATOM 3214 N N . PHE A 1 401 ? 11.046 7.309 1.521 1.00 97.75 401 PHE A N 1
ATOM 3215 C CA . PHE A 1 401 ? 9.851 6.627 1.029 1.00 97.75 401 PHE A CA 1
ATOM 3216 C C . PHE A 1 401 ? 9.052 6.036 2.188 1.00 97.75 401 PHE A C 1
ATOM 3218 O O . PHE A 1 401 ? 9.520 5.130 2.880 1.00 97.75 401 PHE A O 1
ATOM 3225 N N . HIS A 1 402 ? 7.810 6.492 2.345 1.00 97.50 402 HIS A N 1
ATOM 3226 C CA . HIS A 1 402 ? 6.832 5.884 3.242 1.00 97.50 402 HIS A CA 1
ATOM 3227 C C . HIS A 1 402 ? 5.821 5.085 2.425 1.00 97.50 402 HIS A C 1
ATOM 3229 O O . HIS A 1 402 ? 4.945 5.652 1.770 1.00 97.50 402 HIS A O 1
ATOM 3235 N N . LEU A 1 403 ? 5.954 3.761 2.458 1.00 97.94 403 LEU A N 1
ATOM 3236 C CA . LEU A 1 403 ? 5.137 2.818 1.702 1.00 97.94 403 LEU A CA 1
ATOM 3237 C C . LEU A 1 403 ? 4.100 2.122 2.590 1.00 97.94 403 LEU A C 1
ATOM 3239 O O . LEU A 1 403 ? 4.280 1.963 3.797 1.00 97.94 403 LEU A O 1
ATOM 3243 N N . THR A 1 404 ? 3.003 1.671 1.993 1.00 96.38 404 THR A N 1
ATOM 3244 C CA . THR A 1 404 ? 1.940 0.935 2.687 1.00 96.38 404 THR A CA 1
ATOM 3245 C C . THR A 1 404 ? 1.268 -0.079 1.762 1.00 96.38 404 THR A C 1
ATOM 3247 O O . THR A 1 404 ? 1.445 -0.037 0.547 1.00 96.38 404 THR A O 1
ATOM 3250 N N . ASP A 1 405 ? 0.500 -1.000 2.347 1.00 92.62 405 ASP A N 1
ATOM 3251 C CA . ASP A 1 405 ? -0.279 -2.025 1.651 1.00 92.62 405 ASP A CA 1
ATOM 3252 C C . ASP A 1 405 ? 0.501 -2.795 0.564 1.00 92.62 405 ASP A C 1
ATOM 3254 O O . ASP A 1 405 ? 0.035 -2.862 -0.579 1.00 92.62 405 ASP A O 1
ATOM 3258 N N . PRO A 1 406 ? 1.670 -3.385 0.888 1.00 95.56 406 PRO A N 1
ATOM 3259 C CA . PRO A 1 406 ? 2.388 -4.208 -0.073 1.00 95.56 406 PRO A CA 1
ATOM 3260 C C . PRO A 1 406 ? 1.652 -5.521 -0.354 1.00 95.56 406 PRO A C 1
ATOM 3262 O O . PRO A 1 406 ? 0.860 -6.011 0.456 1.00 95.56 406 PRO A O 1
ATOM 3265 N N . ALA A 1 407 ? 2.014 -6.146 -1.469 1.00 91.69 407 ALA A N 1
ATOM 3266 C CA . ALA A 1 407 ? 1.711 -7.536 -1.776 1.00 91.69 407 ALA A CA 1
ATOM 3267 C C . ALA A 1 407 ? 3.003 -8.361 -1.827 1.00 91.69 407 ALA A C 1
ATOM 3269 O O . ALA A 1 407 ? 4.070 -7.860 -2.188 1.00 91.69 407 ALA A O 1
ATOM 3270 N N . ILE A 1 408 ? 2.908 -9.648 -1.496 1.00 93.94 408 ILE A N 1
ATOM 3271 C CA . ILE A 1 408 ? 4.013 -10.599 -1.649 1.00 93.94 408 ILE A CA 1
ATOM 3272 C C . ILE A 1 408 ? 3.563 -11.691 -2.606 1.00 93.94 408 ILE A C 1
ATOM 3274 O O . ILE A 1 408 ? 2.571 -12.363 -2.341 1.00 93.94 408 ILE A O 1
ATOM 3278 N N . CYS A 1 409 ? 4.304 -11.870 -3.698 1.00 90.56 409 CYS A N 1
ATOM 3279 C CA . CYS A 1 409 ? 4.163 -13.046 -4.552 1.00 90.56 409 CYS A CA 1
ATOM 3280 C C . CYS A 1 409 ? 5.246 -14.047 -4.162 1.00 90.56 409 CYS A C 1
ATOM 3282 O O . CYS A 1 409 ? 6.427 -13.688 -4.138 1.00 90.56 409 CYS A O 1
ATOM 3284 N N . SER A 1 410 ? 4.862 -15.280 -3.834 1.00 91.81 410 SER A N 1
ATOM 3285 C CA . SER A 1 410 ? 5.787 -16.269 -3.274 1.00 91.81 410 SER A CA 1
ATOM 3286 C C . SER A 1 410 ? 5.729 -17.629 -3.966 1.00 91.81 410 SER A C 1
ATOM 3288 O O . SER A 1 410 ? 4.702 -18.050 -4.501 1.00 91.81 410 SER A O 1
ATOM 3290 N N . LYS A 1 411 ? 6.851 -18.353 -3.971 1.00 89.56 411 LYS A N 1
ATOM 3291 C CA . LYS A 1 411 ? 6.857 -19.759 -4.385 1.00 89.56 411 LYS A CA 1
ATOM 3292 C C . LYS A 1 411 ? 5.892 -20.555 -3.500 1.00 89.56 411 LYS A C 1
ATOM 3294 O O . LYS A 1 411 ? 5.922 -20.369 -2.282 1.00 89.56 411 LYS A O 1
ATOM 3299 N N . PRO A 1 412 ? 5.076 -21.459 -4.074 1.00 82.25 412 PRO A N 1
ATOM 3300 C CA . PRO A 1 412 ? 4.199 -22.308 -3.286 1.00 82.25 412 PRO A CA 1
ATOM 3301 C C . PRO A 1 412 ? 5.008 -23.072 -2.238 1.00 82.25 412 PRO A C 1
ATOM 3303 O O . PRO A 1 412 ? 5.940 -23.800 -2.574 1.00 82.25 412 PRO A O 1
ATOM 3306 N N . LYS A 1 413 ? 4.635 -22.913 -0.971 1.00 80.44 413 LYS A N 1
ATOM 3307 C CA . LYS A 1 413 ? 5.139 -23.730 0.132 1.00 80.44 413 LYS A CA 1
ATOM 3308 C C . LYS A 1 413 ? 3.964 -24.430 0.788 1.00 80.44 413 LYS A C 1
ATOM 3310 O O . LYS A 1 413 ? 2.860 -23.886 0.828 1.00 80.44 413 LYS A O 1
ATOM 3315 N N . LYS A 1 414 ? 4.198 -25.638 1.284 1.00 78.06 414 LYS A N 1
ATOM 3316 C CA . LYS A 1 414 ? 3.256 -26.343 2.148 1.00 78.06 414 LYS A CA 1
ATOM 3317 C C . LYS A 1 414 ? 3.831 -26.359 3.556 1.00 78.06 414 LYS A C 1
ATOM 3319 O O . LYS A 1 414 ? 5.047 -26.450 3.714 1.00 78.06 414 LYS A O 1
ATOM 3324 N N . ASP A 1 415 ? 2.974 -26.218 4.555 1.00 74.56 415 ASP A N 1
ATOM 3325 C CA . ASP A 1 415 ? 3.373 -26.522 5.922 1.00 74.56 415 ASP A CA 1
ATOM 3326 C C . ASP A 1 415 ? 3.504 -28.042 6.127 1.00 74.56 415 ASP A C 1
ATOM 3328 O O . ASP A 1 415 ? 3.229 -28.846 5.229 1.00 74.56 415 ASP A O 1
ATOM 3332 N N . ARG A 1 416 ? 3.918 -28.439 7.334 1.00 72.94 416 ARG A N 1
ATOM 3333 C CA . ARG A 1 416 ? 4.067 -29.846 7.744 1.00 72.94 416 ARG A CA 1
ATOM 3334 C C . ARG A 1 416 ? 2.770 -30.669 7.662 1.00 72.94 416 ARG A C 1
ATOM 3336 O O . ARG A 1 416 ? 2.832 -31.888 7.724 1.00 72.94 416 ARG A O 1
ATOM 3343 N N . HIS A 1 417 ? 1.616 -30.015 7.532 1.00 72.88 417 HIS A N 1
ATOM 3344 C CA . HIS A 1 417 ? 0.296 -30.635 7.413 1.00 72.88 417 HIS A CA 1
ATOM 3345 C C . HIS A 1 417 ? -0.246 -30.568 5.973 1.00 72.88 417 HIS A C 1
ATOM 3347 O O . HIS A 1 417 ? -1.412 -30.864 5.730 1.00 72.88 417 HIS A O 1
ATOM 3353 N N . GLY A 1 418 ? 0.584 -30.167 5.002 1.00 69.69 418 GLY A N 1
ATOM 3354 C CA . GLY A 1 418 ? 0.214 -30.098 3.591 1.00 69.69 418 GLY A CA 1
ATOM 3355 C C . GLY A 1 418 ? -0.588 -28.853 3.196 1.00 69.69 418 GLY A C 1
ATOM 3356 O O . GLY A 1 418 ? -0.932 -28.713 2.018 1.00 69.69 418 GLY A O 1
ATOM 3357 N N . LYS A 1 419 ? -0.855 -27.918 4.119 1.00 72.81 419 LYS A N 1
ATOM 3358 C CA . LYS A 1 419 ? -1.614 -26.693 3.838 1.00 72.81 419 LYS A CA 1
ATOM 3359 C C . LYS A 1 419 ? -0.740 -25.691 3.093 1.00 72.81 419 LYS A C 1
ATOM 3361 O O . LYS A 1 419 ? 0.387 -25.398 3.490 1.00 72.81 419 LYS A O 1
ATOM 3366 N N . LYS A 1 420 ? -1.275 -25.127 2.007 1.00 72.69 420 LYS A N 1
ATOM 3367 C CA . LYS A 1 420 ? -0.580 -24.113 1.206 1.00 72.69 420 LYS A CA 1
ATOM 3368 C C . LYS A 1 420 ? -0.376 -22.838 2.029 1.00 72.69 420 LYS A C 1
ATOM 3370 O O . LYS A 1 420 ? -1.335 -22.174 2.422 1.00 72.69 420 LYS A O 1
ATOM 3375 N N . LEU A 1 421 ? 0.882 -22.473 2.237 1.00 76.50 421 LEU A N 1
ATOM 3376 C CA . LEU A 1 421 ? 1.281 -21.189 2.791 1.00 76.50 421 LEU A CA 1
ATOM 3377 C C . LEU A 1 421 ? 1.211 -20.152 1.667 1.00 76.50 421 LEU A C 1
ATOM 3379 O O . LEU A 1 421 ? 1.896 -20.277 0.655 1.00 76.50 421 LEU A O 1
ATOM 3383 N N . SER A 1 422 ? 0.351 -19.150 1.836 1.00 80.69 422 SER A N 1
ATOM 3384 C CA . SER A 1 422 ? 0.204 -18.027 0.904 1.00 80.69 422 SER A CA 1
ATOM 3385 C C . SER A 1 422 ? 0.121 -16.711 1.663 1.00 80.69 422 SER A C 1
ATOM 3387 O O . SER A 1 422 ? -0.308 -16.680 2.823 1.00 80.69 422 SER A O 1
ATOM 3389 N N . TYR A 1 423 ? 0.498 -15.619 1.003 1.00 85.19 423 TYR A N 1
ATOM 3390 C CA . TYR A 1 423 ? 0.388 -14.256 1.522 1.00 85.19 423 TYR A CA 1
ATOM 3391 C C . TYR A 1 423 ? -0.970 -13.617 1.186 1.00 85.19 423 TYR A C 1
ATOM 3393 O O . TYR A 1 423 ? -1.058 -12.460 0.789 1.00 85.19 423 TYR A O 1
ATOM 3401 N N . GLY A 1 424 ? -2.057 -14.368 1.372 1.00 79.00 424 GLY A N 1
ATOM 3402 C CA . GLY A 1 424 ? -3.411 -13.893 1.085 1.00 79.00 424 GLY A CA 1
ATOM 3403 C C . GLY A 1 424 ? -3.719 -13.811 -0.413 1.00 79.00 424 GLY A C 1
ATOM 3404 O O . GLY A 1 424 ? -3.005 -14.363 -1.244 1.00 79.00 424 GLY A O 1
ATOM 3405 N N . LYS A 1 425 ? -4.817 -13.136 -0.769 1.00 77.81 425 LYS A N 1
ATOM 3406 C CA . LYS A 1 425 ? -5.358 -13.158 -2.141 1.00 77.81 425 LYS A CA 1
ATOM 3407 C C . LYS A 1 425 ? -4.513 -12.416 -3.171 1.00 77.81 425 LYS A C 1
ATOM 3409 O O . LYS A 1 425 ? -4.629 -12.684 -4.362 1.00 77.81 425 LYS A O 1
ATOM 3414 N N . THR A 1 426 ? -3.700 -11.459 -2.732 1.00 81.38 426 THR A N 1
ATOM 3415 C CA . THR A 1 426 ? -2.815 -10.693 -3.618 1.00 81.38 426 THR A CA 1
ATOM 3416 C C . THR A 1 426 ? -1.537 -11.454 -3.973 1.00 81.38 426 THR A C 1
ATOM 3418 O O . THR A 1 426 ? -0.804 -11.007 -4.858 1.00 81.38 426 THR A O 1
ATOM 3421 N N . ASP A 1 427 ? -1.292 -12.611 -3.344 1.00 85.94 427 ASP A N 1
ATOM 3422 C CA . ASP A 1 427 ? -0.209 -13.527 -3.689 1.00 85.94 427 ASP A CA 1
ATOM 3423 C C . ASP A 1 427 ? -0.534 -14.272 -4.989 1.00 85.94 427 ASP A C 1
ATOM 3425 O O . ASP A 1 427 ? -1.235 -15.285 -5.010 1.00 85.94 427 ASP A O 1
ATOM 3429 N N . ARG A 1 428 ? 0.010 -13.771 -6.101 1.00 82.12 428 ARG A N 1
ATOM 3430 C CA . ARG A 1 428 ? -0.117 -14.403 -7.425 1.00 82.12 428 ARG A CA 1
ATOM 3431 C C . ARG A 1 428 ? 0.899 -15.521 -7.657 1.00 82.12 428 ARG A C 1
ATOM 3433 O O . ARG A 1 428 ? 1.079 -15.966 -8.794 1.00 82.12 428 ARG A O 1
ATOM 3440 N N . GLY A 1 429 ? 1.604 -15.942 -6.612 1.00 87.50 429 GLY A N 1
ATOM 3441 C CA . GLY A 1 429 ? 2.609 -16.986 -6.651 1.00 87.50 429 GLY A CA 1
ATOM 3442 C C . GLY A 1 429 ? 3.664 -16.789 -7.741 1.00 87.50 429 GLY A C 1
ATOM 3443 O O . GLY A 1 429 ? 4.124 -15.676 -8.014 1.00 87.50 429 GLY A O 1
ATOM 3444 N N . MET A 1 430 ? 4.008 -17.884 -8.422 1.00 85.62 430 MET A N 1
ATOM 3445 C CA . MET A 1 430 ? 4.981 -17.868 -9.518 1.00 85.62 430 MET A CA 1
ATOM 3446 C C . MET A 1 430 ? 4.554 -17.014 -10.710 1.00 85.62 430 MET A C 1
ATOM 3448 O O . MET A 1 430 ? 5.419 -16.484 -11.399 1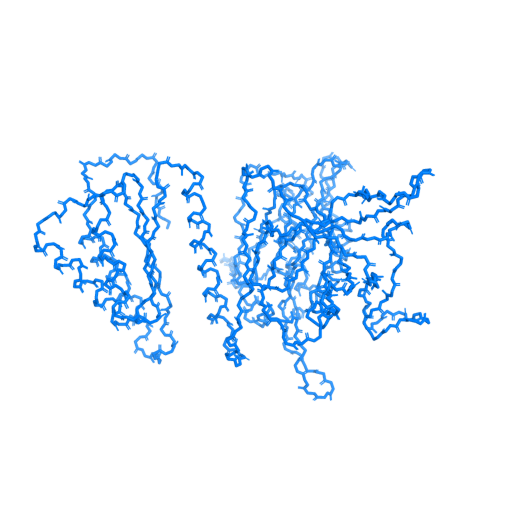.00 85.62 430 MET A O 1
ATOM 3452 N N . THR A 1 431 ? 3.255 -16.840 -10.951 1.00 83.50 431 THR A N 1
ATOM 3453 C CA . THR A 1 431 ? 2.768 -15.975 -12.032 1.00 83.50 431 THR A CA 1
ATOM 3454 C C . THR A 1 431 ? 3.113 -14.515 -11.753 1.00 83.50 431 THR A C 1
ATOM 3456 O O . THR A 1 431 ? 3.597 -13.821 -12.642 1.00 83.50 431 THR A O 1
ATOM 3459 N N . GLY A 1 432 ? 2.935 -14.053 -10.511 1.00 83.06 432 GLY A N 1
ATOM 3460 C CA . GLY A 1 432 ? 3.354 -12.710 -10.098 1.00 83.06 432 GLY A CA 1
ATOM 3461 C C . GLY A 1 432 ? 4.865 -12.506 -10.217 1.00 83.06 432 GLY A C 1
ATOM 3462 O O . GLY A 1 432 ? 5.307 -11.508 -10.780 1.00 83.06 432 GLY A O 1
ATOM 3463 N N . ILE A 1 433 ? 5.649 -13.494 -9.771 1.00 86.81 433 ILE A N 1
ATOM 3464 C CA . ILE A 1 433 ? 7.117 -13.480 -9.879 1.00 86.81 433 ILE A CA 1
ATOM 3465 C C . ILE A 1 433 ? 7.562 -13.408 -11.346 1.00 86.81 433 ILE A C 1
ATOM 3467 O O . ILE A 1 433 ? 8.359 -12.547 -11.702 1.00 86.81 433 ILE A O 1
ATOM 3471 N N . ARG A 1 434 ? 7.015 -14.262 -12.220 1.00 85.25 434 ARG A N 1
ATOM 3472 C CA . ARG A 1 434 ? 7.332 -14.251 -13.659 1.00 85.25 434 ARG A CA 1
ATOM 3473 C C . ARG A 1 434 ? 6.975 -12.915 -14.302 1.00 85.25 434 ARG A C 1
ATOM 3475 O O . ARG A 1 434 ? 7.798 -12.354 -15.012 1.00 85.25 434 ARG A O 1
ATOM 3482 N N . ASN A 1 435 ? 5.792 -12.376 -14.009 1.00 82.69 435 ASN A N 1
ATOM 3483 C CA . ASN A 1 435 ? 5.365 -11.078 -14.535 1.00 82.69 435 ASN A CA 1
ATOM 3484 C C . ASN A 1 435 ? 6.306 -9.942 -14.127 1.00 82.69 435 ASN A C 1
ATOM 3486 O O . ASN A 1 435 ? 6.552 -9.047 -14.934 1.00 82.69 435 ASN A O 1
ATOM 3490 N N . PHE A 1 436 ? 6.822 -9.977 -12.897 1.00 86.06 436 PHE A N 1
ATOM 3491 C CA . PHE A 1 436 ? 7.855 -9.048 -12.456 1.00 86.06 436 PHE A CA 1
ATOM 3492 C C . PHE A 1 436 ? 9.141 -9.242 -13.267 1.00 86.06 436 PHE A C 1
ATOM 3494 O O . PHE A 1 436 ? 9.571 -8.302 -13.924 1.00 86.06 436 PHE A O 1
ATOM 3501 N N . CYS A 1 437 ? 9.704 -10.453 -13.312 1.00 86.25 437 CYS A N 1
ATOM 3502 C CA . CYS A 1 437 ? 10.961 -10.719 -14.022 1.00 86.25 437 CYS A CA 1
ATOM 3503 C C . CYS A 1 437 ? 10.895 -10.433 -15.532 1.00 86.25 437 CYS A C 1
ATOM 3505 O O . CYS A 1 437 ? 11.907 -10.095 -16.128 1.00 86.25 437 CYS A O 1
ATOM 3507 N N . CYS A 1 438 ? 9.732 -10.579 -16.171 1.00 84.12 438 CYS A N 1
ATOM 3508 C CA . CYS A 1 438 ? 9.572 -10.283 -17.597 1.00 84.12 438 CYS A CA 1
ATOM 3509 C C . CYS A 1 438 ? 9.508 -8.783 -17.907 1.00 84.12 438 CYS A C 1
ATOM 3511 O O . CYS A 1 438 ? 9.769 -8.393 -19.043 1.00 84.12 438 CYS A O 1
ATOM 3513 N N . LYS A 1 439 ? 9.093 -7.956 -16.943 1.00 83.25 439 LYS A N 1
ATOM 3514 C CA . LYS A 1 439 ? 8.839 -6.523 -17.157 1.00 83.25 439 LYS A CA 1
ATOM 3515 C C . LYS A 1 439 ? 9.816 -5.615 -16.426 1.00 83.25 439 LYS A C 1
ATOM 3517 O O . LYS A 1 439 ? 9.922 -4.446 -16.780 1.00 83.25 439 LYS A O 1
ATOM 3522 N N . HIS A 1 440 ? 10.491 -6.125 -15.404 1.00 87.62 440 HIS A N 1
ATOM 3523 C CA . HIS A 1 440 ? 11.554 -5.402 -14.738 1.00 87.62 440 HIS A CA 1
ATOM 3524 C C . HIS A 1 440 ? 12.714 -5.213 -15.712 1.00 87.62 440 HIS A C 1
ATOM 3526 O O . HIS A 1 440 ? 13.185 -6.159 -16.336 1.00 87.62 440 HIS A O 1
ATOM 3532 N N . VAL A 1 441 ? 13.170 -3.974 -15.823 1.00 87.75 441 VAL A N 1
ATOM 3533 C CA . VAL A 1 441 ? 14.426 -3.631 -16.473 1.00 87.75 441 VAL A CA 1
ATOM 3534 C C . VAL A 1 441 ? 15.327 -3.138 -15.358 1.00 87.75 441 VAL A C 1
ATOM 3536 O O . VAL A 1 441 ? 14.954 -2.208 -14.641 1.00 87.75 441 VAL A O 1
ATOM 3539 N N . CYS A 1 442 ? 16.474 -3.788 -15.170 1.00 89.88 442 CYS A N 1
ATOM 3540 C CA . CYS A 1 442 ? 17.445 -3.331 -14.184 1.00 89.88 442 CYS A CA 1
ATOM 3541 C C . CYS A 1 442 ? 17.839 -1.894 -14.508 1.00 89.88 442 CYS A C 1
ATOM 3543 O O . CYS A 1 442 ? 18.318 -1.629 -15.611 1.00 89.88 442 CYS A O 1
ATOM 3545 N N . ASN A 1 443 ? 17.682 -0.983 -13.549 1.00 88.44 443 ASN A N 1
ATOM 3546 C CA . ASN A 1 443 ? 18.278 0.335 -13.700 1.00 88.44 443 ASN A CA 1
ATOM 3547 C C . ASN A 1 443 ? 19.808 0.212 -13.617 1.00 88.44 443 ASN A C 1
ATOM 3549 O O . ASN A 1 443 ? 20.360 -0.591 -12.857 1.00 88.44 443 ASN A O 1
ATOM 3553 N N . HIS A 1 444 ? 20.498 0.995 -14.444 1.00 86.50 444 HIS A N 1
ATOM 3554 C CA . HIS A 1 444 ? 21.955 0.930 -14.588 1.00 86.50 444 HIS A CA 1
ATOM 3555 C C . HIS A 1 444 ? 22.714 1.498 -13.380 1.00 86.50 444 HIS A C 1
ATOM 3557 O O . HIS A 1 444 ? 23.933 1.384 -13.322 1.00 86.50 444 HIS A O 1
ATOM 3563 N N . THR A 1 445 ? 22.000 2.073 -12.410 1.00 91.69 445 THR A N 1
ATOM 3564 C CA . THR A 1 445 ? 22.562 2.704 -11.215 1.00 91.69 445 THR A CA 1
ATOM 3565 C C . THR A 1 445 ? 22.331 1.860 -9.966 1.00 91.69 445 THR A C 1
ATOM 3567 O O . THR A 1 445 ? 23.262 1.242 -9.456 1.00 91.69 445 THR A O 1
ATOM 3570 N N . VAL A 1 446 ? 21.092 1.760 -9.479 1.00 96.00 446 VAL A N 1
ATOM 3571 C CA . VAL A 1 446 ? 20.780 1.117 -8.193 1.00 96.00 446 VAL A CA 1
ATOM 3572 C C . VAL A 1 446 ? 20.906 -0.407 -8.256 1.00 96.00 446 VAL A C 1
ATOM 3574 O O . VAL A 1 446 ? 21.570 -0.998 -7.406 1.00 96.00 446 VAL A O 1
ATOM 3577 N N . CYS A 1 447 ? 20.320 -1.069 -9.258 1.00 96.19 447 CYS A N 1
ATOM 3578 C CA . CYS A 1 447 ? 20.422 -2.521 -9.420 1.00 96.19 447 CYS A CA 1
ATOM 3579 C C . CYS A 1 447 ? 21.872 -2.951 -9.674 1.00 96.19 447 CYS A C 1
ATOM 3581 O O . CYS A 1 447 ? 22.334 -3.919 -9.071 1.00 96.19 447 CYS A O 1
ATOM 3583 N N . ALA A 1 448 ? 22.596 -2.208 -10.517 1.00 93.81 448 ALA A N 1
ATOM 3584 C CA . ALA A 1 448 ? 24.010 -2.456 -10.785 1.00 93.81 448 ALA A CA 1
ATOM 3585 C C . ALA A 1 448 ? 24.883 -2.208 -9.545 1.00 93.81 448 ALA A C 1
ATOM 3587 O O . ALA A 1 448 ? 25.725 -3.036 -9.207 1.00 93.81 448 ALA A O 1
ATOM 3588 N N . GLY A 1 449 ? 24.646 -1.119 -8.808 1.00 94.94 449 GLY A N 1
ATOM 3589 C CA . GLY A 1 449 ? 25.390 -0.801 -7.588 1.00 94.94 449 GLY A CA 1
ATOM 3590 C C . GLY A 1 449 ? 25.131 -1.767 -6.427 1.00 94.94 449 GLY A C 1
ATOM 3591 O O . GLY A 1 449 ? 25.980 -1.897 -5.548 1.00 94.94 449 GLY A O 1
ATOM 3592 N N . LEU A 1 450 ? 24.000 -2.483 -6.442 1.00 96.88 450 LEU A N 1
ATOM 3593 C CA . LEU A 1 450 ? 23.714 -3.620 -5.556 1.00 96.88 450 LEU A CA 1
ATOM 3594 C C . LEU A 1 450 ? 24.222 -4.967 -6.097 1.00 96.88 450 LEU A C 1
ATOM 3596 O O . LEU A 1 450 ? 24.051 -5.980 -5.420 1.00 96.88 450 LEU A O 1
ATOM 3600 N N . ASN A 1 451 ? 24.829 -4.989 -7.286 1.00 95.00 451 ASN A N 1
ATOM 3601 C CA . ASN A 1 451 ? 25.291 -6.189 -7.981 1.00 95.00 451 ASN A CA 1
ATOM 3602 C C . ASN A 1 451 ? 24.186 -7.253 -8.154 1.00 95.00 451 ASN A C 1
ATOM 3604 O O . ASN A 1 451 ? 24.398 -8.438 -7.896 1.00 95.00 451 ASN A O 1
ATOM 3608 N N . LEU A 1 452 ? 22.980 -6.818 -8.537 1.00 95.06 452 LEU A N 1
ATOM 3609 C CA . LEU A 1 452 ? 21.847 -7.719 -8.759 1.00 95.06 452 LEU A CA 1
ATOM 3610 C C . LEU A 1 452 ? 21.945 -8.404 -10.123 1.00 95.06 452 LEU A C 1
ATOM 3612 O O . LEU A 1 452 ? 22.201 -7.753 -11.140 1.00 95.06 452 LEU A O 1
ATOM 3616 N N . THR A 1 453 ? 21.665 -9.705 -10.154 1.00 92.44 453 THR A N 1
ATOM 3617 C CA . THR A 1 453 ? 21.607 -10.482 -11.394 1.00 92.44 453 THR A CA 1
ATOM 3618 C C . THR A 1 453 ? 20.478 -9.966 -12.291 1.00 92.44 453 THR A C 1
ATOM 3620 O O . THR A 1 453 ? 19.348 -9.865 -11.828 1.00 92.44 453 THR A O 1
ATOM 3623 N N . PRO A 1 454 ? 20.701 -9.657 -13.580 1.00 85.94 454 PRO A N 1
ATOM 3624 C CA . PRO A 1 454 ? 19.617 -9.235 -14.462 1.00 85.94 454 PRO A CA 1
ATOM 3625 C C . PRO A 1 454 ? 18.460 -10.244 -14.515 1.00 85.94 454 PRO A C 1
ATOM 3627 O O . PRO A 1 454 ? 18.664 -11.432 -14.771 1.00 85.94 454 PRO A O 1
ATOM 3630 N N . THR A 1 455 ? 17.230 -9.769 -14.305 1.00 72.56 455 THR A N 1
ATOM 3631 C CA . THR A 1 455 ? 16.022 -10.598 -14.413 1.00 72.56 455 THR A CA 1
ATOM 3632 C C . THR A 1 455 ? 15.473 -10.531 -15.845 1.00 72.56 455 THR A C 1
ATOM 3634 O O . THR A 1 455 ? 15.178 -9.458 -16.354 1.00 72.56 455 THR A O 1
ATOM 3637 N N . GLY A 1 456 ? 15.363 -11.683 -16.523 1.00 59.50 456 GLY A N 1
ATOM 3638 C CA . GLY A 1 456 ? 14.798 -11.794 -17.880 1.00 59.50 456 GLY A CA 1
ATOM 3639 C C . GLY A 1 456 ? 15.828 -11.943 -19.017 1.00 59.50 456 GLY A C 1
ATOM 3640 O O . GLY A 1 456 ? 16.917 -11.382 -18.995 1.00 59.50 456 GLY A O 1
ATOM 3641 N N . ALA A 1 457 ? 15.472 -12.736 -20.036 1.00 41.19 457 ALA A N 1
ATOM 3642 C CA . ALA A 1 457 ? 16.326 -13.251 -21.117 1.00 41.19 457 ALA A CA 1
ATOM 3643 C C . ALA A 1 457 ? 16.762 -12.224 -22.191 1.00 41.19 457 ALA A C 1
ATOM 3645 O O . ALA A 1 457 ? 16.695 -12.502 -23.387 1.00 41.19 457 ALA A O 1
ATOM 3646 N N . LYS A 1 458 ? 17.248 -11.047 -21.792 1.00 39.56 458 LYS A N 1
ATOM 3647 C CA . LYS A 1 458 ? 18.038 -10.176 -22.676 1.00 39.56 458 LYS A CA 1
ATOM 3648 C C . LYS A 1 458 ? 19.475 -10.081 -22.176 1.00 39.56 458 LYS A C 1
ATOM 3650 O O . LYS A 1 458 ? 19.997 -9.003 -21.929 1.00 39.56 458 LYS A O 1
ATOM 3655 N N . VAL A 1 459 ? 20.138 -11.234 -22.105 1.00 34.84 459 VAL A N 1
ATOM 3656 C CA . VAL A 1 459 ? 21.573 -11.271 -22.393 1.00 34.84 459 VAL A CA 1
ATOM 3657 C C . VAL A 1 459 ? 21.673 -11.035 -23.897 1.00 34.84 459 VAL A C 1
ATOM 3659 O O . VAL A 1 459 ? 21.586 -11.971 -24.690 1.00 34.84 459 VAL A O 1
ATOM 3662 N N . THR A 1 460 ? 21.769 -9.776 -24.323 1.00 28.47 460 THR A N 1
ATOM 3663 C CA . THR A 1 460 ? 22.340 -9.484 -25.637 1.00 28.47 460 THR A CA 1
ATOM 3664 C C . THR A 1 460 ? 23.741 -10.067 -25.610 1.00 28.47 460 THR A C 1
ATOM 3666 O O . THR A 1 460 ? 24.651 -9.475 -25.037 1.00 28.47 460 THR A O 1
ATOM 3669 N N . LYS A 1 461 ? 23.901 -11.270 -26.175 1.00 27.95 461 LYS A N 1
ATOM 3670 C CA . LYS A 1 461 ? 25.205 -11.756 -26.609 1.00 27.95 461 LYS A CA 1
ATOM 3671 C C . LYS A 1 461 ? 25.781 -10.636 -27.467 1.00 27.95 461 LYS A C 1
ATOM 3673 O O . LYS A 1 461 ? 25.263 -10.378 -28.553 1.00 27.95 461 LYS A O 1
ATOM 3678 N N . MET A 1 462 ? 26.798 -9.947 -26.957 1.00 29.38 462 MET A N 1
ATOM 3679 C CA . MET A 1 462 ? 27.708 -9.212 -27.819 1.00 29.38 462 MET A CA 1
ATOM 3680 C C . MET A 1 462 ? 28.216 -10.247 -28.821 1.00 29.38 462 MET A C 1
ATOM 3682 O O . MET A 1 462 ? 28.838 -11.235 -28.430 1.00 29.38 462 MET A O 1
ATOM 3686 N N . LYS A 1 463 ? 27.826 -10.095 -30.089 1.00 29.98 463 LYS A N 1
ATOM 3687 C CA . LYS A 1 463 ? 28.524 -10.781 -31.169 1.00 29.98 463 LYS A CA 1
ATOM 3688 C C . LYS A 1 463 ? 29.952 -10.247 -31.114 1.00 29.98 463 LYS A C 1
ATOM 3690 O O . LYS A 1 463 ? 30.137 -9.038 -31.234 1.00 29.98 463 LYS A O 1
ATOM 3695 N N . VAL A 1 464 ? 30.876 -11.150 -30.794 1.00 33.88 464 VAL A N 1
ATOM 3696 C CA . VAL A 1 464 ? 32.316 -10.973 -30.995 1.00 33.88 464 VAL A CA 1
ATOM 3697 C C . VAL A 1 464 ? 32.564 -10.695 -32.469 1.00 33.88 464 VAL A C 1
ATOM 3699 O O . VAL A 1 464 ? 31.863 -11.338 -33.290 1.00 33.88 464 VAL A O 1
#

InterPro domains:
  IPR004166 Alpha-type protein kinase, alpha-kinase domain [PF02816] (216-445)
  IPR004166 Alpha-type protein kinase, alpha-kinase domain [PS51158] (187-455)
  IPR004166 Alpha-type protein kinase, alpha-kinase domain [SM00811] (196-447)
  IPR011009 Protein kinase-like domain superfamily [SSF56112] (208-455)
  IPR051852 Alpha-type Protein Kinase [PTHR45992] (205-455)

Nearest PDB structures (foldseek):
  6lyh-assembly3_G-3  TM=3.697E-01  e=7.996E-02  Camellia sinensis var. assamica
  6lyh-assembly2_A  TM=4.527E-01  e=2.473E-01  Camellia sinensis var. assamica
  6lyh-assembly3_E  TM=3.681E-01  e=1.256E-01  Camellia sinensis var. assamica
  6lyh-assembly4_H-4  TM=3.569E-01  e=3.280E-01  Camellia sinensis var. assamica
  6lyh-assembly4_F  TM=3.008E-01  e=4.602E-01  Camellia sinensis var. assamica

Sequence (464 aa):
MLHRLKKARPRLHGNYVKSLEFAEQIISRELALYADLDEEDIPWFMLIFISDGRPCDCKPENEVSRESIVARIAYRLKSKLTVQGMGLGVASDFEQLKLLVNTAKLYGAWGQFNHAGLNPASMSSTLSSIATSMTTTRNELCSVTGEKVNKTEKNFVMKQKDNKHCSYRIESKSIARYRYISEFAVKSPGDSEHWRKMSFFNKACAGLFIKKDPFGKGGERLAYIFQELVVTTTTEGKQHWSKVGKPMVAKESRFIERESKGAFHLNFCRIQHKADTLAKLFNEAVRKAPMLKPAIDKVSLPPPIYFLRCTIYQYFNDKAEKRALLVEDFLQGKFTKFNSNNGYVREDDPNGVSIELVTGTALLTDFVQAFSHWVYEYTRHQMIVCDLQGILDMEGRLPVFHLTDPAICSKPKKDRHGKKLSYGKTDRGMTGIRNFCCKHVCNHTVCAGLNLTPTGAKVTKMKV

Solvent-accessible surface area (backbone atoms only — not comparable to full-atom values): 26256 Å² total; per-residue (Å²): 134,83,81,79,75,90,74,84,78,84,87,66,69,58,53,56,51,65,52,48,53,52,50,52,50,53,52,51,57,56,48,60,80,46,69,92,52,59,84,86,71,58,76,73,47,78,50,78,47,78,38,66,49,66,53,62,58,70,51,70,73,41,52,54,48,42,46,52,52,39,33,56,54,14,55,74,42,20,78,37,28,36,33,36,25,37,36,40,42,70,83,89,34,39,62,70,49,46,47,48,22,51,40,18,37,76,36,49,14,45,52,44,76,46,79,32,37,88,44,70,68,43,45,52,51,49,54,50,48,50,54,48,48,56,52,47,56,52,52,61,70,68,44,86,85,57,83,90,70,88,68,52,67,56,92,80,58,70,55,62,94,82,60,86,80,75,64,66,47,79,45,54,45,78,63,45,34,29,34,76,46,61,91,86,51,90,80,56,95,82,47,53,95,48,38,35,75,45,78,62,97,50,87,66,54,56,31,36,40,34,41,66,40,30,74,43,77,58,95,62,33,34,29,19,51,25,34,43,18,32,69,46,68,47,98,87,69,47,79,44,79,45,82,44,84,73,63,22,32,31,32,39,66,40,45,67,75,92,66,70,50,62,65,74,51,48,54,59,48,53,46,34,52,52,50,29,56,50,29,52,53,48,42,51,49,49,72,67,25,75,36,48,36,46,60,87,49,92,76,64,65,78,59,46,53,40,46,57,69,61,32,39,40,35,31,32,48,99,83,70,43,76,43,44,30,45,33,32,77,53,82,85,72,73,74,42,69,50,34,34,54,77,36,54,65,57,75,86,58,95,85,52,65,66,47,55,23,62,50,39,79,30,49,61,66,45,54,63,57,33,46,30,52,47,39,20,60,76,52,71,70,39,33,33,54,29,24,44,25,33,33,77,44,66,87,55,101,58,52,34,35,47,29,47,81,53,32,37,20,34,56,87,40,60,49,99,83,66,49,75,58,70,64,50,90,62,31,48,23,60,61,20,48,50,34,36,33,71,63,50,71,78,50,79,24,57,28,50,33,65,68,55,78,80,53,56,95,72,76,75,74,75,82,126